Protein AF-A0A1E3HMZ1-F1 (afdb_monomer)

Organism: NCBI:txid1295533

Radius of gyration: 24.74 Å; Cα contacts (8 Å, |Δi|>4): 795; chains: 1; bounding box: 52×59×86 Å

Sequence (480 aa):
MDRLQLVNCVQQALRAEGQTLAELAEAASFATALPVVMSELFNGNAEINGNVNKFEGMNPTVIVYDLCQHMVVNIVKQVTMLLGVSLPPLLMVLPCNAAAAFHMFASGKNNGVWATVIRDTQEEIAKGATPVEAFAKHSYRSTGKTVLLPGLPTKFDYEWWPHLATCPLHPEMTMTILPSYHALQDSATKGVILSSAAELEPVAVEALEAEIGKKVYMAGPQFPGVMWEGHSTIQTHSADDERVVRFLDEMKIKHGSRSVCYLSFGSAFFPLLRPELIRYIVHTLRQANTPFVFAYASGIGPVPEDLLRECEGIENGCLVRFGPQWAVLNHEATSFFITHCGSNSTGEAILAEVPIVSIPFFGDQAQYAALLTEVLHVGIDLKQTKTFQHPDLYNILYDGTVIVGPEAAIKKGDGGCMGKDEGEGRRRDEDTDEEGERDDEPEQRDGTVPFEYEGAGVHLVLHYVDHYDRSILILNNLQS

Secondary structure (DSSP, 8-state):
-TTEEEEE-S-GGG--TT-HHHHHHHHHHHHHHHHHHHHHHHTT-SEETTEE-TTTT---SEEEEEGGGTTHHHHHHHHHHHHT-----EEEEE-S-HHHHHHHHS-GGGT-HHHHHHHHHHHHHHTT--HHHHHHHHTT-----EEPPTTS--EEGGGGSTTGGGS---HHHHHHHTTHHHHHHSTTEEEEEESS-GGG-HHHHHHHHHHHTSEEEE------HHHHTT-------SHHHHHHHHHHHHHHHHH-TT-EEEEE-TTT---TT-THHHHHHHHHHHHTT--EEEE---SSSPPPHHHHHHHTT-TTEEEESS--HHHHHTSTTEEEEEE---HHHHHHHHHTTPPEEE---STTHHHHHHIIIIIS-SEEE-GGG---S-TTT--B-TTS-B---HHHHHHHTS-SSS------------------------------------------------TT--EEEEE-----

Mean predicted aligned error: 10.22 Å

Solvent-accessible surface area (backbone atoms only — not comparable to full-atom values): 27131 Å² total; per-residue (Å²): 118,93,47,60,49,79,48,66,39,54,64,84,89,47,80,52,90,86,42,73,69,41,51,51,52,37,50,55,41,31,69,65,36,40,58,54,44,51,44,31,42,65,70,18,36,60,53,41,88,91,36,81,38,92,51,48,72,42,63,65,57,31,43,38,36,46,44,77,49,31,66,51,61,60,46,50,52,51,46,23,61,75,70,71,48,82,75,47,50,27,32,36,38,43,85,28,41,46,42,28,50,32,42,40,65,24,52,57,90,66,64,5,48,47,46,43,35,54,52,56,26,52,56,37,35,75,74,69,42,51,69,65,60,20,32,58,66,41,58,89,58,66,78,74,46,77,42,70,44,54,80,49,76,68,30,34,50,46,62,49,32,25,27,45,53,17,40,93,75,58,45,62,64,53,64,65,41,52,58,24,58,56,38,62,66,36,85,56,36,54,29,37,35,25,41,32,43,58,87,81,40,55,56,10,45,55,52,32,27,65,68,70,72,34,51,71,43,64,58,29,64,78,71,64,69,59,74,76,69,72,58,85,71,74,75,65,92,47,74,65,30,50,50,52,52,52,49,44,54,50,44,25,72,75,65,32,65,50,40,27,36,39,36,37,40,55,66,44,40,57,44,71,72,41,57,62,59,55,53,53,53,54,50,48,32,57,75,68,70,40,31,31,41,39,29,63,27,40,57,79,49,83,74,61,65,70,62,50,61,69,48,54,88,37,86,61,46,44,75,37,56,81,57,51,57,68,45,51,49,60,32,67,21,41,40,35,34,40,27,24,34,43,58,66,65,42,46,52,29,61,76,43,72,36,40,38,35,33,58,31,36,51,78,39,6,31,49,44,35,45,42,35,32,74,69,67,62,53,32,46,66,40,64,41,70,52,34,44,83,51,51,95,82,51,38,63,47,74,88,65,52,70,53,69,30,50,77,50,42,47,73,70,65,58,54,48,80,73,46,84,81,81,72,85,78,75,76,80,82,75,92,74,91,79,91,80,84,91,82,95,75,86,83,76,91,76,82,81,79,81,87,80,85,88,72,90,85,75,90,74,85,66,88,80,60,62,105,77,60,65,52,40,45,40,43,42,83,84,83,127

Nearest PDB structures (foldseek):
  8wrk-assembly1_A  TM=7.014E-01  e=2.003E-12  Catharanthus roseus
  6o88-assembly1_A  TM=6.693E-01  e=2.653E-12  Stevia rebaudiana
  6inf-assembly1_A  TM=6.322E-01  e=3.932E-12  Stevia rebaudiana
  6ing-assembly1_A  TM=6.485E-01  e=1.144E-11  Stevia rebaudiana
  6kvi-assembly1_A  TM=6.418E-01  e=2.122E-11  Stevia rebaudiana

Structure (mmCIF, N/CA/C/O backbone):
data_AF-A0A1E3HMZ1-F1
#
_entry.id   AF-A0A1E3HMZ1-F1
#
loop_
_atom_site.group_PDB
_atom_site.id
_atom_site.type_symbol
_atom_site.label_atom_id
_atom_site.label_alt_id
_atom_site.label_comp_id
_atom_site.label_asym_id
_atom_site.label_entity_id
_atom_site.label_seq_id
_atom_site.pdbx_PDB_ins_code
_atom_site.Cartn_x
_atom_site.Cartn_y
_atom_site.Cartn_z
_atom_site.occupancy
_atom_site.B_iso_or_equiv
_atom_site.auth_seq_id
_atom_site.auth_comp_id
_atom_site.auth_asym_id
_atom_site.auth_atom_id
_atom_site.pdbx_PDB_model_num
ATOM 1 N N . MET A 1 1 ? -9.423 27.494 4.082 1.00 49.00 1 MET A N 1
ATOM 2 C CA . MET A 1 1 ? -8.468 26.918 5.058 1.00 49.00 1 MET A CA 1
ATOM 3 C C . MET A 1 1 ? -8.689 27.409 6.495 1.00 49.00 1 MET A C 1
ATOM 5 O O . MET A 1 1 ? -8.106 26.832 7.401 1.00 49.00 1 MET A O 1
ATOM 9 N N . ASP A 1 2 ? -9.574 28.381 6.748 1.00 57.25 2 ASP A N 1
ATOM 10 C CA . ASP A 1 2 ? -9.754 28.985 8.089 1.00 57.25 2 ASP A CA 1
ATOM 11 C C . ASP A 1 2 ? -10.467 28.088 9.121 1.00 57.25 2 ASP A C 1
ATOM 13 O O . ASP A 1 2 ? -10.572 28.436 10.290 1.00 57.25 2 ASP A O 1
ATOM 17 N N . ARG A 1 3 ? -10.954 26.919 8.691 1.00 60.44 3 ARG A N 1
ATOM 18 C CA . ARG A 1 3 ? -11.695 25.934 9.503 1.00 60.44 3 ARG A CA 1
ATOM 19 C C . ARG A 1 3 ? -10.868 24.707 9.890 1.00 60.44 3 ARG A C 1
ATOM 21 O O . ARG A 1 3 ? -11.403 23.759 10.463 1.00 60.44 3 ARG A O 1
ATOM 28 N N . LEU A 1 4 ? -9.574 24.722 9.564 1.00 64.62 4 LEU A N 1
ATOM 29 C CA . LEU A 1 4 ? -8.671 23.598 9.763 1.00 64.62 4 LEU A CA 1
ATOM 30 C C . LEU A 1 4 ? -7.434 23.992 10.572 1.00 64.62 4 LEU A C 1
ATOM 32 O O . LEU A 1 4 ? -6.739 24.960 10.247 1.00 64.62 4 LEU A O 1
ATOM 36 N N . GLN A 1 5 ? -7.126 23.185 11.584 1.00 66.81 5 GLN A N 1
ATOM 37 C CA . GLN A 1 5 ? -5.835 23.207 12.255 1.00 66.81 5 GLN A CA 1
ATOM 38 C C . GLN A 1 5 ? -5.289 21.787 12.344 1.00 66.81 5 GLN A C 1
ATOM 40 O O . GLN A 1 5 ? -5.949 20.874 12.839 1.00 66.81 5 GLN A O 1
ATOM 45 N N . LEU A 1 6 ? -4.060 21.628 11.864 1.00 66.06 6 LEU A N 1
ATOM 46 C CA . LEU A 1 6 ? -3.253 20.448 12.112 1.00 66.06 6 LEU A CA 1
ATOM 47 C C . LEU A 1 6 ? -2.514 20.661 13.435 1.00 66.06 6 LEU A C 1
ATOM 49 O O . LEU A 1 6 ? -1.824 21.671 13.598 1.00 66.06 6 LEU A O 1
ATOM 53 N N . VAL A 1 7 ? -2.679 19.735 14.375 1.00 65.12 7 VAL A N 1
ATOM 54 C CA . VAL A 1 7 ? -1.933 19.741 15.636 1.00 65.12 7 VAL A CA 1
ATOM 55 C C . VAL A 1 7 ? -0.995 18.546 15.614 1.00 65.12 7 VAL A C 1
ATOM 57 O O . VAL A 1 7 ? -1.434 17.396 15.617 1.00 65.12 7 VAL A O 1
ATOM 60 N N . ASN A 1 8 ? 0.305 18.829 15.566 1.00 64.62 8 ASN A N 1
ATOM 61 C CA . ASN A 1 8 ? 1.327 17.798 15.641 1.00 64.62 8 ASN A CA 1
ATOM 62 C C . ASN A 1 8 ? 1.572 17.454 17.120 1.00 64.62 8 ASN A C 1
ATOM 64 O O . ASN A 1 8 ? 1.873 18.333 17.934 1.00 64.62 8 ASN A O 1
ATOM 68 N N . CYS A 1 9 ? 1.397 16.183 17.479 1.00 62.78 9 CYS A N 1
ATOM 69 C CA . CYS A 1 9 ? 1.478 15.722 18.866 1.00 62.78 9 CYS A CA 1
ATOM 70 C C . CYS A 1 9 ? 2.853 15.127 19.214 1.00 62.78 9 CYS A C 1
ATOM 72 O O . CYS A 1 9 ? 2.990 14.447 20.229 1.00 62.78 9 CYS A O 1
ATOM 74 N N . VAL A 1 10 ? 3.867 15.356 18.379 1.00 59.69 10 VAL A N 1
ATOM 75 C CA . VAL A 1 10 ? 5.233 14.855 18.566 1.00 59.69 10 VAL A CA 1
ATOM 76 C C . VAL A 1 10 ? 6.165 15.998 18.960 1.00 59.69 10 VAL A C 1
ATOM 78 O O . VAL A 1 10 ? 6.008 17.135 18.513 1.00 59.69 10 VAL A O 1
ATOM 81 N N . GLN A 1 11 ? 7.171 15.712 19.792 1.00 56.06 11 GLN A N 1
ATOM 82 C CA . GLN A 1 11 ? 8.242 16.675 20.052 1.00 56.06 11 GLN A CA 1
ATOM 83 C C . GLN A 1 11 ? 9.025 16.975 18.767 1.00 56.06 11 GLN A C 1
ATOM 85 O O . GLN A 1 11 ? 9.509 16.071 18.092 1.00 56.06 11 GLN A O 1
ATOM 90 N N . GLN A 1 12 ? 9.225 18.261 18.471 1.00 52.41 12 GLN A N 1
ATOM 91 C CA . GLN A 1 12 ? 9.847 18.743 17.230 1.00 52.41 12 GLN A CA 1
ATOM 92 C C . GLN A 1 12 ? 11.248 18.148 16.959 1.00 52.41 12 GLN A C 1
ATOM 94 O O . GLN A 1 12 ? 11.655 18.040 15.807 1.00 52.41 12 GLN A O 1
ATOM 99 N N . ALA A 1 13 ? 11.963 17.728 18.011 1.00 46.12 13 ALA A N 1
ATOM 100 C CA . ALA A 1 13 ? 13.303 17.142 17.947 1.00 46.12 13 ALA A CA 1
ATOM 101 C C . ALA A 1 13 ? 13.345 15.643 17.577 1.00 46.12 13 ALA A C 1
ATOM 103 O O . ALA A 1 13 ? 14.433 15.115 17.364 1.00 46.12 13 ALA A O 1
ATOM 104 N N . LEU A 1 14 ? 12.199 14.952 17.525 1.00 46.56 14 LEU A N 1
ATOM 105 C CA . LEU A 1 14 ? 12.119 13.508 17.254 1.00 46.56 14 LEU A CA 1
ATOM 106 C C . LEU A 1 14 ? 11.760 13.168 15.801 1.00 46.56 14 LEU A C 1
ATOM 108 O O . LEU A 1 14 ? 11.624 11.994 15.480 1.00 46.56 14 LEU A O 1
ATOM 112 N N . ARG A 1 15 ? 11.647 14.169 14.917 1.00 49.31 15 ARG A N 1
ATOM 113 C CA . ARG A 1 15 ? 11.453 13.963 13.474 1.00 49.31 15 ARG A CA 1
ATOM 114 C C . ARG A 1 15 ? 12.711 13.336 12.874 1.00 49.31 15 ARG A C 1
ATOM 116 O O . ARG A 1 15 ? 13.640 14.052 12.505 1.00 49.31 15 ARG A O 1
ATOM 123 N N . ALA A 1 16 ? 12.767 12.014 12.821 1.00 45.81 16 ALA A N 1
ATOM 124 C CA . ALA A 1 16 ? 13.872 11.289 12.218 1.00 45.81 16 ALA A CA 1
ATOM 125 C C . ALA A 1 16 ? 13.329 10.336 11.157 1.00 45.81 16 ALA A C 1
ATOM 127 O O . ALA A 1 16 ? 12.674 9.349 11.472 1.00 45.81 16 ALA A O 1
ATOM 128 N N . GLU A 1 17 ? 13.636 10.623 9.896 1.00 46.06 17 GLU A N 1
ATOM 129 C CA . GLU A 1 17 ? 13.371 9.698 8.801 1.00 46.06 17 GLU A CA 1
ATOM 130 C C . GLU A 1 17 ? 14.351 8.515 8.873 1.00 46.06 17 GLU A C 1
ATOM 132 O O . GLU A 1 17 ? 15.574 8.693 8.867 1.00 46.06 17 GLU A O 1
ATOM 137 N N . GLY A 1 18 ? 13.819 7.291 8.922 1.00 44.75 18 GLY A N 1
ATOM 138 C CA . GLY A 1 18 ? 14.578 6.075 8.622 1.00 44.75 18 GLY A CA 1
ATOM 139 C C . GLY A 1 18 ? 15.489 5.538 9.731 1.00 44.75 18 GLY A C 1
ATOM 140 O O . GLY A 1 18 ? 16.482 4.874 9.422 1.00 44.75 18 GLY A O 1
ATOM 141 N N . GLN A 1 19 ? 15.187 5.794 11.011 1.00 51.66 19 GLN A N 1
ATOM 142 C CA . GLN A 1 19 ? 15.837 5.106 12.137 1.00 51.66 19 GLN A CA 1
ATOM 143 C C . GLN A 1 19 ? 14.807 4.497 13.097 1.00 51.66 19 GLN A C 1
ATOM 145 O O . GLN A 1 19 ? 14.147 5.209 13.848 1.00 51.66 19 GLN A O 1
ATOM 150 N N . THR A 1 20 ? 14.761 3.164 13.173 1.00 54.16 20 THR A N 1
ATOM 151 C CA . THR A 1 20 ? 13.790 2.391 13.975 1.00 54.16 20 THR A CA 1
ATOM 152 C C . THR A 1 20 ? 13.746 2.795 15.456 1.00 54.16 20 THR A C 1
ATOM 154 O O . THR A 1 20 ? 12.685 2.829 16.075 1.00 54.16 20 THR A O 1
ATOM 157 N N . LEU A 1 21 ? 14.897 3.131 16.055 1.00 54.94 21 LEU A N 1
ATOM 158 C CA . LEU A 1 21 ? 14.954 3.603 17.447 1.00 54.94 21 LEU A CA 1
ATOM 159 C C . LEU A 1 21 ? 14.322 4.987 17.621 1.00 54.94 21 LEU A C 1
ATOM 161 O O . LEU A 1 21 ? 13.712 5.251 18.656 1.00 54.94 21 LEU A O 1
ATOM 165 N N . ALA A 1 22 ? 14.465 5.859 16.625 1.00 58.06 22 ALA A N 1
ATOM 166 C CA . ALA A 1 22 ? 13.872 7.184 16.651 1.00 58.06 22 ALA A CA 1
ATOM 167 C C . ALA A 1 22 ? 12.356 7.108 16.432 1.00 58.06 22 ALA A C 1
ATOM 169 O O . ALA A 1 22 ? 11.626 7.738 17.184 1.00 58.06 22 ALA A O 1
ATOM 170 N N . GLU A 1 23 ? 11.876 6.239 15.540 1.00 57.97 23 GLU A N 1
ATOM 171 C CA . GLU A 1 23 ? 10.443 5.962 15.339 1.00 57.97 23 GLU A CA 1
ATOM 172 C C . GLU A 1 23 ? 9.774 5.393 16.610 1.00 57.97 23 GLU A C 1
ATOM 174 O O . GLU A 1 23 ? 8.661 5.782 16.979 1.00 57.97 23 GLU A O 1
ATOM 179 N N . LEU A 1 24 ? 10.460 4.503 17.342 1.00 60.47 24 LEU A N 1
ATOM 180 C CA . LEU A 1 24 ? 9.991 3.985 18.636 1.00 60.47 24 LEU A CA 1
ATOM 181 C C . LEU A 1 24 ? 10.008 5.055 19.742 1.00 60.47 24 LEU A C 1
ATOM 183 O O . LEU A 1 24 ? 9.081 5.126 20.551 1.00 60.47 24 LEU A O 1
ATOM 187 N N . ALA A 1 25 ? 11.034 5.906 19.786 1.00 62.50 25 ALA A N 1
ATOM 188 C CA . ALA A 1 25 ? 11.095 7.029 20.724 1.00 62.50 25 ALA A CA 1
ATOM 189 C C . ALA A 1 25 ? 10.001 8.060 20.428 1.00 62.50 25 ALA A C 1
ATOM 191 O O . ALA A 1 25 ? 9.325 8.548 21.337 1.00 62.50 25 ALA A O 1
ATOM 192 N N . GLU A 1 26 ? 9.764 8.315 19.145 1.00 64.38 26 GLU A N 1
ATOM 193 C CA . GLU A 1 26 ? 8.614 9.052 18.678 1.00 64.38 26 GLU A CA 1
ATOM 194 C C . GLU A 1 26 ? 7.355 8.367 19.215 1.00 64.38 26 GLU A C 1
ATOM 196 O O . GLU A 1 26 ? 6.496 9.051 19.771 1.00 64.38 26 GLU A O 1
ATOM 201 N N . ALA A 1 27 ? 7.197 7.027 19.081 1.00 63.16 27 ALA A N 1
ATOM 202 C CA . ALA A 1 27 ? 6.001 6.215 19.474 1.00 63.16 27 ALA A CA 1
ATOM 203 C C . ALA A 1 27 ? 5.585 6.505 20.904 1.00 63.16 27 ALA A C 1
ATOM 205 O O . ALA A 1 27 ? 4.449 6.903 21.178 1.00 63.16 27 ALA A O 1
ATOM 206 N N . ALA A 1 28 ? 6.570 6.399 21.785 1.00 66.81 28 ALA A N 1
ATOM 207 C CA . ALA A 1 28 ? 6.426 6.718 23.187 1.00 66.81 28 ALA A CA 1
ATOM 208 C C . ALA A 1 28 ? 6.094 8.203 23.421 1.00 66.81 28 ALA A C 1
ATOM 210 O O . ALA A 1 28 ? 5.224 8.510 24.241 1.00 66.81 28 ALA A O 1
ATOM 211 N N . SER A 1 29 ? 6.741 9.123 22.695 1.00 69.06 29 SER A N 1
ATOM 212 C CA . SER A 1 29 ? 6.488 10.565 22.808 1.00 69.06 29 SER A CA 1
ATOM 213 C C . SER A 1 29 ? 5.041 10.919 22.465 1.00 69.06 29 SER A C 1
ATOM 215 O O . SER A 1 29 ? 4.372 11.551 23.280 1.00 69.06 29 SER A O 1
ATOM 217 N N . PHE A 1 30 ? 4.523 10.439 21.332 1.00 72.56 30 PHE A N 1
ATOM 218 C CA . PHE A 1 30 ? 3.142 10.684 20.909 1.00 72.56 30 PHE A CA 1
ATOM 219 C C . PHE A 1 30 ? 2.129 10.161 21.932 1.00 72.56 30 PHE A C 1
ATOM 221 O O . PHE A 1 30 ? 1.251 10.902 22.365 1.00 72.56 30 PHE A O 1
ATOM 228 N N . ALA A 1 31 ? 2.280 8.909 22.380 1.00 71.56 31 ALA A N 1
ATOM 229 C CA . ALA A 1 31 ? 1.375 8.317 23.365 1.00 71.56 31 ALA A CA 1
ATOM 230 C C . ALA A 1 31 ? 1.359 9.091 24.698 1.00 71.56 31 ALA A C 1
ATOM 232 O O . ALA A 1 31 ? 0.327 9.157 25.364 1.00 71.56 31 ALA A O 1
ATOM 233 N N . THR A 1 32 ? 2.489 9.699 25.069 1.00 76.44 32 THR A N 1
ATOM 234 C CA . THR A 1 32 ? 2.625 10.493 26.299 1.00 76.44 32 THR A CA 1
ATOM 235 C C . THR A 1 32 ? 2.084 11.915 26.133 1.00 76.44 32 THR A C 1
ATOM 237 O O . THR A 1 32 ? 1.455 12.444 27.047 1.00 76.44 32 THR A O 1
ATOM 240 N N . ALA A 1 33 ? 2.318 12.544 24.980 1.00 79.44 33 ALA A N 1
ATOM 241 C CA . ALA A 1 33 ? 1.922 13.923 24.709 1.00 79.44 33 ALA A CA 1
ATOM 242 C C . ALA A 1 33 ? 0.430 14.054 24.377 1.00 79.44 33 ALA A C 1
ATOM 244 O O . ALA A 1 33 ? -0.200 15.047 24.739 1.00 79.44 33 ALA A O 1
ATOM 245 N N . LEU A 1 34 ? -0.154 13.047 23.725 1.00 82.94 34 LEU A N 1
ATOM 246 C CA . LEU A 1 34 ? -1.515 13.101 23.202 1.00 82.94 34 LEU A CA 1
ATOM 247 C C . LEU A 1 34 ? -2.592 13.432 24.262 1.00 82.94 34 LEU A C 1
ATOM 249 O O . LEU A 1 34 ? -3.421 14.299 23.984 1.00 82.94 34 LEU A O 1
ATOM 253 N N . PRO A 1 35 ? -2.607 12.846 25.478 1.00 84.94 35 PRO A N 1
ATOM 254 C CA . PRO A 1 35 ? -3.573 13.234 26.510 1.00 84.94 35 PRO A CA 1
ATOM 255 C C . PRO A 1 35 ? -3.461 14.704 26.930 1.00 84.94 35 PRO A C 1
ATOM 257 O O . PRO A 1 35 ? -4.482 15.353 27.155 1.00 84.94 35 PRO A O 1
ATOM 260 N N . VAL A 1 36 ? -2.235 15.234 27.008 1.00 84.31 36 VAL A N 1
ATOM 261 C CA . VAL A 1 36 ? -1.978 16.639 27.361 1.00 84.31 36 VAL A CA 1
ATOM 262 C C . VAL A 1 36 ? -2.476 17.549 26.247 1.00 84.31 36 VAL A C 1
ATOM 264 O O . VAL A 1 36 ? -3.293 18.425 26.509 1.00 84.31 36 VAL A O 1
ATOM 267 N N . VAL A 1 37 ? -2.083 17.267 25.001 1.00 84.06 37 VAL A N 1
ATOM 268 C CA . VAL A 1 37 ? -2.535 17.995 23.805 1.00 84.06 37 VAL A CA 1
ATOM 269 C C . VAL A 1 37 ? -4.061 18.042 23.732 1.00 84.06 37 VAL A C 1
ATOM 271 O O . VAL A 1 37 ? -4.642 19.106 23.533 1.00 84.06 37 VAL A O 1
ATOM 274 N N . MET A 1 38 ? -4.725 16.901 23.934 1.00 85.88 38 MET A N 1
ATOM 275 C CA . MET A 1 38 ? -6.186 16.835 23.931 1.00 85.88 38 MET A CA 1
ATOM 276 C C . MET A 1 38 ? -6.783 17.653 25.076 1.00 85.88 38 MET A C 1
ATOM 278 O O . MET A 1 38 ? -7.739 18.392 24.861 1.00 85.88 38 MET A O 1
ATOM 282 N N . SER A 1 39 ? -6.219 17.577 26.282 1.00 85.69 39 SER A N 1
ATOM 283 C CA . SER A 1 39 ? -6.708 18.376 27.406 1.00 85.69 39 SER A CA 1
ATOM 284 C C . SER A 1 39 ? -6.551 19.880 27.171 1.00 85.69 39 SER A C 1
ATOM 286 O O . SER A 1 39 ? -7.462 20.627 27.510 1.00 85.69 39 SER A O 1
ATOM 288 N N . GLU A 1 40 ? -5.429 20.337 26.613 1.00 85.81 40 GLU A N 1
ATOM 289 C CA . GLU A 1 40 ? -5.199 21.752 26.282 1.00 85.81 40 GLU A CA 1
ATOM 290 C C . GLU A 1 40 ? -6.193 22.242 25.225 1.00 85.81 40 GLU A C 1
ATOM 292 O O . GLU A 1 40 ? -6.785 23.313 25.366 1.00 85.81 40 GLU A O 1
ATOM 297 N N . LEU A 1 41 ? -6.432 21.413 24.208 1.00 84.31 41 LEU A N 1
ATOM 298 C CA . LEU A 1 41 ? -7.378 21.685 23.135 1.00 84.31 41 LEU A CA 1
ATOM 299 C C . LEU A 1 41 ? -8.819 21.822 23.654 1.00 84.31 41 LEU A C 1
ATOM 301 O O . LEU A 1 41 ? -9.490 22.801 23.341 1.00 84.31 41 LEU A O 1
ATOM 305 N N . PHE A 1 42 ? -9.293 20.881 24.476 1.00 86.00 42 PHE A N 1
ATOM 306 C CA . PHE A 1 42 ? -10.648 20.921 25.049 1.00 86.00 42 PHE A CA 1
ATOM 307 C C . PHE A 1 42 ? -10.822 21.950 26.178 1.00 86.00 42 PHE A C 1
ATOM 309 O O . PHE A 1 42 ? -11.953 22.272 26.531 1.00 86.00 42 PHE A O 1
ATOM 316 N N . ASN A 1 43 ? -9.733 22.480 26.739 1.00 85.62 43 ASN A N 1
ATOM 317 C CA . ASN A 1 43 ? -9.779 23.639 27.637 1.00 85.62 43 ASN A CA 1
ATOM 318 C C . ASN A 1 43 ? -9.811 24.975 26.876 1.00 85.62 43 ASN A C 1
ATOM 320 O O . ASN A 1 43 ? -9.975 26.026 27.495 1.00 85.62 43 ASN A O 1
ATOM 324 N N . GLY A 1 44 ? -9.671 24.947 25.545 1.00 81.75 44 GLY A N 1
ATOM 325 C CA . GLY A 1 44 ? -9.680 26.142 24.711 1.00 81.75 44 GLY A CA 1
ATOM 326 C C . GLY A 1 44 ? -8.426 27.001 24.874 1.00 81.75 44 GLY A C 1
ATOM 327 O O . GLY A 1 44 ? -8.509 28.211 24.687 1.00 81.75 44 GLY A O 1
ATOM 328 N N . ASN A 1 45 ? -7.283 26.404 25.226 1.00 83.62 45 ASN A N 1
ATOM 329 C CA . ASN A 1 45 ? -6.036 27.139 25.432 1.00 83.62 45 ASN A CA 1
ATOM 330 C C . ASN A 1 45 ? -5.578 27.856 24.147 1.00 83.62 45 ASN A C 1
ATOM 332 O O . ASN A 1 45 ? -5.700 27.304 23.053 1.00 83.62 45 ASN A O 1
ATOM 336 N N . ALA A 1 46 ? -4.989 29.050 24.284 1.00 82.44 46 ALA A N 1
ATOM 337 C CA . ALA A 1 46 ? -4.389 29.822 23.182 1.00 82.44 46 ALA A CA 1
ATOM 338 C C . ALA A 1 46 ? -3.173 29.131 22.539 1.00 82.44 46 ALA A C 1
ATOM 340 O O . ALA A 1 46 ? -2.828 29.394 21.387 1.00 82.44 46 ALA A O 1
ATOM 341 N N . GLU A 1 47 ? -2.517 28.245 23.285 1.00 82.25 47 GLU A N 1
ATOM 342 C CA . GLU A 1 47 ? -1.335 27.505 22.861 1.00 82.25 47 GLU A CA 1
ATOM 343 C C . GLU A 1 47 ? -1.508 26.026 23.211 1.00 82.25 47 GLU A C 1
ATOM 345 O O . GLU A 1 47 ? -1.987 25.690 24.297 1.00 82.25 47 GLU A O 1
ATOM 350 N N . ILE A 1 48 ? -1.141 25.153 22.273 1.00 78.00 48 ILE A N 1
ATOM 351 C CA . ILE A 1 48 ? -1.207 23.698 22.409 1.00 78.00 48 ILE A CA 1
ATOM 352 C C . ILE A 1 48 ? 0.151 23.133 22.014 1.00 78.00 48 ILE A C 1
ATOM 354 O O . ILE A 1 48 ? 0.563 23.261 20.856 1.00 78.00 48 ILE A O 1
ATOM 358 N N . ASN A 1 49 ? 0.849 22.509 22.965 1.00 75.06 49 ASN A N 1
ATOM 359 C CA . ASN A 1 49 ? 2.168 21.906 22.742 1.00 75.06 49 ASN A CA 1
ATOM 360 C C . ASN A 1 49 ? 3.140 22.817 21.951 1.00 75.06 49 ASN A C 1
ATOM 362 O O . ASN A 1 49 ? 3.737 22.394 20.960 1.00 75.06 49 ASN A O 1
ATOM 366 N N . GLY A 1 50 ? 3.250 24.095 22.330 1.00 72.81 50 GLY A N 1
ATOM 367 C CA . GLY A 1 50 ? 4.154 25.051 21.673 1.00 72.81 50 GLY A CA 1
ATOM 368 C C . GLY A 1 50 ? 3.610 25.723 20.404 1.00 72.81 50 GLY A C 1
ATOM 369 O O . GLY A 1 50 ? 4.320 26.510 19.781 1.00 72.81 50 GLY A O 1
ATOM 370 N N . ASN A 1 51 ? 2.385 25.399 19.974 1.00 71.19 51 ASN A N 1
ATOM 371 C CA . ASN A 1 51 ? 1.787 25.918 18.743 1.00 71.19 51 ASN A CA 1
ATOM 372 C C . ASN A 1 51 ? 0.581 26.809 19.042 1.00 71.19 51 ASN A C 1
ATOM 374 O O . ASN A 1 51 ? -0.245 26.481 19.892 1.00 71.19 51 ASN A O 1
ATOM 378 N N . VAL A 1 52 ? 0.429 27.897 18.282 1.00 80.31 52 VAL A N 1
ATOM 379 C CA . VAL A 1 52 ? -0.743 28.782 18.372 1.00 80.31 52 VAL A CA 1
ATOM 380 C C . VAL A 1 52 ? -2.009 28.005 18.008 1.00 80.31 52 VAL A C 1
ATOM 382 O O . VAL A 1 52 ? -2.115 27.449 16.911 1.00 80.31 52 VAL A O 1
ATOM 385 N N . ASN A 1 53 ? -2.986 27.985 18.911 1.00 81.38 53 ASN A N 1
ATOM 386 C CA . ASN A 1 53 ? -4.308 27.433 18.659 1.00 81.38 53 ASN A CA 1
ATOM 387 C C . ASN A 1 53 ? -5.155 28.455 17.888 1.00 81.38 53 ASN A C 1
ATOM 389 O O . ASN A 1 53 ? -5.524 29.499 18.418 1.00 81.38 53 ASN A O 1
ATOM 393 N N . LYS A 1 54 ? -5.498 28.146 16.634 1.00 78.06 54 LYS A N 1
ATOM 394 C CA . LYS A 1 54 ? -6.388 28.981 15.809 1.00 78.06 54 LYS A CA 1
ATOM 395 C C . LYS A 1 54 ? -7.828 28.973 16.323 1.00 78.06 54 LYS A C 1
ATOM 397 O O . LYS A 1 54 ? -8.618 29.828 15.933 1.00 78.06 54 LYS A O 1
ATOM 402 N N . PHE A 1 55 ? -8.166 28.002 17.166 1.00 75.06 55 PHE A N 1
ATOM 403 C CA . PHE A 1 55 ? -9.492 27.789 17.723 1.00 75.06 55 PHE A CA 1
ATOM 404 C C . PHE A 1 55 ? -9.512 27.982 19.242 1.00 75.06 55 PHE A C 1
ATOM 406 O O . PHE A 1 55 ? -10.183 27.237 19.956 1.00 75.06 55 PHE A O 1
ATOM 413 N N . GLU A 1 56 ? -8.764 28.966 19.744 1.00 81.94 56 GLU A N 1
ATOM 414 C CA . GLU A 1 56 ? -8.817 29.369 21.151 1.00 81.94 56 GLU A CA 1
ATOM 415 C C . GLU A 1 56 ? -10.275 29.540 21.619 1.00 81.94 56 GLU A C 1
ATOM 417 O O . GLU A 1 56 ? -11.116 30.110 20.920 1.00 81.94 56 GLU A O 1
ATOM 422 N N . GLY A 1 57 ? -10.586 28.993 22.796 1.00 81.50 57 GLY A N 1
ATOM 423 C CA . GLY A 1 57 ? -11.930 29.013 23.374 1.00 81.50 57 GLY A CA 1
ATOM 424 C C . GLY A 1 57 ? -12.981 28.142 22.668 1.00 81.50 57 GLY A C 1
ATOM 425 O O . GLY A 1 57 ? -14.135 28.153 23.094 1.00 81.50 57 GLY A O 1
ATOM 426 N N . MET A 1 58 ? -12.629 27.387 21.619 1.00 81.19 58 MET A N 1
ATOM 427 C CA . MET A 1 58 ? -13.562 26.526 20.883 1.00 81.19 58 MET A CA 1
ATOM 428 C C . MET A 1 58 ? -13.201 25.044 20.999 1.00 81.19 58 MET A C 1
ATOM 430 O O . MET A 1 58 ? -12.117 24.611 20.611 1.00 81.19 58 MET A O 1
ATOM 434 N N . ASN A 1 59 ? -14.167 24.242 21.449 1.00 82.06 59 ASN A N 1
ATOM 435 C CA . ASN A 1 59 ? -14.014 22.791 21.496 1.00 82.06 59 ASN A CA 1
ATOM 436 C C . ASN A 1 59 ? -14.037 22.178 20.085 1.00 82.06 59 ASN A C 1
ATOM 438 O O . ASN A 1 59 ? -14.833 22.620 19.251 1.00 82.06 59 ASN A O 1
ATOM 442 N N . PRO A 1 60 ? -13.244 21.118 19.834 1.00 83.94 60 PRO A N 1
ATOM 443 C CA . PRO A 1 60 ? -13.304 20.342 18.601 1.00 83.94 60 PRO A CA 1
ATOM 444 C C . PRO A 1 60 ? -14.719 19.863 18.277 1.00 83.94 60 PRO A C 1
ATOM 446 O O . PRO A 1 60 ? -15.377 19.251 19.120 1.00 83.94 60 PRO A O 1
ATOM 449 N N . THR A 1 61 ? -15.164 20.081 17.038 1.00 86.44 61 THR A N 1
ATOM 450 C CA . THR A 1 61 ? -16.467 19.575 16.563 1.00 86.44 61 THR A CA 1
ATOM 451 C C . THR A 1 61 ? -16.383 18.205 15.891 1.00 86.44 61 THR A C 1
ATOM 453 O O . THR A 1 61 ? -17.360 17.462 15.907 1.00 86.44 61 THR A O 1
ATOM 456 N N . VAL A 1 62 ? -15.223 17.857 15.329 1.00 88.88 62 VAL A N 1
ATOM 457 C CA . VAL A 1 62 ? -14.897 16.544 14.750 1.00 88.88 62 VAL A CA 1
ATOM 458 C C . VAL A 1 62 ? -13.406 16.287 14.969 1.00 88.88 62 VAL A C 1
ATOM 460 O O . VAL A 1 62 ? -12.597 17.208 14.833 1.00 88.88 62 VAL A O 1
ATOM 463 N N . ILE A 1 63 ? -13.038 15.042 15.272 1.00 89.88 63 ILE A N 1
ATOM 464 C CA . ILE A 1 63 ? -11.636 14.609 15.344 1.00 89.88 63 ILE A CA 1
ATOM 465 C C . ILE A 1 63 ? -11.383 13.557 14.267 1.00 89.88 63 ILE A C 1
ATOM 467 O O . ILE A 1 63 ? -12.095 12.557 14.191 1.00 89.88 63 ILE A O 1
ATOM 471 N N . VAL A 1 64 ? -10.360 13.773 13.445 1.00 90.50 64 VAL A N 1
ATOM 472 C CA . VAL A 1 64 ? -9.939 12.834 12.401 1.00 90.50 64 VAL A CA 1
ATOM 473 C C . VAL A 1 64 ? -8.579 12.254 12.779 1.00 90.50 64 VAL A C 1
ATOM 475 O O . VAL A 1 64 ? -7.664 13.009 13.107 1.00 90.50 64 VAL A O 1
ATOM 478 N N . TYR A 1 65 ? -8.447 10.929 12.748 1.00 90.94 65 TYR A N 1
ATOM 479 C CA . TYR A 1 65 ? -7.239 10.222 13.181 1.00 90.94 65 TYR A CA 1
ATOM 480 C C . TYR A 1 65 ? -6.875 9.085 12.225 1.00 90.94 65 TYR A C 1
ATOM 482 O O . TYR A 1 65 ? -7.756 8.462 11.638 1.00 90.94 65 TYR A O 1
ATOM 490 N N . ASP A 1 66 ? -5.584 8.804 12.074 1.00 90.62 66 ASP A N 1
ATOM 491 C CA . ASP A 1 66 ? -5.089 7.688 11.258 1.00 90.62 66 ASP A CA 1
ATOM 492 C C . ASP A 1 66 ? -5.324 6.331 11.952 1.00 90.62 66 ASP A C 1
ATOM 494 O O . ASP A 1 66 ? -5.314 6.259 13.185 1.00 90.62 66 ASP A O 1
ATOM 498 N N . LEU A 1 67 ? -5.510 5.234 11.204 1.00 91.56 67 LEU A N 1
ATOM 499 C CA . LEU A 1 67 ? -5.682 3.901 11.803 1.00 91.56 67 LEU A CA 1
ATOM 500 C C . LEU A 1 67 ? -4.544 3.499 12.753 1.00 91.56 67 LEU A C 1
ATOM 502 O O . LEU A 1 67 ? -4.797 2.858 13.776 1.00 91.56 67 LEU A O 1
ATOM 506 N N . CYS A 1 68 ? -3.305 3.904 12.465 1.00 87.31 68 CYS A N 1
ATOM 507 C CA . CYS A 1 68 ? -2.147 3.624 13.308 1.00 87.31 68 CYS A CA 1
ATOM 508 C C . CYS A 1 68 ? -2.265 4.354 14.656 1.00 87.31 68 CYS A C 1
ATOM 510 O O . CYS A 1 68 ? -1.734 3.897 15.670 1.00 87.31 68 CYS A O 1
ATOM 512 N N . GLN A 1 69 ? -3.057 5.429 14.708 1.00 88.50 69 GLN A N 1
ATOM 513 C CA . GLN A 1 69 ? -3.364 6.224 15.895 1.00 88.50 69 GLN A CA 1
ATOM 514 C C . GLN A 1 69 ? -4.654 5.775 16.608 1.00 88.50 69 GLN A C 1
ATOM 516 O O . GLN A 1 69 ? -5.332 6.558 17.274 1.00 88.50 69 GLN A O 1
ATOM 521 N N . HIS A 1 70 ? -5.007 4.496 16.513 1.00 90.12 70 HIS A N 1
ATOM 522 C CA . HIS A 1 70 ? -6.178 3.885 17.151 1.00 90.12 70 HIS A CA 1
ATOM 523 C C . HIS A 1 70 ? -6.401 4.229 18.645 1.00 90.12 70 HIS A C 1
ATOM 525 O O . HIS A 1 70 ? -7.541 4.214 19.116 1.00 90.12 70 HIS A O 1
ATOM 531 N N . MET A 1 71 ? -5.350 4.567 19.403 1.00 89.06 71 MET A N 1
ATOM 532 C CA . MET A 1 71 ? -5.444 4.991 20.808 1.00 89.06 71 MET A CA 1
ATOM 533 C C . MET A 1 71 ? -6.171 6.333 21.011 1.00 89.06 71 MET A C 1
ATOM 535 O O . MET A 1 71 ? -6.678 6.580 22.110 1.00 89.06 71 MET A O 1
ATOM 539 N N . VAL A 1 72 ? -6.275 7.172 19.969 1.00 91.31 72 VAL A N 1
ATOM 540 C CA . VAL A 1 72 ? -6.981 8.467 19.996 1.00 91.31 72 VAL A CA 1
ATOM 541 C C . VAL A 1 72 ? -8.407 8.312 20.519 1.00 91.31 72 VAL A C 1
ATOM 543 O O . VAL A 1 72 ? -8.838 9.105 21.354 1.00 91.31 72 VAL A O 1
ATOM 546 N N . VAL A 1 73 ? -9.114 7.249 20.122 1.00 94.25 73 VAL A N 1
ATOM 547 C CA . VAL A 1 73 ? -10.498 6.989 20.550 1.00 94.25 73 VAL A CA 1
ATOM 548 C C . VAL A 1 73 ? -10.621 6.952 22.074 1.00 94.25 73 VAL A C 1
ATOM 550 O O . VAL A 1 73 ? -11.466 7.633 22.657 1.00 94.25 73 VAL A O 1
ATOM 553 N N . ASN A 1 74 ? -9.758 6.183 22.741 1.00 94.44 74 ASN A N 1
ATOM 554 C CA . ASN A 1 74 ? -9.813 6.029 24.194 1.00 94.44 74 ASN A CA 1
ATOM 555 C C . ASN A 1 74 ? -9.365 7.298 24.921 1.00 94.44 74 ASN A C 1
ATOM 557 O O . ASN A 1 74 ? -9.977 7.669 25.922 1.00 94.44 74 ASN A O 1
ATOM 561 N N . ILE A 1 75 ? -8.337 7.978 24.409 1.00 92.06 75 ILE A N 1
ATOM 562 C CA . ILE A 1 75 ? -7.812 9.199 25.026 1.00 92.06 75 ILE A CA 1
ATOM 563 C C . ILE A 1 75 ? -8.846 10.324 24.963 1.00 92.06 75 ILE A C 1
ATOM 565 O O . ILE A 1 75 ? -9.139 10.935 25.988 1.00 92.06 75 ILE A O 1
ATOM 569 N N . VAL A 1 76 ? -9.469 10.556 23.804 1.00 92.19 76 VAL A N 1
ATOM 570 C CA . VAL A 1 76 ? -10.501 11.594 23.654 1.00 92.19 76 VAL A CA 1
ATOM 571 C C . VAL A 1 76 ? -11.694 11.305 24.570 1.00 92.19 76 VAL A C 1
ATOM 573 O O . VAL A 1 76 ? -12.173 12.209 25.255 1.00 92.19 76 VAL A O 1
ATOM 576 N N . LYS A 1 77 ? -12.150 10.049 24.661 1.00 95.00 77 LYS A N 1
ATOM 577 C CA . LYS A 1 77 ? -13.230 9.657 25.587 1.00 95.00 77 LYS A CA 1
ATOM 578 C C . LYS A 1 77 ? -12.878 9.956 27.045 1.00 95.00 77 LYS A C 1
ATOM 580 O O . LYS A 1 77 ? -13.713 10.477 27.778 1.00 95.00 77 LYS A O 1
ATOM 585 N N . GLN A 1 78 ? -11.653 9.649 27.468 1.00 93.62 78 GLN A N 1
ATOM 586 C CA . GLN A 1 78 ? -11.203 9.922 28.835 1.00 93.62 78 GLN A CA 1
ATOM 587 C C . GLN A 1 78 ? -11.102 11.424 29.117 1.00 93.62 78 GLN A C 1
ATOM 589 O O . GLN A 1 78 ? -11.621 11.882 30.131 1.00 93.62 78 GLN A O 1
ATOM 594 N N . VAL A 1 79 ? -10.483 12.192 28.217 1.00 91.12 79 VAL A N 1
ATOM 595 C CA . VAL A 1 79 ? -10.314 13.646 28.367 1.00 91.12 79 VAL A CA 1
ATOM 596 C C . VAL A 1 79 ? -11.667 14.353 28.417 1.00 91.12 79 VAL A C 1
ATOM 598 O O . VAL A 1 79 ? -11.920 15.130 29.333 1.00 91.12 79 VAL A O 1
ATOM 601 N N . THR A 1 80 ? -12.571 14.043 27.485 1.00 92.44 80 THR A N 1
ATOM 602 C CA . THR A 1 80 ? -13.902 14.672 27.437 1.00 92.44 80 THR A CA 1
ATOM 603 C C . THR A 1 80 ? -14.736 14.352 28.678 1.00 92.44 80 THR A C 1
ATOM 605 O O . THR A 1 80 ? -15.363 15.248 29.242 1.00 92.44 80 THR A O 1
ATOM 608 N N . MET A 1 81 ? -14.661 13.113 29.177 1.00 94.19 81 MET A N 1
ATOM 609 C CA . MET A 1 81 ? -15.289 12.710 30.437 1.00 94.19 81 MET A CA 1
ATOM 610 C C . MET A 1 81 ? -14.725 13.476 31.644 1.00 94.19 81 MET A C 1
ATOM 612 O O . MET A 1 81 ? -15.501 13.938 32.478 1.00 94.19 81 MET A O 1
ATOM 616 N N . LEU A 1 82 ? -13.398 13.623 31.746 1.00 92.69 82 LEU A N 1
ATOM 617 C CA . LEU A 1 82 ? -12.745 14.329 32.857 1.00 92.69 82 LEU A CA 1
ATOM 618 C C . LEU A 1 82 ? -13.065 15.828 32.872 1.00 92.69 82 LEU A C 1
ATOM 620 O O . LEU A 1 82 ? -13.244 16.402 33.943 1.00 92.69 82 LEU A O 1
ATOM 624 N N . LEU A 1 83 ? -13.153 16.446 31.695 1.00 90.50 83 LEU A N 1
ATOM 625 C CA . LEU A 1 83 ? -13.473 17.867 31.546 1.00 90.50 83 LEU A CA 1
ATOM 626 C C . LEU A 1 83 ? -14.982 18.154 31.583 1.00 90.50 83 LEU A C 1
ATOM 628 O O . LEU A 1 83 ? -15.384 19.314 31.621 1.00 90.50 83 LEU A O 1
ATOM 632 N N . GLY A 1 84 ? -15.832 17.122 31.573 1.00 91.75 84 GLY A N 1
ATOM 633 C CA . GLY A 1 84 ? -17.287 17.283 31.550 1.00 91.75 84 GLY A CA 1
ATOM 634 C C . GLY A 1 84 ? -17.815 17.907 30.253 1.00 91.75 84 GLY A C 1
ATOM 635 O O . GLY A 1 84 ? -18.860 18.558 30.269 1.00 91.75 84 GLY A O 1
ATOM 636 N N . VAL A 1 85 ? -17.102 17.726 29.138 1.00 90.56 85 VAL A N 1
ATOM 637 C CA . VAL A 1 85 ? -17.484 18.239 27.812 1.00 90.56 85 VAL A CA 1
ATOM 638 C C . VAL A 1 85 ? -18.068 17.127 26.937 1.00 90.56 85 VAL A C 1
ATOM 640 O O . VAL A 1 85 ? -17.886 15.938 27.198 1.00 90.56 85 VAL A O 1
ATOM 643 N N . SER A 1 86 ? -18.792 17.507 25.882 1.00 91.69 86 SER A N 1
ATOM 644 C CA . SER A 1 86 ? -19.343 16.536 24.932 1.00 91.69 86 SER A CA 1
ATOM 645 C C . SER A 1 86 ? -18.233 15.860 24.123 1.00 91.69 86 SER A C 1
ATOM 647 O O . SER A 1 86 ? -17.286 16.518 23.693 1.00 91.69 86 SER A O 1
ATOM 649 N N . LEU A 1 87 ? -18.370 14.554 23.895 1.00 94.25 87 LEU A N 1
ATOM 650 C CA . LEU A 1 87 ? -17.495 13.783 23.017 1.00 94.25 87 LEU A CA 1
ATOM 651 C C . LEU A 1 87 ? -17.823 14.106 21.549 1.00 94.25 87 LEU A C 1
ATOM 653 O O . LEU A 1 87 ? -18.918 13.745 21.102 1.00 94.25 87 LEU A O 1
ATOM 657 N N . PRO A 1 88 ? -16.917 14.741 20.781 1.00 93.00 88 PRO A N 1
ATOM 658 C CA . PRO A 1 88 ? -17.152 14.949 19.358 1.00 93.00 88 PRO A CA 1
ATOM 659 C C . PRO A 1 88 ? -17.140 13.614 18.599 1.00 93.00 88 PRO A C 1
ATOM 661 O O . PRO A 1 88 ? -16.506 12.656 19.048 1.00 93.00 88 PRO A O 1
ATOM 664 N N . PRO A 1 89 ? -17.813 13.521 17.439 1.00 95.56 89 PRO A N 1
ATOM 665 C CA . PRO A 1 89 ? -17.664 12.383 16.541 1.00 95.56 89 PRO A CA 1
ATOM 666 C C . PRO A 1 89 ? -16.212 12.239 16.066 1.00 95.56 89 PRO A C 1
ATOM 668 O O . PRO A 1 89 ? -15.537 13.232 15.775 1.00 95.56 89 PRO A O 1
ATOM 671 N N . LEU A 1 90 ? -15.755 10.991 15.946 1.00 96.19 90 LEU A N 1
ATOM 672 C CA . LEU A 1 90 ? -14.440 10.666 15.407 1.00 96.19 90 LEU A CA 1
ATOM 673 C C . LEU A 1 90 ? -14.559 10.048 14.010 1.00 96.19 90 LEU A C 1
ATOM 675 O O . LEU A 1 90 ? -15.481 9.271 13.754 1.00 96.19 90 LEU A O 1
ATOM 679 N N . LEU A 1 91 ? -13.614 10.356 13.124 1.00 96.31 91 LEU A N 1
ATOM 680 C CA . LEU A 1 91 ? -13.472 9.726 11.809 1.00 96.31 91 LEU A CA 1
ATOM 681 C C . LEU A 1 91 ? -12.085 9.094 11.695 1.00 96.31 91 LEU A C 1
ATOM 683 O O . LEU A 1 91 ? -11.086 9.740 12.003 1.00 96.31 91 LEU A O 1
ATOM 687 N N . MET A 1 92 ? -12.030 7.841 11.250 1.00 96.38 92 MET A N 1
ATOM 688 C CA . MET A 1 92 ? -10.765 7.140 11.027 1.00 96.38 92 MET A CA 1
ATOM 689 C C . MET A 1 92 ? -10.326 7.302 9.572 1.00 96.38 92 MET A C 1
ATOM 691 O O . MET A 1 92 ? -11.110 7.045 8.665 1.00 96.38 92 MET A O 1
ATOM 695 N N . VAL A 1 93 ? -9.077 7.679 9.333 1.00 94.25 93 VAL A N 1
ATOM 696 C CA . VAL A 1 93 ? -8.465 7.642 8.003 1.00 94.25 93 VAL A CA 1
ATOM 697 C C . VAL A 1 93 ? -7.914 6.242 7.758 1.00 94.25 93 VAL A C 1
ATOM 699 O O . VAL A 1 93 ? -7.154 5.711 8.568 1.00 94.25 93 VAL A O 1
ATOM 702 N N . LEU A 1 94 ? -8.320 5.653 6.636 1.00 93.31 94 LEU A N 1
ATOM 703 C CA . LEU A 1 94 ? -7.781 4.418 6.086 1.00 93.31 94 LEU A CA 1
ATOM 704 C C . LEU A 1 94 ? -7.064 4.780 4.775 1.00 93.31 94 LEU A C 1
ATOM 706 O O . LEU A 1 94 ? -7.746 5.004 3.774 1.00 93.31 94 LEU A O 1
ATOM 710 N N . PRO A 1 95 ? -5.722 4.855 4.743 1.00 89.69 95 PRO A N 1
ATOM 711 C CA . PRO A 1 95 ? -4.957 5.257 3.566 1.00 89.69 95 PRO A CA 1
ATOM 712 C C . PRO A 1 95 ? -4.838 4.093 2.572 1.00 89.69 95 PRO A C 1
ATOM 714 O O . PRO A 1 95 ? -3.751 3.618 2.257 1.00 89.69 95 PRO A O 1
ATOM 717 N N . CYS A 1 96 ? -5.984 3.572 2.146 1.00 92.44 96 CYS A N 1
ATOM 718 C CA . CYS A 1 96 ? -6.117 2.437 1.249 1.00 92.44 96 CYS A CA 1
ATOM 719 C C . CYS A 1 96 ? -7.415 2.542 0.437 1.00 92.44 96 CYS A C 1
ATOM 721 O O . CYS A 1 96 ? -8.238 3.442 0.634 1.00 92.44 96 CYS A O 1
ATOM 723 N N . ASN A 1 97 ? -7.589 1.595 -0.478 1.00 93.56 97 ASN A N 1
ATOM 724 C CA . ASN A 1 97 ? -8.780 1.455 -1.303 1.00 93.56 97 ASN A CA 1
ATOM 725 C C . ASN A 1 97 ? -9.925 0.749 -0.554 1.00 93.56 97 ASN A C 1
ATOM 727 O O . ASN A 1 97 ? -9.730 0.155 0.514 1.00 93.56 97 ASN A O 1
ATOM 731 N N . ALA A 1 98 ? -11.139 0.808 -1.103 1.00 95.81 98 ALA A N 1
ATOM 732 C CA . ALA A 1 98 ? -12.316 0.259 -0.429 1.00 95.81 98 ALA A CA 1
ATOM 733 C C . ALA A 1 98 ? -12.245 -1.268 -0.293 1.00 95.81 98 ALA A C 1
ATOM 735 O O . ALA A 1 98 ? -12.619 -1.813 0.750 1.00 95.81 98 ALA A O 1
ATOM 736 N N . ALA A 1 99 ? -11.693 -1.961 -1.294 1.00 95.94 99 ALA A N 1
ATOM 737 C CA . ALA A 1 99 ? -11.524 -3.408 -1.232 1.00 95.94 99 ALA A CA 1
ATOM 738 C C . ALA A 1 99 ? -10.514 -3.849 -0.152 1.00 95.94 99 ALA A C 1
ATOM 740 O O . ALA A 1 99 ? -10.768 -4.828 0.557 1.00 95.94 99 ALA A O 1
ATOM 741 N N . ALA A 1 100 ? -9.395 -3.135 0.035 1.00 95.94 100 ALA A N 1
ATOM 742 C CA . ALA A 1 100 ? -8.455 -3.427 1.120 1.00 95.94 100 ALA A CA 1
ATOM 743 C C . ALA A 1 100 ? -9.052 -3.111 2.491 1.00 95.94 100 ALA A C 1
ATOM 745 O O . ALA A 1 100 ? -8.917 -3.923 3.408 1.00 95.94 100 ALA A O 1
ATOM 746 N N . ALA A 1 101 ? -9.754 -1.982 2.631 1.00 96.81 101 ALA A N 1
ATOM 747 C CA . ALA A 1 101 ? -10.464 -1.646 3.860 1.00 96.81 101 ALA A CA 1
ATOM 748 C C . ALA A 1 101 ? -11.484 -2.737 4.231 1.00 96.81 101 ALA A C 1
ATOM 750 O O . ALA A 1 101 ? -11.505 -3.182 5.380 1.00 96.81 101 ALA A O 1
ATOM 751 N N . PHE A 1 102 ? -12.259 -3.238 3.261 1.00 97.62 102 PHE A N 1
ATOM 752 C CA . PHE A 1 102 ? -13.162 -4.371 3.470 1.00 97.62 102 PHE A CA 1
ATOM 753 C C . PHE A 1 102 ? -12.392 -5.616 3.918 1.00 97.62 102 PHE A C 1
ATOM 755 O O . PHE A 1 102 ? -12.708 -6.194 4.954 1.00 97.62 102 PHE A O 1
ATOM 762 N N . HIS A 1 103 ? -11.343 -6.007 3.188 1.00 96.25 103 HIS A N 1
ATOM 763 C CA . HIS A 1 103 ? -10.562 -7.202 3.514 1.00 96.25 103 HIS A CA 1
ATOM 764 C C . HIS A 1 103 ? -9.972 -7.143 4.932 1.00 96.25 103 HIS A C 1
ATOM 766 O O . HIS A 1 103 ? -9.993 -8.131 5.663 1.00 96.25 103 HIS A O 1
ATOM 772 N N . MET A 1 104 ? -9.478 -5.978 5.348 1.00 95.56 104 MET A N 1
ATOM 773 C CA . MET A 1 104 ? -8.898 -5.778 6.673 1.00 95.56 104 MET A CA 1
ATOM 774 C C . MET A 1 104 ? -9.952 -5.778 7.786 1.00 95.56 104 MET A C 1
ATOM 776 O O . MET A 1 104 ? -9.780 -6.470 8.792 1.00 95.56 104 MET A O 1
ATOM 780 N N . PHE A 1 105 ? -11.032 -5.009 7.619 1.00 97.19 105 PHE A N 1
ATOM 781 C CA . PHE A 1 105 ? -11.951 -4.646 8.704 1.00 97.19 105 PHE A CA 1
ATOM 782 C C . PHE A 1 105 ? -13.300 -5.363 8.695 1.00 97.19 105 PHE A C 1
ATOM 784 O O . PHE A 1 105 ? -14.076 -5.182 9.637 1.00 97.19 105 PHE A O 1
ATOM 791 N N . ALA A 1 106 ? -13.589 -6.189 7.689 1.00 97.25 106 ALA A N 1
ATOM 792 C CA . ALA A 1 106 ? -14.780 -7.021 7.710 1.00 97.25 106 ALA A CA 1
ATOM 793 C C . ALA A 1 106 ? -14.796 -7.962 8.926 1.00 97.25 106 ALA A C 1
ATOM 795 O O . ALA A 1 106 ? -13.794 -8.232 9.596 1.00 97.25 106 ALA A O 1
ATOM 796 N N . SER A 1 107 ? -15.969 -8.498 9.224 1.00 96.44 107 SER A N 1
ATOM 797 C CA . SER A 1 107 ? -16.126 -9.555 10.207 1.00 96.44 107 SER A CA 1
ATOM 798 C C . SER A 1 107 ? -15.480 -10.856 9.723 1.00 96.44 107 SER A C 1
ATOM 800 O O . SER A 1 107 ? -15.341 -11.124 8.529 1.00 96.44 107 SER A O 1
ATOM 802 N N . GLY A 1 108 ? -15.164 -11.752 10.662 1.00 92.88 108 GLY A N 1
ATOM 803 C CA . GLY A 1 108 ? -14.634 -13.078 10.323 1.00 92.88 108 GLY A CA 1
ATOM 804 C C . GLY A 1 108 ? -15.600 -13.950 9.504 1.00 92.88 108 GLY A C 1
ATOM 805 O O . GLY A 1 108 ? -15.168 -14.942 8.927 1.00 92.88 108 GLY A O 1
ATOM 806 N N . LYS A 1 109 ? -16.895 -13.599 9.430 1.00 92.88 109 LYS A N 1
ATOM 807 C CA . LYS A 1 109 ? -17.869 -14.267 8.546 1.00 92.88 109 LYS A CA 1
ATOM 808 C C . LYS A 1 109 ? -17.645 -13.915 7.076 1.00 92.88 109 LYS A C 1
ATOM 810 O O . LYS A 1 109 ? -17.876 -14.761 6.221 1.00 92.88 109 LYS A O 1
ATOM 815 N N . ASN A 1 110 ? -17.162 -12.703 6.820 1.00 93.81 110 ASN A N 1
ATOM 816 C CA . ASN A 1 110 ? -16.896 -12.153 5.495 1.00 93.81 110 ASN A CA 1
ATOM 817 C C . ASN A 1 110 ? -15.388 -12.105 5.196 1.00 93.81 110 ASN A C 1
ATOM 819 O O . ASN A 1 110 ? -14.924 -11.264 4.437 1.00 93.81 110 ASN A O 1
ATOM 823 N N . ASN A 1 111 ? -14.625 -13.035 5.786 1.00 89.06 111 ASN A N 1
ATOM 824 C CA . ASN A 1 111 ? -13.179 -13.193 5.597 1.00 89.06 111 ASN A CA 1
ATOM 825 C C . ASN A 1 111 ? -12.326 -11.991 6.035 1.00 89.06 111 ASN A C 1
ATOM 827 O O . ASN A 1 111 ? -11.220 -11.810 5.537 1.00 89.06 111 ASN A O 1
ATOM 831 N N . GLY A 1 112 ? -12.798 -11.195 6.996 1.00 94.62 112 GLY A N 1
ATOM 832 C CA . GLY A 1 112 ? -12.003 -10.107 7.551 1.00 94.62 112 GLY A CA 1
ATOM 833 C C . GLY A 1 112 ? -10.707 -10.586 8.204 1.00 94.62 112 GLY A C 1
ATOM 834 O O . GLY A 1 112 ? -10.728 -11.434 9.112 1.00 94.62 112 GLY A O 1
ATOM 835 N N . VAL A 1 113 ? -9.582 -10.022 7.764 1.00 94.31 113 VAL A N 1
ATOM 836 C CA . VAL A 1 113 ? -8.235 -10.396 8.216 1.00 94.31 113 VAL A CA 1
ATOM 837 C C . VAL A 1 113 ? -8.075 -10.096 9.701 1.00 94.31 113 VAL A C 1
ATOM 839 O O . VAL A 1 113 ? -7.740 -10.996 10.471 1.00 94.31 113 VAL A O 1
ATOM 842 N N . TRP A 1 114 ? -8.381 -8.873 10.145 1.00 95.25 114 TRP A N 1
ATOM 843 C CA . TRP A 1 114 ? -8.180 -8.489 11.544 1.00 95.25 114 TRP A CA 1
ATOM 844 C C . TRP A 1 114 ? -9.082 -9.245 12.504 1.00 95.25 114 TRP A C 1
ATOM 846 O O . TRP A 1 114 ? -8.600 -9.747 13.518 1.00 95.25 114 TRP A O 1
ATOM 856 N N . ALA A 1 115 ? -10.354 -9.430 12.156 1.00 95.94 115 ALA A N 1
ATOM 857 C CA . ALA A 1 115 ? -11.266 -10.245 12.951 1.00 95.94 115 ALA A CA 1
ATOM 858 C C . ALA A 1 115 ? -10.736 -11.679 13.148 1.00 95.94 115 ALA A C 1
ATOM 860 O O . ALA A 1 115 ? -10.827 -12.240 14.243 1.00 95.94 115 ALA A O 1
ATOM 861 N N . THR A 1 116 ? -10.164 -12.260 12.091 1.00 94.56 116 THR A N 1
ATOM 862 C CA . THR A 1 116 ? -9.603 -13.616 12.104 1.00 94.56 116 THR A CA 1
ATOM 863 C C . THR A 1 116 ? -8.330 -13.693 12.940 1.00 94.56 116 THR A C 1
ATOM 865 O O . THR A 1 116 ? -8.228 -14.563 13.804 1.00 94.56 116 THR A O 1
ATOM 868 N N . VAL A 1 117 ? -7.388 -12.766 12.736 1.00 95.19 117 VAL A N 1
ATOM 869 C CA . VAL A 1 117 ? -6.132 -12.710 13.497 1.00 95.19 117 VAL A CA 1
ATOM 870 C C . VAL A 1 117 ? -6.411 -12.494 14.984 1.00 95.19 117 VAL A C 1
ATOM 872 O O . VAL A 1 117 ? -5.841 -13.205 15.807 1.00 95.19 117 VAL A O 1
ATOM 875 N N . ILE A 1 118 ? -7.321 -11.585 15.355 1.00 95.50 118 ILE A N 1
ATOM 876 C CA . ILE A 1 118 ? -7.698 -11.346 16.761 1.00 95.50 118 ILE A CA 1
ATOM 877 C C . ILE A 1 118 ? -8.202 -12.636 17.411 1.00 95.50 118 ILE A C 1
ATOM 879 O O . ILE A 1 118 ? -7.705 -13.021 18.467 1.00 95.50 118 ILE A O 1
ATOM 883 N N . ARG A 1 119 ? -9.162 -13.322 16.778 1.00 95.69 119 ARG A N 1
ATOM 884 C CA . ARG A 1 119 ? -9.713 -14.577 17.306 1.00 95.69 119 ARG A CA 1
ATOM 885 C C . ARG A 1 119 ? -8.620 -15.632 17.475 1.00 95.69 119 ARG A C 1
ATOM 887 O O . ARG A 1 119 ? -8.451 -16.166 18.567 1.00 95.69 119 ARG A O 1
ATOM 894 N N . ASP A 1 120 ? -7.884 -15.921 16.404 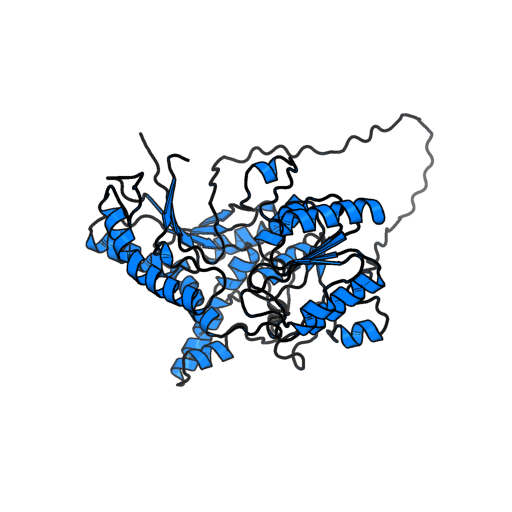1.00 95.06 120 ASP A N 1
ATOM 895 C CA . ASP A 1 120 ? -6.922 -17.025 16.383 1.00 95.06 120 ASP A CA 1
ATOM 896 C C . ASP A 1 120 ? -5.755 -16.767 17.357 1.00 95.06 120 ASP A C 1
ATOM 898 O O . ASP A 1 120 ? -5.318 -17.680 18.058 1.00 95.06 120 ASP A O 1
ATOM 902 N N . THR A 1 121 ? -5.279 -15.519 17.464 1.00 95.44 121 THR A N 1
ATOM 903 C CA . THR A 1 121 ? -4.221 -15.147 18.422 1.00 95.44 121 THR A CA 1
ATOM 904 C C . THR A 1 121 ? -4.694 -15.233 19.870 1.00 95.44 121 THR A C 1
ATOM 906 O O . THR A 1 121 ? -3.968 -15.769 20.704 1.00 95.44 121 THR A O 1
ATOM 909 N N . GLN A 1 122 ? -5.912 -14.779 20.183 1.00 95.31 122 GLN A N 1
ATOM 910 C CA . GLN A 1 122 ? -6.485 -14.902 21.528 1.00 95.31 122 GLN A CA 1
ATOM 911 C C . GLN A 1 122 ? -6.660 -16.364 21.945 1.00 95.31 122 GLN A C 1
ATOM 913 O O . GLN A 1 122 ? -6.338 -16.720 23.080 1.00 95.31 122 GLN A O 1
ATOM 918 N N . GLU A 1 123 ? -7.123 -17.223 21.035 1.00 96.56 123 GLU A N 1
ATOM 919 C CA . GLU A 1 123 ? -7.225 -18.663 21.283 1.00 96.56 123 GLU A CA 1
ATOM 920 C C . GLU A 1 123 ? -5.857 -19.304 21.544 1.00 96.56 123 GLU A C 1
ATOM 922 O O . GLU A 1 123 ? -5.739 -20.177 22.404 1.00 96.56 123 GLU A O 1
ATOM 927 N N . GLU A 1 124 ? -4.819 -18.887 20.819 1.00 96.31 124 GLU A N 1
ATOM 928 C CA . GLU A 1 124 ? -3.463 -19.405 21.003 1.00 96.31 124 GLU A CA 1
ATOM 929 C C . GLU A 1 124 ? -2.848 -18.941 22.331 1.00 96.31 124 GLU A C 1
ATOM 931 O O . GLU A 1 124 ? -2.263 -19.743 23.063 1.00 96.31 124 GLU A O 1
ATOM 936 N N . ILE A 1 125 ? -3.052 -17.671 22.693 1.00 96.50 125 ILE A N 1
ATOM 937 C CA . ILE A 1 125 ? -2.625 -17.107 23.982 1.00 96.50 125 ILE A CA 1
ATOM 938 C C . ILE A 1 125 ? -3.342 -17.814 25.138 1.00 96.50 125 ILE A C 1
ATOM 940 O O . ILE A 1 125 ? -2.713 -18.167 26.135 1.00 96.50 125 ILE A O 1
ATOM 944 N N . ALA A 1 126 ? -4.638 -18.110 24.997 1.00 97.12 126 ALA A N 1
ATOM 945 C CA . ALA A 1 126 ? -5.394 -18.867 25.995 1.00 97.12 126 ALA A CA 1
ATOM 946 C C . ALA A 1 126 ? -4.861 -20.301 26.200 1.00 97.12 126 ALA A C 1
ATOM 948 O O . ALA A 1 126 ? -5.054 -20.880 27.269 1.00 97.12 126 ALA A O 1
ATOM 949 N N . LYS A 1 127 ? -4.159 -20.866 25.206 1.00 97.12 127 LYS A N 1
ATOM 950 C CA . LYS A 1 127 ? -3.466 -22.166 25.292 1.00 97.12 127 LYS A CA 1
ATOM 951 C C . LYS A 1 127 ? -2.041 -22.056 25.856 1.00 97.12 127 LYS A C 1
ATOM 953 O O . LYS A 1 127 ? -1.368 -23.076 25.977 1.00 97.12 127 LYS A O 1
ATOM 958 N N . GLY A 1 128 ? -1.590 -20.853 26.218 1.00 97.06 128 GLY A N 1
ATOM 959 C CA . GLY A 1 128 ? -0.295 -20.600 26.853 1.00 97.06 128 GLY A CA 1
ATOM 960 C C . GLY A 1 128 ? 0.800 -20.070 25.926 1.00 97.06 128 GLY A C 1
ATOM 961 O O . GLY A 1 128 ? 1.934 -19.944 26.384 1.00 97.06 128 GLY A O 1
ATOM 962 N N . ALA A 1 129 ? 0.499 -19.755 24.660 1.00 96.25 129 ALA A N 1
ATOM 963 C CA . ALA A 1 129 ? 1.461 -19.091 23.780 1.00 96.25 129 ALA A CA 1
ATOM 964 C C . ALA A 1 129 ? 1.719 -17.645 24.232 1.00 96.25 129 ALA A C 1
ATOM 966 O O . ALA A 1 129 ? 0.822 -16.960 24.735 1.00 96.25 129 ALA A O 1
ATOM 967 N N . THR A 1 130 ? 2.933 -17.148 24.012 1.00 95.56 130 THR A N 1
ATOM 968 C CA . THR A 1 130 ? 3.201 -15.713 24.152 1.00 95.56 130 THR A CA 1
ATOM 969 C C . THR A 1 130 ? 2.502 -14.928 23.031 1.00 95.56 130 THR A C 1
ATOM 971 O O . THR A 1 130 ? 2.242 -15.482 21.958 1.00 95.56 130 THR A O 1
ATOM 974 N N . PRO A 1 131 ? 2.217 -13.623 23.219 1.00 91.94 131 PRO A N 1
ATOM 975 C CA . PRO A 1 131 ? 1.646 -12.801 22.154 1.00 91.94 131 PRO A CA 1
ATOM 976 C C . PRO A 1 131 ? 2.469 -12.836 20.860 1.00 91.94 131 PRO A C 1
ATOM 978 O O . PRO A 1 131 ? 1.906 -13.031 19.790 1.00 91.94 131 PRO A O 1
ATOM 981 N N . VAL A 1 132 ? 3.797 -12.736 20.946 1.00 92.31 132 VAL A N 1
ATOM 982 C CA . VAL A 1 132 ? 4.668 -12.743 19.760 1.00 92.31 132 VAL A CA 1
ATOM 983 C C . VAL A 1 132 ? 4.555 -14.065 18.995 1.00 92.31 132 VAL A C 1
ATOM 985 O O . VAL A 1 132 ? 4.382 -14.046 17.780 1.00 92.31 132 VAL A O 1
ATOM 988 N N . GLU A 1 133 ? 4.571 -15.212 19.682 1.00 93.38 133 GLU A N 1
ATOM 989 C CA . GLU A 1 133 ? 4.400 -16.529 19.045 1.00 93.38 133 GLU A CA 1
ATOM 990 C C . GLU A 1 133 ? 3.025 -16.677 18.381 1.00 93.38 133 GLU A C 1
ATOM 992 O O . GLU A 1 133 ? 2.922 -17.178 17.260 1.00 93.38 133 GLU A O 1
ATOM 997 N N . ALA A 1 134 ? 1.965 -16.222 19.055 1.00 94.44 134 ALA A N 1
ATOM 998 C CA . ALA A 1 134 ? 0.609 -16.278 18.527 1.00 94.44 134 ALA A CA 1
ATOM 999 C C . ALA A 1 134 ? 0.472 -15.444 17.243 1.00 94.44 134 ALA A C 1
ATOM 1001 O O . ALA A 1 134 ? -0.068 -15.923 16.246 1.00 94.44 134 ALA A O 1
ATOM 1002 N N . PHE A 1 135 ? 0.993 -14.215 17.242 1.00 93.38 135 PHE A N 1
ATOM 1003 C CA . PHE A 1 135 ? 0.965 -13.344 16.067 1.00 93.38 135 PHE A CA 1
ATOM 1004 C C . PHE A 1 135 ? 1.883 -13.852 14.955 1.00 93.38 135 PHE A C 1
ATOM 1006 O O . PHE A 1 135 ? 1.472 -13.855 13.801 1.00 93.38 135 PHE A O 1
ATOM 1013 N N . ALA A 1 136 ? 3.074 -14.366 15.272 1.00 90.75 136 ALA A N 1
ATOM 1014 C CA . ALA A 1 136 ? 3.953 -14.989 14.281 1.00 90.75 136 ALA A CA 1
ATOM 1015 C C . ALA A 1 136 ? 3.270 -16.140 13.533 1.00 90.75 136 ALA A C 1
ATOM 1017 O O . ALA A 1 136 ? 3.519 -16.356 12.350 1.00 90.75 136 ALA A O 1
ATOM 1018 N N . LYS A 1 137 ? 2.392 -16.873 14.224 1.00 91.50 137 LYS A N 1
ATOM 1019 C CA . LYS A 1 137 ? 1.660 -18.007 13.662 1.00 91.50 137 LYS A CA 1
ATOM 1020 C C . LYS A 1 137 ? 0.446 -17.605 12.821 1.00 91.50 137 LYS A C 1
ATOM 1022 O O . LYS A 1 137 ? 0.098 -18.319 11.881 1.00 91.50 137 LYS A O 1
ATOM 1027 N N . HIS A 1 138 ? -0.242 -16.529 13.198 1.00 92.25 138 HIS A N 1
ATOM 1028 C CA . HIS A 1 138 ? -1.577 -16.224 12.672 1.00 92.25 138 HIS A CA 1
ATOM 1029 C C . HIS A 1 138 ? -1.643 -14.964 11.806 1.00 92.25 138 HIS A C 1
ATOM 1031 O O . HIS A 1 138 ? -2.546 -14.868 10.975 1.00 92.25 138 HIS A O 1
ATOM 1037 N N . SER A 1 139 ? -0.697 -14.032 11.934 1.00 89.12 139 SER A N 1
ATOM 1038 C CA . SER A 1 139 ? -0.612 -12.856 11.062 1.00 89.12 139 SER A CA 1
ATOM 1039 C C . SER A 1 139 ? -0.326 -13.280 9.623 1.00 89.12 139 SER A C 1
ATOM 1041 O O . SER A 1 139 ? 0.672 -13.947 9.360 1.00 89.12 139 SER A O 1
ATOM 1043 N N . TYR A 1 140 ? -1.208 -12.890 8.695 1.00 85.19 140 TYR A N 1
ATOM 1044 C CA . TYR A 1 140 ? -1.107 -13.206 7.261 1.00 85.19 140 TYR A CA 1
ATOM 1045 C C . TYR A 1 140 ? -0.921 -14.707 6.962 1.00 85.19 140 TYR A C 1
ATOM 1047 O O . TYR A 1 140 ? -0.269 -15.098 5.993 1.00 85.19 140 TYR A O 1
ATOM 1055 N N . ARG A 1 141 ? -1.490 -15.577 7.809 1.00 88.12 141 ARG A N 1
ATOM 1056 C CA . ARG A 1 141 ? -1.413 -17.028 7.623 1.00 88.12 141 ARG A CA 1
ATOM 1057 C C . ARG A 1 141 ? -2.150 -17.440 6.352 1.00 88.12 141 ARG A C 1
ATOM 1059 O O . ARG A 1 141 ? -3.340 -17.183 6.199 1.00 88.12 141 ARG A O 1
ATOM 1066 N N . SER A 1 142 ? -1.458 -18.197 5.514 1.00 91.56 142 SER A N 1
ATOM 1067 C CA . SER A 1 142 ? -2.016 -18.795 4.301 1.00 91.56 142 SER A CA 1
ATOM 1068 C C . SER A 1 142 ? -2.668 -20.148 4.604 1.00 91.56 142 SER A C 1
ATOM 1070 O O . SER A 1 142 ? -2.054 -21.003 5.250 1.00 91.56 142 SER A O 1
ATOM 1072 N N . THR A 1 143 ? -3.905 -20.352 4.150 1.00 92.25 143 THR A N 1
ATOM 1073 C CA . THR A 1 143 ? -4.696 -21.581 4.356 1.00 92.25 143 THR A CA 1
ATOM 1074 C C . THR A 1 143 ? -5.133 -22.252 3.054 1.00 92.25 143 THR A C 1
ATOM 1076 O O . THR A 1 143 ? -5.656 -23.365 3.098 1.00 92.25 143 THR A O 1
ATOM 1079 N N . GLY A 1 144 ? -4.940 -21.594 1.907 1.00 93.69 144 GLY A N 1
ATOM 1080 C CA . GLY A 1 144 ? -5.359 -22.092 0.597 1.00 93.69 144 GLY A CA 1
ATOM 1081 C C . GLY A 1 144 ? -6.864 -21.981 0.353 1.00 93.69 144 GLY A C 1
ATOM 1082 O O . GLY A 1 144 ? -7.385 -22.575 -0.588 1.00 93.69 144 GLY A O 1
ATOM 1083 N N . LYS A 1 145 ? -7.587 -21.243 1.201 1.00 94.25 145 LYS A N 1
ATOM 1084 C CA . LYS A 1 145 ? -9.016 -20.978 1.011 1.00 94.25 145 LYS A CA 1
ATOM 1085 C C . LYS A 1 145 ? -9.215 -19.840 0.029 1.00 94.25 145 LYS A C 1
ATOM 1087 O O . LYS A 1 145 ? -8.448 -18.885 0.015 1.00 94.25 145 LYS A O 1
ATOM 1092 N N . THR A 1 146 ? -10.287 -19.919 -0.745 1.00 94.75 146 THR A N 1
ATOM 1093 C CA . THR A 1 146 ? -10.715 -18.825 -1.612 1.00 94.75 146 THR A CA 1
ATOM 1094 C C . THR A 1 146 ? -11.366 -17.708 -0.802 1.00 94.75 146 THR A C 1
ATOM 1096 O O . THR A 1 146 ? -12.250 -17.966 0.018 1.00 94.75 146 THR A O 1
ATOM 1099 N N . VAL A 1 147 ? -10.970 -16.473 -1.079 1.00 94.88 147 VAL A N 1
ATOM 1100 C CA . VAL A 1 147 ? -11.495 -15.235 -0.516 1.00 94.88 147 VAL A CA 1
ATOM 1101 C C . VAL A 1 147 ? -12.120 -14.431 -1.650 1.00 94.88 147 VAL A C 1
ATOM 1103 O O . VAL A 1 147 ? -11.473 -14.139 -2.657 1.00 94.88 147 VAL A O 1
ATOM 1106 N N . LEU A 1 148 ? -13.392 -14.084 -1.475 1.00 94.25 148 LEU A N 1
ATOM 1107 C CA . LEU A 1 148 ? -14.111 -13.149 -2.330 1.00 94.25 148 LEU A CA 1
ATOM 1108 C C . LEU A 1 148 ? -14.071 -11.773 -1.669 1.00 94.25 148 LEU A C 1
ATOM 1110 O O . LEU A 1 148 ? -14.605 -11.611 -0.571 1.00 94.25 148 LEU A O 1
ATOM 1114 N N . LEU A 1 149 ? -13.458 -10.806 -2.347 1.00 96.06 149 LEU A N 1
ATOM 1115 C CA . LEU A 1 149 ? -13.522 -9.401 -1.966 1.00 96.06 149 LEU A CA 1
ATOM 1116 C C . LEU A 1 149 ? -14.497 -8.673 -2.898 1.00 96.06 149 LEU A C 1
ATOM 1118 O O . LEU A 1 149 ? -14.463 -8.915 -4.106 1.00 96.06 149 LEU A O 1
ATOM 1122 N N . PRO A 1 150 ? -15.374 -7.800 -2.373 1.00 95.94 150 PRO A N 1
ATOM 1123 C CA . PRO A 1 150 ? -16.301 -7.037 -3.199 1.00 95.94 150 PRO A CA 1
ATOM 1124 C C . PRO A 1 150 ? -15.577 -6.285 -4.322 1.00 95.94 150 PRO A C 1
ATOM 1126 O O . PRO A 1 150 ? -14.600 -5.585 -4.076 1.00 95.94 150 PRO A O 1
ATOM 1129 N N . GLY A 1 151 ? -16.057 -6.442 -5.556 1.00 95.06 151 GLY A N 1
ATOM 1130 C CA . GLY A 1 151 ? -15.488 -5.776 -6.730 1.00 95.06 151 GLY A CA 1
ATOM 1131 C C . GLY A 1 151 ? -14.182 -6.371 -7.270 1.00 95.06 151 GLY A C 1
ATOM 1132 O O . GLY A 1 151 ? -13.703 -5.877 -8.283 1.00 95.06 151 GLY A O 1
ATOM 1133 N N . LEU A 1 152 ? -13.623 -7.425 -6.661 1.00 96.56 152 LEU A N 1
ATOM 1134 C CA . LEU A 1 152 ? -12.385 -8.071 -7.114 1.00 96.56 152 LEU A CA 1
ATOM 1135 C C . LEU A 1 152 ? -12.594 -9.559 -7.459 1.00 96.56 152 LEU A C 1
ATOM 1137 O O . LEU A 1 152 ? -13.554 -10.178 -6.987 1.00 96.56 152 LEU A O 1
ATOM 1141 N N . PRO A 1 153 ? -11.687 -10.172 -8.247 1.00 95.06 153 PRO A N 1
ATOM 1142 C CA . PRO A 1 153 ? -11.706 -11.609 -8.498 1.00 95.06 153 PRO A CA 1
ATOM 1143 C C . PRO A 1 153 ? -11.636 -12.436 -7.208 1.00 95.06 153 PRO A C 1
ATOM 1145 O O . PRO A 1 153 ? -10.982 -12.062 -6.233 1.00 95.06 153 PRO A O 1
ATOM 1148 N N . THR A 1 154 ? -12.276 -13.609 -7.221 1.00 95.44 154 THR A N 1
ATOM 1149 C CA . THR A 1 154 ? -12.112 -14.592 -6.140 1.00 95.44 154 THR A CA 1
ATOM 1150 C C . THR A 1 154 ? -10.723 -15.208 -6.239 1.00 95.44 154 THR A C 1
ATOM 1152 O O . THR A 1 154 ? -10.412 -15.842 -7.243 1.00 95.44 154 THR A O 1
ATOM 1155 N N . LYS A 1 155 ? -9.911 -15.058 -5.192 1.00 96.25 155 LYS A N 1
ATOM 1156 C CA . LYS A 1 155 ? -8.521 -15.537 -5.153 1.00 96.25 155 LYS A CA 1
ATOM 1157 C C . LYS A 1 155 ? -8.267 -16.433 -3.961 1.00 96.25 155 LYS A C 1
ATOM 1159 O O . LYS A 1 155 ? -9.032 -16.389 -3.002 1.00 96.25 155 LYS A O 1
ATOM 1164 N N . PHE A 1 156 ? -7.194 -17.215 -3.971 1.00 96.75 156 PHE A N 1
ATOM 1165 C CA . PHE A 1 156 ? -6.744 -17.845 -2.731 1.00 96.75 156 PHE A CA 1
ATOM 1166 C C . PHE A 1 156 ? -6.208 -16.798 -1.747 1.00 96.75 156 PHE A C 1
ATOM 1168 O O . PHE A 1 156 ? -5.667 -15.772 -2.149 1.00 96.75 156 PHE A O 1
ATOM 1175 N N . ASP A 1 157 ? -6.344 -17.059 -0.448 1.00 94.56 157 ASP A N 1
ATOM 1176 C CA . ASP A 1 157 ? -5.924 -16.141 0.615 1.00 94.56 157 ASP A CA 1
ATOM 1177 C C . ASP A 1 157 ? -4.462 -15.684 0.487 1.00 94.56 157 ASP A C 1
ATOM 1179 O O . ASP A 1 157 ? -4.173 -14.496 0.598 1.00 94.56 157 ASP A O 1
ATOM 1183 N N . TYR A 1 158 ? -3.554 -16.599 0.155 1.00 94.06 158 TYR A N 1
ATOM 1184 C CA . TYR A 1 158 ? -2.132 -16.302 -0.024 1.00 94.06 158 TYR A CA 1
ATOM 1185 C C . TYR A 1 158 ? -1.802 -15.377 -1.202 1.00 94.06 158 TYR A C 1
ATOM 1187 O O . TYR A 1 158 ? -0.704 -14.821 -1.254 1.00 94.06 158 TYR A O 1
ATOM 1195 N N . GLU A 1 159 ? -2.727 -15.179 -2.143 1.00 95.69 159 GLU A N 1
ATOM 1196 C CA . GLU A 1 159 ? -2.531 -14.248 -3.256 1.00 95.69 159 GLU A CA 1
ATOM 1197 C C . GLU A 1 159 ? -2.651 -12.780 -2.828 1.00 95.69 159 GLU A C 1
ATOM 1199 O O . GLU A 1 159 ? -2.191 -11.905 -3.558 1.00 95.69 159 GLU A O 1
ATOM 1204 N N . TRP A 1 160 ? -3.205 -12.503 -1.641 1.00 95.00 160 TRP A N 1
ATOM 1205 C CA . TRP A 1 160 ? -3.351 -11.145 -1.103 1.00 95.00 160 TRP A CA 1
ATOM 1206 C C . TRP A 1 160 ? -2.112 -10.629 -0.353 1.00 95.00 160 TRP A C 1
ATOM 1208 O O . TRP A 1 160 ? -2.095 -9.489 0.109 1.00 95.00 160 TRP A O 1
ATOM 1218 N N . TRP A 1 161 ? -1.057 -11.438 -0.245 1.00 92.44 161 TRP A N 1
ATOM 1219 C CA . TRP A 1 161 ? 0.256 -11.034 0.279 1.00 92.44 161 TRP A CA 1
ATOM 1220 C C . TRP A 1 161 ? 1.387 -11.777 -0.460 1.00 92.44 161 TRP A C 1
ATOM 1222 O O . TRP A 1 161 ? 2.180 -12.517 0.136 1.00 92.44 161 TRP A O 1
ATOM 1232 N N . PRO A 1 162 ? 1.466 -11.625 -1.797 1.00 92.62 162 PRO A N 1
ATOM 1233 C CA . PRO A 1 162 ? 2.153 -12.581 -2.656 1.00 92.62 162 PRO A CA 1
ATOM 1234 C C . PRO A 1 162 ? 3.683 -12.467 -2.645 1.00 92.62 162 PRO A C 1
ATOM 1236 O O . PRO A 1 162 ? 4.353 -13.349 -3.178 1.00 92.62 162 PRO A O 1
ATOM 1239 N N . HIS A 1 163 ? 4.252 -11.426 -2.028 1.00 93.94 163 HIS A N 1
ATOM 1240 C CA . HIS A 1 163 ? 5.700 -11.295 -1.807 1.00 93.94 163 HIS A CA 1
ATOM 1241 C C . HIS A 1 163 ? 6.060 -11.119 -0.326 1.00 93.94 163 HIS A C 1
ATOM 1243 O O . HIS A 1 163 ? 7.168 -10.682 -0.009 1.00 93.94 163 HIS A O 1
ATOM 1249 N N . LEU A 1 164 ? 5.162 -11.486 0.596 1.00 90.44 164 LEU A N 1
ATOM 1250 C CA . LEU A 1 164 ? 5.384 -11.342 2.038 1.00 90.44 164 LEU A CA 1
ATOM 1251 C C . LEU A 1 164 ? 6.683 -12.010 2.510 1.00 90.44 164 LEU A C 1
ATOM 1253 O O . LEU A 1 164 ? 7.379 -11.467 3.361 1.00 90.44 164 LEU A O 1
ATOM 1257 N N . ALA A 1 165 ? 7.049 -13.151 1.917 1.00 91.62 165 ALA A N 1
ATOM 1258 C CA . ALA A 1 165 ? 8.266 -13.888 2.265 1.00 91.62 165 ALA A CA 1
ATOM 1259 C C . ALA A 1 165 ? 9.568 -13.197 1.820 1.00 91.62 165 ALA A C 1
ATOM 1261 O O . ALA A 1 165 ? 10.653 -13.627 2.202 1.00 91.62 165 ALA A O 1
ATOM 1262 N N . THR A 1 166 ? 9.480 -12.136 1.013 1.00 93.75 166 THR A N 1
ATOM 1263 C CA . THR A 1 166 ? 10.645 -11.353 0.575 1.00 93.75 166 THR A CA 1
ATOM 1264 C C . THR A 1 166 ? 10.980 -10.206 1.529 1.00 93.75 166 THR A C 1
ATOM 1266 O O . THR A 1 166 ? 12.069 -9.641 1.437 1.00 93.75 166 THR A O 1
ATOM 1269 N N . CYS A 1 167 ? 10.082 -9.871 2.461 1.00 90.88 167 CYS A N 1
ATOM 1270 C CA . CYS A 1 167 ? 10.267 -8.783 3.415 1.00 90.88 167 CYS A CA 1
ATOM 1271 C C . CYS A 1 167 ? 10.435 -9.335 4.841 1.00 90.88 167 CYS A C 1
ATOM 1273 O O . CYS A 1 167 ? 9.626 -10.155 5.274 1.00 90.88 167 CYS A O 1
ATOM 1275 N N . PRO A 1 168 ? 11.432 -8.870 5.615 1.00 88.88 168 PRO A N 1
ATOM 1276 C CA . PRO A 1 168 ? 11.657 -9.311 6.990 1.00 88.88 168 PRO A CA 1
ATOM 1277 C C . PRO A 1 168 ? 10.694 -8.607 7.963 1.00 88.88 168 PRO A C 1
ATOM 1279 O O . PRO A 1 168 ? 11.114 -7.877 8.858 1.00 88.88 168 PRO A O 1
ATOM 1282 N N . LEU A 1 169 ? 9.386 -8.785 7.770 1.00 84.69 169 LEU A N 1
ATOM 1283 C CA . LEU A 1 169 ? 8.375 -8.159 8.621 1.00 84.69 169 LEU A CA 1
ATOM 1284 C C . LEU A 1 169 ? 8.277 -8.879 9.963 1.00 84.69 169 LEU A C 1
ATOM 1286 O O . LEU A 1 169 ? 8.105 -10.097 10.018 1.00 84.69 169 LEU A O 1
ATOM 1290 N N . HIS A 1 170 ? 8.321 -8.110 11.046 1.00 84.50 170 HIS A N 1
ATOM 1291 C CA . HIS A 1 170 ? 8.180 -8.656 12.387 1.00 84.50 170 HIS A CA 1
ATOM 1292 C C . HIS A 1 170 ? 6.700 -8.714 12.819 1.00 84.50 170 HIS A C 1
ATOM 1294 O O . HIS A 1 170 ? 5.962 -7.753 12.572 1.00 84.50 170 HIS A O 1
ATOM 1300 N N . PRO A 1 171 ? 6.252 -9.786 13.505 1.00 84.25 171 PRO A N 1
ATOM 1301 C CA . PRO A 1 171 ? 4.887 -9.919 14.026 1.00 84.25 171 PRO A CA 1
ATOM 1302 C C . PRO A 1 171 ? 4.359 -8.709 14.811 1.00 84.25 171 PRO A C 1
ATOM 1304 O O . PRO A 1 171 ? 3.187 -8.355 14.655 1.00 84.25 171 PRO A O 1
ATOM 1307 N N . GLU A 1 172 ? 5.203 -8.021 15.590 1.00 85.00 172 GLU A N 1
ATOM 1308 C CA . GLU A 1 172 ? 4.779 -6.812 16.311 1.00 85.00 172 GLU A CA 1
ATOM 1309 C C . GLU A 1 172 ? 4.269 -5.679 15.417 1.00 85.00 172 GLU A C 1
ATOM 1311 O O . GLU A 1 172 ? 3.437 -4.914 15.890 1.00 85.00 172 GLU A O 1
ATOM 1316 N N . MET A 1 173 ? 4.643 -5.597 14.134 1.00 83.69 173 MET A N 1
ATOM 1317 C CA . MET A 1 173 ? 4.015 -4.618 13.234 1.00 83.69 173 MET A CA 1
ATOM 1318 C C . MET A 1 173 ? 2.513 -4.866 13.076 1.00 83.69 173 MET A C 1
ATOM 1320 O O . MET A 1 173 ? 1.722 -3.936 12.969 1.00 83.69 173 MET A O 1
ATOM 1324 N N . THR A 1 174 ? 2.093 -6.133 13.091 1.00 87.50 174 THR A N 1
ATOM 1325 C CA . THR A 1 174 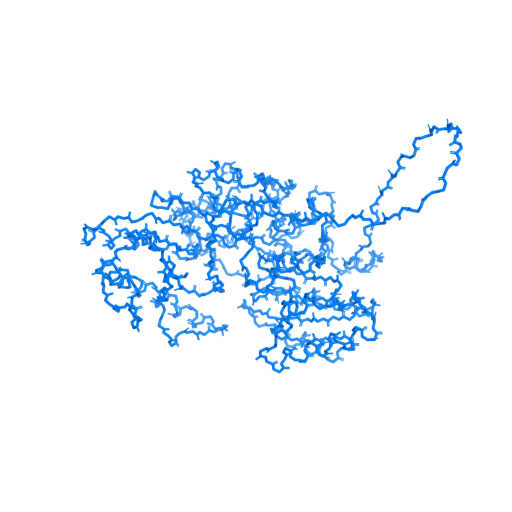? 0.663 -6.455 13.111 1.00 87.50 174 THR A CA 1
ATOM 1326 C C . THR A 1 174 ? 0.072 -6.155 14.485 1.00 87.50 174 THR A C 1
ATOM 1328 O O . THR A 1 174 ? -1.018 -5.599 14.568 1.00 87.50 174 THR A O 1
ATOM 1331 N N . MET A 1 175 ? 0.793 -6.457 15.572 1.00 88.56 175 MET A N 1
ATOM 1332 C CA . MET A 1 175 ? 0.328 -6.186 16.941 1.00 88.56 175 MET A CA 1
ATOM 1333 C C . MET A 1 175 ? 0.047 -4.700 17.200 1.00 88.56 175 MET A C 1
ATOM 1335 O O . MET A 1 175 ? -0.875 -4.393 17.953 1.00 88.56 175 MET A O 1
ATOM 1339 N N . THR A 1 176 ? 0.809 -3.785 16.595 1.00 85.44 176 THR A N 1
ATOM 1340 C CA . THR A 1 176 ? 0.630 -2.335 16.779 1.00 85.44 176 THR A CA 1
ATOM 1341 C C . THR A 1 176 ? -0.581 -1.778 16.033 1.00 85.44 176 THR A C 1
ATOM 1343 O O . THR A 1 176 ? -1.204 -0.835 16.518 1.00 85.44 176 THR A O 1
ATOM 1346 N N . ILE A 1 177 ? -0.940 -2.358 14.885 1.00 88.69 177 ILE A N 1
ATOM 1347 C CA . ILE A 1 177 ? -2.034 -1.867 14.033 1.00 88.69 177 ILE A CA 1
ATOM 1348 C C . ILE A 1 177 ? -3.352 -2.584 14.338 1.00 88.69 177 ILE A C 1
ATOM 1350 O O . ILE A 1 177 ? -4.416 -1.977 14.229 1.00 88.69 177 ILE A O 1
ATOM 1354 N N . LEU A 1 178 ? -3.319 -3.849 14.771 1.00 92.44 178 LEU A N 1
ATOM 1355 C CA . LEU A 1 178 ? -4.515 -4.671 14.990 1.00 92.44 178 LEU A CA 1
ATOM 1356 C C . LEU A 1 178 ? -5.592 -4.038 15.896 1.00 92.44 178 LEU A C 1
ATOM 1358 O O . LEU A 1 178 ? -6.777 -4.201 15.591 1.00 92.44 178 LEU A O 1
ATOM 1362 N N . PRO A 1 179 ? -5.266 -3.281 16.967 1.00 94.31 179 PRO A N 1
ATOM 1363 C CA . PRO A 1 179 ? -6.307 -2.686 17.798 1.00 94.31 179 PRO A CA 1
ATOM 1364 C C . PRO A 1 179 ? -7.088 -1.559 17.090 1.00 94.31 179 PRO A C 1
ATOM 1366 O O . PRO A 1 179 ? -8.147 -1.157 17.581 1.00 94.31 179 PRO A O 1
ATOM 1369 N N . SER A 1 180 ? -6.653 -1.111 15.902 1.00 95.94 180 SER A N 1
ATOM 1370 C CA . SER A 1 180 ? -7.465 -0.274 15.005 1.00 95.94 180 SER A CA 1
ATOM 1371 C C . SER A 1 180 ? -8.805 -0.921 14.651 1.00 95.94 180 SER A C 1
ATOM 1373 O O . SER A 1 180 ? -9.796 -0.209 14.526 1.00 95.94 180 SER A O 1
ATOM 1375 N N . TYR A 1 181 ? -8.895 -2.256 14.593 1.00 97.00 181 TYR A N 1
ATOM 1376 C CA . TYR A 1 181 ? -10.160 -2.962 14.369 1.00 97.00 181 TYR A CA 1
ATOM 1377 C C . TYR A 1 181 ? -11.202 -2.615 15.442 1.00 97.00 181 TYR A C 1
ATOM 1379 O O . TYR A 1 181 ? -12.348 -2.289 15.134 1.00 97.00 181 TYR A O 1
ATOM 1387 N N . HIS A 1 182 ? -10.795 -2.588 16.713 1.00 96.69 182 HIS A N 1
ATOM 1388 C CA . HIS A 1 182 ? -11.678 -2.193 17.810 1.00 96.69 182 HIS A CA 1
ATOM 1389 C C . HIS A 1 182 ? -11.952 -0.688 17.829 1.00 96.69 182 HIS A C 1
ATOM 1391 O O . HIS A 1 182 ? -13.079 -0.279 18.108 1.00 96.69 182 HIS A O 1
ATOM 1397 N N . ALA A 1 183 ? -10.961 0.140 17.487 1.00 97.25 183 ALA A N 1
ATOM 1398 C CA . ALA A 1 183 ? -11.162 1.581 17.345 1.00 97.25 183 ALA A CA 1
ATOM 1399 C C . ALA A 1 183 ? -12.180 1.908 16.240 1.00 97.25 183 ALA A C 1
ATOM 1401 O O . ALA A 1 183 ? -12.995 2.815 16.405 1.00 97.25 183 ALA A O 1
ATOM 1402 N N . LEU A 1 184 ? -12.181 1.144 15.142 1.00 97.56 184 LEU A N 1
ATOM 1403 C CA . LEU A 1 184 ? -13.187 1.264 14.097 1.00 97.56 184 LEU A CA 1
ATOM 1404 C C . LEU A 1 184 ? -14.558 0.816 14.591 1.00 97.56 184 LEU A C 1
ATOM 1406 O O . LEU A 1 184 ? -15.542 1.420 14.197 1.00 97.56 184 LEU A O 1
ATOM 1410 N N . GLN A 1 185 ? -14.658 -0.197 15.451 1.00 96.56 185 GLN A N 1
ATOM 1411 C CA . GLN A 1 185 ? -15.940 -0.660 15.995 1.00 96.56 185 GLN A CA 1
ATOM 1412 C C . GLN A 1 185 ? -16.527 0.270 17.067 1.00 96.56 185 GLN A C 1
ATOM 1414 O O . GLN A 1 185 ? -17.749 0.315 17.216 1.00 96.56 185 GLN A O 1
ATOM 1419 N N . ASP A 1 186 ? -15.704 1.047 17.779 1.00 97.88 186 ASP A N 1
ATOM 1420 C CA . ASP A 1 186 ? -16.171 1.928 18.856 1.00 97.88 186 ASP A CA 1
ATOM 1421 C C . ASP A 1 186 ? -17.270 2.888 18.372 1.00 97.88 186 ASP A C 1
ATOM 1423 O O . ASP A 1 186 ? -17.186 3.495 17.304 1.00 97.88 186 ASP A O 1
ATOM 1427 N N . SER A 1 187 ? -18.323 3.037 19.176 1.00 96.88 187 SER A N 1
ATOM 1428 C CA . SER A 1 187 ? -19.466 3.905 18.878 1.00 96.88 187 SER A CA 1
ATOM 1429 C C . SER A 1 187 ? -19.110 5.385 18.681 1.00 96.88 187 SER A C 1
ATOM 1431 O O . SER A 1 187 ? -19.901 6.113 18.079 1.00 96.88 187 SER A O 1
ATOM 1433 N N . ALA A 1 188 ? -17.964 5.845 19.192 1.00 97.25 188 ALA A N 1
ATOM 1434 C CA . ALA A 1 188 ? -17.477 7.210 19.023 1.00 97.25 188 ALA A CA 1
ATOM 1435 C C . ALA A 1 188 ? -16.957 7.467 17.598 1.00 97.25 188 ALA A C 1
ATOM 1437 O O . ALA A 1 188 ? -17.123 8.569 17.073 1.00 97.25 188 ALA A O 1
ATOM 1438 N N . THR A 1 189 ? -16.416 6.437 16.947 1.00 97.81 189 THR A N 1
ATOM 1439 C CA . THR A 1 189 ? -16.008 6.471 15.540 1.00 97.81 189 THR A CA 1
ATOM 1440 C C . THR A 1 189 ? -17.254 6.387 14.664 1.00 97.81 189 THR A C 1
ATOM 1442 O O . THR A 1 189 ? -17.978 5.393 14.704 1.00 97.81 189 THR A O 1
ATOM 1445 N N . LYS A 1 190 ? -17.559 7.435 13.899 1.00 97.31 190 LYS A N 1
ATOM 1446 C CA . LYS A 1 190 ? -18.805 7.555 13.120 1.00 97.31 190 LYS A CA 1
ATOM 1447 C C . LYS A 1 190 ? -18.660 7.194 11.645 1.00 97.31 190 LYS A C 1
ATOM 1449 O O . LYS A 1 190 ? -19.669 6.956 10.987 1.00 97.31 190 LYS A O 1
ATOM 1454 N N . GLY A 1 191 ? -17.434 7.120 11.145 1.00 97.25 191 GLY A N 1
ATOM 1455 C CA . GLY A 1 191 ? -17.156 6.821 9.749 1.00 97.25 191 GLY A CA 1
ATOM 1456 C C . GLY A 1 191 ? -15.670 6.671 9.476 1.00 97.25 191 GLY A C 1
ATOM 1457 O O . GLY A 1 191 ? -14.839 6.882 10.365 1.00 97.25 191 GLY A O 1
ATOM 1458 N N . VAL A 1 192 ? -15.369 6.309 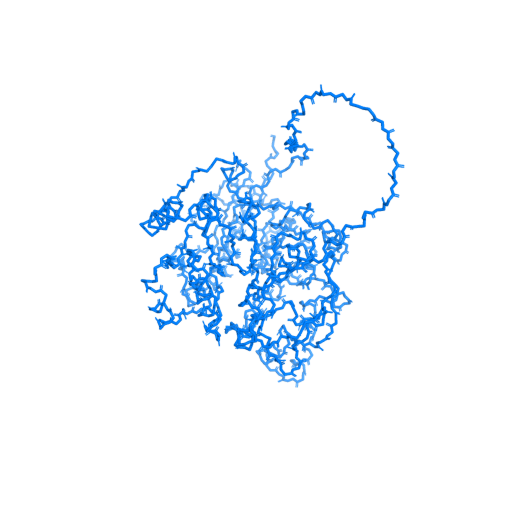8.236 1.00 97.06 192 VAL A N 1
ATOM 1459 C CA . VAL A 1 192 ? -14.007 6.169 7.721 1.00 97.06 192 VAL A CA 1
ATOM 1460 C C . VAL A 1 192 ? -13.800 7.073 6.520 1.00 97.06 192 VAL A C 1
ATOM 1462 O O . VAL A 1 192 ? -14.737 7.310 5.761 1.00 97.06 192 VAL A O 1
ATOM 1465 N N . ILE A 1 193 ? -12.584 7.572 6.349 1.00 96.00 193 ILE A N 1
ATOM 1466 C CA . ILE A 1 193 ? -12.165 8.340 5.182 1.00 96.00 193 ILE A CA 1
ATOM 1467 C C . ILE A 1 193 ? -11.148 7.506 4.413 1.00 96.00 193 ILE A C 1
ATOM 1469 O O . ILE A 1 193 ? -10.165 7.063 5.004 1.00 96.00 193 ILE A O 1
ATOM 1473 N N . LEU A 1 194 ? -11.387 7.290 3.122 1.00 93.38 194 LEU A N 1
ATOM 1474 C CA . LEU A 1 194 ? -10.506 6.520 2.245 1.00 93.38 194 LEU A CA 1
ATOM 1475 C C . LEU A 1 194 ? -9.834 7.437 1.224 1.00 93.38 194 LEU A C 1
ATOM 1477 O O . LEU A 1 194 ? -10.433 8.407 0.757 1.00 93.38 194 LEU A O 1
ATOM 1481 N N . SER A 1 195 ? -8.600 7.095 0.858 1.00 87.31 195 SER A N 1
ATOM 1482 C CA . SER A 1 195 ? -7.756 7.838 -0.089 1.00 87.31 195 SER A CA 1
ATOM 1483 C C . SER A 1 195 ? -7.943 7.427 -1.556 1.00 87.31 195 SER A C 1
ATOM 1485 O O . SER A 1 195 ? -7.200 7.898 -2.413 1.00 87.31 195 SER A O 1
ATOM 1487 N N . SER A 1 196 ? -8.930 6.579 -1.859 1.00 86.94 196 SER A N 1
ATOM 1488 C CA . SER A 1 196 ? -9.311 6.172 -3.222 1.00 86.94 196 SER A CA 1
ATOM 1489 C C . SER A 1 196 ? -10.486 7.010 -3.757 1.00 86.94 196 SER A C 1
ATOM 1491 O O . SER A 1 196 ? -11.185 7.682 -2.990 1.00 86.94 196 SER A O 1
ATOM 1493 N N . ALA A 1 197 ? -10.705 6.967 -5.072 1.00 86.12 197 ALA A N 1
ATOM 1494 C CA . ALA A 1 197 ? -11.847 7.589 -5.742 1.00 86.12 197 ALA A CA 1
ATOM 1495 C C . ALA A 1 197 ? -13.063 6.645 -5.727 1.00 86.12 197 ALA A C 1
ATOM 1497 O O . ALA A 1 197 ? -12.922 5.432 -5.893 1.00 86.12 197 ALA A O 1
ATOM 1498 N N . ALA A 1 198 ? -14.268 7.187 -5.527 1.00 83.56 198 ALA A N 1
ATOM 1499 C CA . ALA A 1 198 ? -15.492 6.385 -5.415 1.00 83.56 198 ALA A CA 1
ATOM 1500 C C . ALA A 1 198 ? -15.802 5.610 -6.707 1.00 83.56 198 ALA A C 1
ATOM 1502 O O . ALA A 1 198 ? -16.318 4.495 -6.668 1.00 83.56 198 ALA A O 1
ATOM 1503 N N . GLU A 1 199 ? -15.453 6.206 -7.841 1.00 85.94 199 GLU A N 1
ATOM 1504 C CA . GLU A 1 199 ? -15.682 5.720 -9.196 1.00 85.94 199 GLU A CA 1
ATOM 1505 C C . GLU A 1 199 ? -14.847 4.478 -9.522 1.00 85.94 199 GLU A C 1
ATOM 1507 O O . GLU A 1 199 ? -15.255 3.674 -10.357 1.00 85.94 199 GLU A O 1
ATOM 1512 N N . LEU A 1 200 ? -13.703 4.295 -8.853 1.00 86.81 200 LEU A N 1
ATOM 1513 C CA . LEU A 1 200 ? -12.832 3.142 -9.080 1.00 86.81 200 LEU A CA 1
ATOM 1514 C C . LEU A 1 200 ? -13.400 1.856 -8.470 1.00 86.81 200 LEU A C 1
ATOM 1516 O O . LEU A 1 200 ? -13.116 0.769 -8.963 1.00 86.81 200 LEU A O 1
ATOM 1520 N N . GLU A 1 201 ? -14.179 1.956 -7.388 1.00 90.38 201 GLU A N 1
ATOM 1521 C CA . GLU A 1 201 ? -14.558 0.793 -6.575 1.00 90.38 201 GLU A CA 1
ATOM 1522 C C . GLU A 1 201 ? -15.988 0.851 -6.000 1.00 90.38 201 GLU A C 1
ATOM 1524 O O . GLU A 1 201 ? -16.188 0.528 -4.822 1.00 90.38 201 GLU A O 1
ATOM 1529 N N . PRO A 1 202 ? -17.023 1.210 -6.785 1.00 91.38 202 PRO A N 1
ATOM 1530 C CA . PRO A 1 202 ? -18.364 1.457 -6.248 1.00 91.38 202 PRO A CA 1
ATOM 1531 C C . PRO A 1 202 ? -18.940 0.252 -5.484 1.00 91.38 202 PRO A C 1
ATOM 1533 O O . PRO A 1 202 ? -19.541 0.413 -4.423 1.00 91.38 202 PRO A O 1
ATOM 1536 N N . VAL A 1 203 ? -18.679 -0.969 -5.970 1.00 95.50 203 VAL A N 1
ATOM 1537 C CA . VAL A 1 203 ? -19.116 -2.224 -5.329 1.00 95.50 203 VAL A CA 1
ATOM 1538 C C . VAL A 1 203 ? -18.457 -2.424 -3.961 1.00 95.50 203 VAL A C 1
ATOM 1540 O O . VAL A 1 203 ? -19.109 -2.870 -3.016 1.00 95.50 203 VAL A O 1
ATOM 1543 N N . ALA A 1 204 ? -17.168 -2.104 -3.835 1.00 95.94 204 ALA A N 1
ATOM 1544 C CA . ALA A 1 204 ? -16.449 -2.266 -2.577 1.00 95.94 204 ALA A CA 1
ATOM 1545 C C . ALA A 1 204 ? -16.826 -1.193 -1.556 1.00 95.94 204 ALA A C 1
ATOM 1547 O O . ALA A 1 204 ? -16.923 -1.503 -0.371 1.00 95.94 204 ALA A O 1
ATOM 1548 N N . VAL A 1 205 ? -17.097 0.034 -2.008 1.00 95.81 205 VAL A N 1
ATOM 1549 C CA . VAL A 1 205 ? -17.583 1.120 -1.148 1.00 95.81 205 VAL A CA 1
ATOM 1550 C C . VAL A 1 205 ? -18.923 0.750 -0.515 1.00 95.81 205 VAL A C 1
ATOM 1552 O O . VAL A 1 205 ? -19.050 0.802 0.708 1.00 95.81 205 VAL A O 1
ATOM 1555 N N . GLU A 1 206 ? -19.899 0.321 -1.321 1.00 96.31 206 GLU A N 1
ATOM 1556 C CA . GLU A 1 206 ? -21.223 -0.073 -0.823 1.00 96.31 206 GLU A CA 1
ATOM 1557 C C . GLU A 1 206 ? -21.129 -1.251 0.157 1.00 96.31 206 GLU A C 1
ATOM 1559 O O . GLU A 1 206 ? -21.704 -1.216 1.250 1.00 96.31 206 GLU A O 1
ATOM 1564 N N . ALA A 1 207 ? -20.352 -2.280 -0.197 1.00 97.38 207 ALA A N 1
ATOM 1565 C CA . ALA A 1 207 ? -20.158 -3.442 0.660 1.00 97.38 207 ALA A CA 1
ATOM 1566 C C . ALA A 1 207 ? -19.457 -3.087 1.981 1.00 97.38 207 ALA A C 1
ATOM 1568 O O . ALA A 1 207 ? -19.822 -3.621 3.029 1.00 97.38 207 ALA A O 1
ATOM 1569 N N . LEU A 1 208 ? -18.476 -2.179 1.952 1.00 97.56 208 LEU A N 1
ATOM 1570 C CA . LEU A 1 208 ? -17.785 -1.709 3.149 1.00 97.56 208 LEU A CA 1
ATOM 1571 C C . LEU A 1 208 ? -18.732 -0.945 4.074 1.00 97.56 208 LEU A C 1
ATOM 1573 O O . LEU A 1 208 ? -18.772 -1.271 5.259 1.00 97.56 208 LEU A O 1
ATOM 1577 N N . GLU A 1 209 ? -19.515 0.012 3.557 1.00 97.12 209 GLU A N 1
ATOM 1578 C CA . GLU A 1 209 ? -20.511 0.751 4.356 1.00 97.12 209 GLU A CA 1
ATOM 1579 C C . GLU A 1 209 ? -21.501 -0.199 5.039 1.00 97.12 209 GLU A C 1
ATOM 1581 O O . GLU A 1 209 ? -21.789 -0.045 6.231 1.00 97.12 209 GLU A O 1
ATOM 1586 N N . ALA A 1 210 ? -21.984 -1.206 4.304 1.00 97.75 210 ALA A N 1
ATOM 1587 C CA . ALA A 1 210 ? -22.900 -2.215 4.823 1.00 97.75 210 ALA A CA 1
ATOM 1588 C C . ALA A 1 210 ? -22.258 -3.097 5.908 1.00 97.75 210 ALA A C 1
ATOM 1590 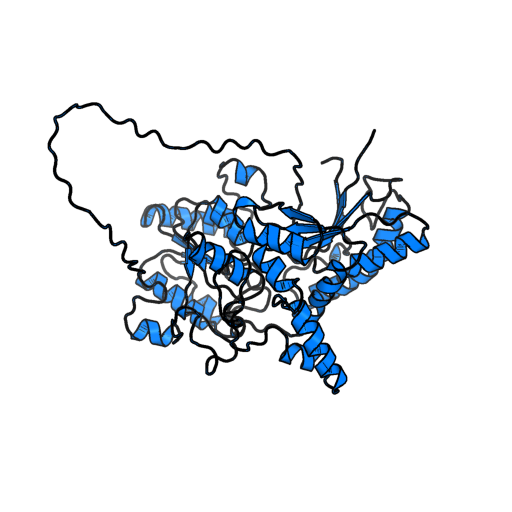O O . ALA A 1 210 ? -22.894 -3.368 6.927 1.00 97.75 210 ALA A O 1
ATOM 1591 N N . GLU A 1 211 ? -21.006 -3.521 5.716 1.00 97.75 211 GLU A N 1
ATOM 1592 C CA . GLU A 1 211 ? -20.297 -4.403 6.648 1.00 97.75 211 GLU A CA 1
ATOM 1593 C C . GLU A 1 211 ? -19.966 -3.709 7.971 1.00 97.75 211 GLU A C 1
ATOM 1595 O O . GLU A 1 211 ? -20.169 -4.278 9.045 1.00 97.75 211 GLU A O 1
ATOM 1600 N N . ILE A 1 212 ? -19.459 -2.474 7.911 1.00 97.00 212 ILE A N 1
ATOM 1601 C CA . ILE A 1 212 ? -19.027 -1.752 9.116 1.00 97.00 212 ILE A CA 1
ATOM 1602 C C . ILE A 1 212 ? -20.175 -0.981 9.779 1.00 97.00 212 ILE A C 1
ATOM 1604 O O . ILE A 1 212 ? -20.044 -0.568 10.932 1.00 97.00 212 ILE A O 1
ATOM 1608 N N . GLY A 1 213 ? -21.290 -0.766 9.069 1.00 97.62 213 GLY A N 1
ATOM 1609 C CA . GLY A 1 213 ? -22.450 -0.015 9.557 1.00 97.62 213 GLY A CA 1
ATOM 1610 C C . GLY A 1 213 ? -22.154 1.465 9.825 1.00 97.62 213 GLY A C 1
ATOM 1611 O O . GLY A 1 213 ? -22.766 2.073 10.706 1.00 97.62 213 GLY A O 1
ATOM 1612 N N . LYS A 1 214 ? -21.174 2.038 9.118 1.00 97.38 214 LYS A N 1
ATOM 1613 C CA . LYS A 1 214 ? -20.691 3.419 9.279 1.00 97.38 214 LYS A CA 1
ATOM 1614 C C . LYS A 1 214 ? -20.473 4.051 7.915 1.00 97.38 214 LYS A C 1
ATOM 1616 O O . LYS A 1 214 ? -20.256 3.351 6.932 1.00 97.38 214 LYS A O 1
ATOM 1621 N N . LYS A 1 215 ? -20.511 5.384 7.873 1.00 96.06 215 LYS A N 1
ATOM 1622 C CA . LYS A 1 215 ? -20.320 6.127 6.627 1.00 96.06 215 LYS A CA 1
ATOM 1623 C C . LYS A 1 215 ? -18.885 5.962 6.121 1.00 96.06 215 LYS A C 1
ATOM 1625 O O . LYS A 1 215 ? -17.940 6.108 6.898 1.00 96.06 215 LYS A O 1
ATOM 1630 N N . VAL A 1 216 ? -18.743 5.711 4.827 1.00 96.56 216 VAL A N 1
ATOM 1631 C CA . VAL A 1 216 ? -17.477 5.740 4.096 1.00 96.56 216 VAL A CA 1
ATOM 1632 C C . VAL A 1 216 ? -17.430 7.046 3.308 1.00 96.56 216 VAL A C 1
ATOM 1634 O O . VAL A 1 216 ? -18.297 7.333 2.482 1.00 96.56 216 VAL A O 1
ATOM 1637 N N . TYR A 1 217 ? -16.429 7.866 3.602 1.00 95.00 217 TYR A N 1
ATOM 1638 C CA . TYR A 1 217 ? -16.135 9.100 2.890 1.00 95.00 217 TYR A CA 1
ATOM 1639 C C . TYR A 1 217 ? -14.991 8.828 1.918 1.00 95.00 217 TYR A C 1
ATOM 1641 O O . TYR A 1 217 ? -13.841 8.675 2.327 1.00 95.00 217 TYR A O 1
ATOM 1649 N N . MET A 1 218 ? -15.310 8.761 0.630 1.00 91.88 218 MET A N 1
ATOM 1650 C CA . MET A 1 218 ? -14.300 8.679 -0.422 1.00 91.88 218 MET A CA 1
ATOM 1651 C C . MET A 1 218 ? -13.727 10.078 -0.627 1.00 91.88 218 MET A C 1
ATOM 1653 O O . MET A 1 218 ? -14.443 10.991 -1.035 1.00 91.88 218 MET A O 1
ATOM 1657 N N . ALA A 1 219 ? -12.463 10.262 -0.267 1.00 88.69 219 ALA A N 1
ATOM 1658 C CA . ALA A 1 219 ? -11.782 11.546 -0.313 1.00 88.69 219 ALA A CA 1
ATOM 1659 C C . ALA A 1 219 ? -10.459 11.381 -1.052 1.00 88.69 219 ALA A C 1
ATOM 1661 O O . ALA A 1 219 ? -9.417 11.761 -0.533 1.00 88.69 219 ALA A O 1
ATOM 1662 N N . GLY A 1 220 ? -10.469 10.770 -2.233 1.00 77.31 220 GLY A N 1
ATOM 1663 C CA . GLY A 1 220 ? -9.241 10.380 -2.904 1.00 77.31 220 GLY A CA 1
ATOM 1664 C C . GLY A 1 220 ? -9.251 10.516 -4.422 1.00 77.31 220 GLY A C 1
ATOM 1665 O O . GLY A 1 220 ? -10.326 10.590 -5.018 1.00 77.31 220 GLY A O 1
ATOM 1666 N N . PRO A 1 221 ? -8.057 10.481 -5.040 1.00 81.44 221 PRO A N 1
ATOM 1667 C CA . PRO A 1 221 ? -6.746 10.633 -4.394 1.00 81.44 221 PRO A CA 1
ATOM 1668 C C . PRO A 1 221 ? -6.487 12.069 -3.875 1.00 81.44 221 PRO A C 1
ATOM 1670 O O . PRO A 1 221 ? -7.155 13.014 -4.283 1.00 81.44 221 PRO A O 1
ATOM 1673 N N . GLN A 1 222 ? -5.561 12.250 -2.923 1.00 82.12 222 GLN A N 1
ATOM 1674 C CA . GLN A 1 222 ? -5.265 13.555 -2.297 1.00 82.12 222 GLN A CA 1
ATOM 1675 C C . GLN A 1 222 ? -3.917 14.092 -2.776 1.00 82.12 222 GLN A C 1
ATOM 1677 O O . GLN A 1 222 ? -2.875 13.785 -2.202 1.00 82.12 222 GLN A O 1
ATOM 1682 N N . PHE A 1 223 ? -3.948 14.928 -3.810 1.00 83.44 223 PHE A N 1
ATOM 1683 C CA . PHE A 1 223 ? -2.754 15.551 -4.380 1.00 83.44 223 PHE A CA 1
ATOM 1684 C C . PHE A 1 223 ? -2.860 17.080 -4.415 1.00 83.44 223 PHE A C 1
ATOM 1686 O O . PHE A 1 223 ? -3.978 17.608 -4.441 1.00 83.44 223 PHE A O 1
ATOM 1693 N N . PRO A 1 224 ? -1.726 17.812 -4.429 1.00 81.94 224 PRO A N 1
ATOM 1694 C CA . PRO A 1 224 ? -1.723 19.260 -4.622 1.00 81.94 224 PRO A CA 1
ATOM 1695 C C . PRO A 1 224 ? -2.504 19.673 -5.876 1.00 81.94 224 PRO A C 1
ATOM 1697 O O . PRO A 1 224 ? -2.414 19.002 -6.900 1.00 81.94 224 PRO A O 1
ATOM 1700 N N . GLY A 1 225 ? -3.212 20.809 -5.820 1.00 80.25 225 GLY A N 1
ATOM 1701 C CA . GLY A 1 225 ? -4.049 21.309 -6.927 1.00 80.25 225 GLY A CA 1
ATOM 1702 C C . GLY A 1 225 ? -3.337 21.337 -8.284 1.00 80.25 225 GLY A C 1
ATOM 1703 O O . GLY A 1 225 ? -3.907 20.927 -9.286 1.00 80.25 225 GLY A O 1
ATOM 1704 N N . VAL A 1 226 ? -2.047 21.686 -8.291 1.00 79.00 226 VAL A N 1
ATOM 1705 C CA . VAL A 1 226 ? -1.205 21.716 -9.499 1.00 79.00 226 VAL A CA 1
ATOM 1706 C C . VAL A 1 226 ? -1.101 20.372 -10.231 1.00 79.00 226 VAL A C 1
ATOM 1708 O O . VAL A 1 226 ? -0.886 20.368 -11.438 1.00 79.00 226 VAL A O 1
ATOM 1711 N N . MET A 1 227 ? -1.267 19.235 -9.541 1.00 83.69 227 MET A N 1
ATOM 1712 C CA . MET A 1 227 ? -1.284 17.913 -10.185 1.00 83.69 227 MET A CA 1
ATOM 1713 C C . MET A 1 227 ? -2.589 17.664 -10.954 1.00 83.69 227 MET A C 1
ATOM 1715 O O . MET A 1 227 ? -2.585 16.942 -11.943 1.00 83.69 227 MET A O 1
ATOM 1719 N N . TRP A 1 228 ? -3.690 18.293 -10.536 1.00 81.81 228 TRP A N 1
ATOM 1720 C CA . TRP A 1 228 ? -5.006 18.178 -11.173 1.00 81.81 228 TRP A CA 1
ATOM 1721 C C . TRP A 1 228 ? -5.184 19.122 -12.359 1.00 81.81 228 TRP A C 1
ATOM 1723 O O . TRP A 1 228 ? -5.976 18.853 -13.255 1.00 81.81 228 TRP A O 1
ATOM 1733 N N . GLU A 1 229 ? -4.444 20.228 -12.379 1.00 76.06 229 GLU A N 1
ATOM 1734 C CA . GLU A 1 229 ? -4.508 21.235 -13.443 1.00 76.06 229 GLU A CA 1
ATOM 1735 C C . GLU A 1 229 ? -3.813 20.782 -14.743 1.00 76.06 229 GLU A C 1
ATOM 1737 O O . GLU A 1 229 ? -3.774 21.533 -15.715 1.00 76.06 229 GLU A O 1
ATOM 1742 N N . GLY A 1 230 ? -3.210 19.585 -14.772 1.00 61.09 230 GLY A N 1
ATOM 1743 C CA . GLY A 1 230 ? -2.439 19.082 -15.918 1.00 61.09 230 GLY A CA 1
ATOM 1744 C C . GLY A 1 230 ? -1.174 19.900 -16.224 1.00 61.09 230 GLY A C 1
ATOM 1745 O O . GLY A 1 230 ? -0.452 19.624 -17.184 1.00 61.09 230 GLY A O 1
ATOM 1746 N N . HIS A 1 231 ? -0.871 20.920 -15.415 1.00 54.62 231 HIS A N 1
ATOM 1747 C CA . HIS A 1 231 ? 0.286 21.785 -15.583 1.00 54.62 231 HIS A CA 1
ATOM 1748 C C . HIS A 1 231 ? 1.538 21.134 -14.985 1.00 54.62 231 HIS A C 1
ATOM 1750 O O . HIS A 1 231 ? 1.889 21.292 -13.817 1.00 54.62 231 HIS A O 1
ATOM 1756 N N . SER A 1 232 ? 2.245 20.419 -15.860 1.00 57.78 232 SER A N 1
ATOM 1757 C CA . SER A 1 232 ? 3.573 19.843 -15.656 1.00 57.78 232 SER A CA 1
ATOM 1758 C C . SER A 1 232 ? 4.634 20.917 -15.373 1.00 57.78 232 SER A C 1
ATOM 1760 O O . SER A 1 232 ? 5.394 21.314 -16.259 1.00 57.78 232 SER A O 1
ATOM 1762 N N . THR A 1 233 ? 4.750 21.367 -14.125 1.00 60.47 233 THR A N 1
ATOM 1763 C CA . THR A 1 233 ? 6.043 21.876 -13.650 1.00 60.47 233 THR A CA 1
ATOM 1764 C C . THR A 1 233 ? 6.751 20.746 -12.931 1.00 60.47 233 THR A C 1
ATOM 1766 O O . THR A 1 233 ? 6.367 20.344 -11.836 1.00 60.47 233 THR A O 1
ATOM 1769 N N . ILE A 1 234 ? 7.779 20.203 -13.583 1.00 69.31 234 ILE A N 1
ATOM 1770 C CA . ILE A 1 234 ? 8.735 19.320 -12.927 1.00 69.31 234 ILE A CA 1
ATOM 1771 C C . ILE A 1 234 ? 9.407 20.150 -11.834 1.00 69.31 234 ILE A C 1
ATOM 1773 O O . ILE A 1 234 ? 10.151 21.088 -12.123 1.00 69.31 234 ILE A O 1
ATOM 1777 N N . GLN A 1 235 ? 9.084 19.845 -10.582 1.00 70.88 235 GLN A N 1
ATOM 1778 C CA . GLN A 1 235 ? 9.726 20.458 -9.430 1.00 70.88 235 GLN A CA 1
ATOM 1779 C C . GLN A 1 235 ? 10.842 19.535 -8.958 1.00 70.88 235 GLN A C 1
ATOM 1781 O O . GLN A 1 235 ? 10.626 18.348 -8.719 1.00 70.88 235 GLN A O 1
ATOM 1786 N N . THR A 1 236 ? 12.043 20.091 -8.855 1.00 79.62 236 THR A N 1
ATOM 1787 C CA . THR A 1 236 ? 13.211 19.426 -8.285 1.00 79.62 236 THR A CA 1
ATOM 1788 C C . THR A 1 236 ? 13.545 20.104 -6.965 1.00 79.62 236 THR A C 1
ATOM 1790 O O . THR A 1 236 ? 13.594 21.334 -6.886 1.00 79.62 236 THR A O 1
ATOM 1793 N N . HIS A 1 237 ? 13.781 19.317 -5.923 1.00 86.12 237 HIS A N 1
ATOM 1794 C CA . HIS A 1 237 ? 14.108 19.812 -4.587 1.00 86.12 237 HIS A CA 1
ATOM 1795 C C . HIS A 1 237 ? 15.544 19.462 -4.176 1.00 86.12 237 HIS A C 1
ATOM 1797 O O . HIS A 1 237 ? 16.033 19.951 -3.156 1.00 86.12 237 HIS A O 1
ATOM 1803 N N . SER A 1 238 ? 16.237 18.648 -4.976 1.00 91.12 238 SER A N 1
ATOM 1804 C CA . SER A 1 238 ? 17.608 18.211 -4.731 1.00 91.12 238 SER A CA 1
ATOM 1805 C C . SER A 1 238 ? 18.433 18.077 -6.018 1.00 91.12 238 SER A C 1
ATOM 1807 O O . SER A 1 238 ? 17.902 17.994 -7.125 1.00 91.12 238 SER A O 1
ATOM 1809 N N . ALA A 1 239 ? 19.758 17.991 -5.863 1.00 91.94 239 ALA A N 1
ATOM 1810 C CA . ALA A 1 239 ? 20.666 17.690 -6.972 1.00 91.94 239 ALA A CA 1
ATOM 1811 C C . ALA A 1 239 ? 20.426 16.289 -7.572 1.00 91.94 239 ALA A C 1
ATOM 1813 O O . ALA A 1 239 ? 20.690 16.075 -8.755 1.00 91.94 239 ALA A O 1
ATOM 1814 N N . ASP A 1 240 ? 19.920 15.341 -6.775 1.00 92.62 240 ASP A N 1
ATOM 1815 C CA . ASP A 1 240 ? 19.529 14.023 -7.275 1.00 92.62 240 ASP A CA 1
ATOM 1816 C C . ASP A 1 240 ? 18.271 14.111 -8.145 1.00 92.62 240 ASP A C 1
ATOM 1818 O O . ASP A 1 240 ? 18.230 13.484 -9.202 1.00 92.62 240 ASP A O 1
ATOM 1822 N N . ASP A 1 241 ? 17.299 14.950 -7.777 1.00 94.12 241 ASP A N 1
ATOM 1823 C CA . ASP A 1 241 ? 16.108 15.179 -8.603 1.00 94.12 241 ASP A CA 1
ATOM 1824 C C . ASP A 1 241 ? 16.498 15.779 -9.958 1.00 94.12 241 ASP A C 1
ATOM 1826 O O . ASP A 1 241 ? 16.078 15.288 -11.005 1.00 94.12 241 ASP A O 1
ATOM 1830 N N . GLU A 1 242 ? 17.368 16.794 -9.956 1.00 94.94 242 GLU A N 1
ATOM 1831 C CA . GLU A 1 242 ? 17.893 17.403 -11.184 1.00 94.94 242 GLU A CA 1
ATOM 1832 C C . GLU A 1 242 ? 18.651 16.393 -12.057 1.00 94.94 242 GLU A C 1
ATOM 1834 O O . GLU A 1 242 ? 18.569 16.436 -13.287 1.00 94.94 242 GLU A O 1
ATOM 1839 N N . ARG A 1 243 ? 19.397 15.470 -11.438 1.00 96.31 243 ARG A N 1
ATOM 1840 C CA . ARG A 1 243 ? 20.105 14.392 -12.139 1.00 96.31 243 ARG A CA 1
ATOM 1841 C C . ARG A 1 243 ? 19.132 13.404 -12.779 1.00 96.31 243 ARG A C 1
ATOM 1843 O O . ARG A 1 243 ? 19.351 13.020 -13.926 1.00 96.31 243 ARG A O 1
ATOM 1850 N N . VAL A 1 244 ? 18.072 13.012 -12.070 1.00 97.75 244 VAL A N 1
ATOM 1851 C CA . VAL A 1 244 ? 17.034 12.108 -12.589 1.00 97.75 244 VAL A CA 1
ATOM 1852 C C . VAL A 1 244 ? 16.293 12.749 -13.763 1.00 97.75 244 VAL A C 1
ATOM 1854 O O . VAL A 1 244 ? 16.130 12.109 -14.797 1.00 97.75 244 VAL A O 1
ATOM 1857 N N . VAL A 1 245 ? 15.897 14.018 -13.647 1.00 96.88 245 VAL A N 1
ATOM 1858 C CA . VAL A 1 245 ? 15.200 14.739 -14.726 1.00 96.88 245 VAL A CA 1
ATOM 1859 C C . VAL A 1 245 ? 16.090 14.873 -15.962 1.00 96.88 245 VAL A C 1
ATOM 1861 O O . VAL A 1 245 ? 15.662 14.537 -17.061 1.00 96.88 245 VAL A O 1
ATOM 1864 N N . ARG A 1 246 ? 17.364 15.245 -15.788 1.00 97.38 246 ARG A N 1
ATOM 1865 C CA . ARG A 1 246 ? 18.327 15.310 -16.899 1.00 97.38 246 ARG A CA 1
ATOM 1866 C C . ARG A 1 246 ? 18.505 13.959 -17.592 1.00 97.38 246 ARG A C 1
ATOM 1868 O O . ARG A 1 246 ? 18.560 13.899 -18.815 1.00 97.38 246 ARG A O 1
ATOM 1875 N N . PHE A 1 247 ? 18.572 12.874 -16.821 1.00 98.25 247 PHE A N 1
ATOM 1876 C CA . PHE A 1 247 ? 18.617 11.526 -17.380 1.00 98.25 247 PHE A CA 1
ATOM 1877 C C . PHE A 1 247 ? 17.367 11.222 -18.220 1.00 98.25 247 PHE A C 1
ATOM 1879 O O . PHE A 1 247 ? 17.483 10.665 -19.309 1.00 98.25 247 PHE A O 1
ATOM 1886 N N . LEU A 1 248 ? 16.175 11.609 -17.756 1.00 98.38 248 LEU A N 1
ATOM 1887 C CA . LEU A 1 248 ? 14.932 11.423 -18.508 1.00 98.38 248 LEU A CA 1
ATOM 1888 C C . LEU A 1 248 ? 14.917 12.227 -19.817 1.00 98.38 248 LEU A C 1
ATOM 1890 O O . LEU A 1 248 ? 14.510 11.682 -20.846 1.00 98.38 248 LEU A O 1
ATOM 1894 N N . ASP A 1 249 ? 15.401 13.472 -19.806 1.00 98.06 249 ASP A N 1
ATOM 1895 C CA . ASP A 1 249 ? 15.580 14.290 -21.014 1.00 98.06 249 ASP A CA 1
ATOM 1896 C C . ASP A 1 249 ? 16.527 13.607 -22.016 1.00 98.06 249 ASP A C 1
ATOM 1898 O O . ASP A 1 249 ? 16.219 13.480 -23.205 1.00 98.06 249 ASP A O 1
ATOM 1902 N N . GLU A 1 250 ? 17.669 13.107 -21.537 1.00 98.38 250 GLU A N 1
ATOM 1903 C CA . GLU A 1 250 ? 18.651 12.388 -22.353 1.00 98.38 250 GLU A CA 1
ATOM 1904 C C . GLU A 1 250 ? 18.067 11.100 -22.949 1.00 98.38 250 GLU A C 1
ATOM 1906 O O . GLU A 1 250 ? 18.260 10.821 -24.137 1.00 98.38 250 GLU A O 1
ATOM 1911 N N . MET A 1 251 ? 17.316 10.324 -22.160 1.00 98.50 251 MET A N 1
ATOM 1912 C CA . MET A 1 251 ? 16.669 9.100 -22.638 1.00 98.50 251 MET A CA 1
ATOM 1913 C C . MET A 1 251 ? 15.546 9.397 -23.626 1.00 98.50 251 MET A C 1
ATOM 1915 O O . MET A 1 251 ? 15.429 8.684 -24.619 1.00 98.50 251 MET A O 1
ATOM 1919 N N . LYS A 1 252 ? 14.786 10.483 -23.443 1.00 98.00 252 LYS A N 1
ATOM 1920 C CA . LYS A 1 252 ? 13.812 10.947 -24.441 1.00 98.00 252 LYS A CA 1
ATOM 1921 C C . LYS A 1 252 ? 14.485 11.255 -25.776 1.00 98.00 252 LYS A C 1
ATOM 1923 O O . LYS A 1 252 ? 13.976 10.861 -26.821 1.00 98.00 252 LYS A O 1
ATOM 1928 N N . ILE A 1 253 ? 15.635 11.930 -25.759 1.00 98.38 253 ILE A N 1
ATOM 1929 C CA . ILE A 1 253 ? 16.390 12.250 -26.980 1.00 98.38 253 ILE A CA 1
ATOM 1930 C C . ILE A 1 253 ? 16.948 10.976 -27.632 1.00 98.38 253 ILE A C 1
ATOM 1932 O O . ILE A 1 253 ? 16.863 10.822 -28.850 1.00 98.38 253 ILE A O 1
ATOM 1936 N N . LYS A 1 254 ? 17.522 10.062 -26.840 1.00 98.00 254 LYS A N 1
ATOM 1937 C CA . LYS A 1 254 ? 18.211 8.859 -27.339 1.00 98.00 254 LYS A CA 1
ATOM 1938 C C . LYS A 1 254 ? 17.250 7.738 -27.761 1.00 98.00 254 LYS A C 1
ATOM 1940 O O . LYS A 1 254 ? 17.530 7.046 -28.736 1.00 98.00 254 LYS A O 1
ATOM 1945 N N . HIS A 1 255 ? 16.145 7.550 -27.040 1.00 97.06 255 HIS A N 1
ATOM 1946 C CA . HIS A 1 255 ? 15.220 6.418 -27.190 1.00 97.06 255 HIS A CA 1
ATOM 1947 C C . HIS A 1 255 ? 13.784 6.825 -27.570 1.00 97.06 255 HIS A C 1
ATOM 1949 O O . HIS A 1 255 ? 12.974 5.950 -27.868 1.00 97.06 255 HIS A O 1
ATOM 1955 N N . GLY A 1 256 ? 13.466 8.123 -27.611 1.00 97.38 256 GLY A N 1
ATOM 1956 C CA . GLY A 1 256 ? 12.126 8.637 -27.904 1.00 97.38 256 GLY A CA 1
ATOM 1957 C C . GLY A 1 256 ? 11.231 8.759 -26.666 1.00 97.38 256 GLY A C 1
ATOM 1958 O O . GLY A 1 256 ? 11.600 8.369 -25.556 1.00 97.38 256 GLY A O 1
ATOM 1959 N N . SER A 1 257 ? 10.033 9.316 -26.857 1.00 95.94 257 SER A N 1
ATOM 1960 C CA . SER A 1 257 ? 8.989 9.357 -25.824 1.00 95.94 257 SER A CA 1
ATOM 1961 C C . SER A 1 257 ? 8.486 7.950 -25.481 1.00 95.94 257 SER A C 1
ATOM 1963 O O . SER A 1 257 ? 8.564 7.044 -26.309 1.00 95.94 257 SER A O 1
ATOM 1965 N N . ARG A 1 258 ? 7.941 7.776 -24.270 1.00 94.44 258 ARG A N 1
ATOM 1966 C CA . ARG A 1 258 ? 7.413 6.498 -23.759 1.00 94.44 258 ARG A CA 1
ATOM 1967 C C . ARG A 1 258 ? 8.410 5.334 -23.900 1.00 94.44 258 ARG A C 1
ATOM 1969 O O . ARG A 1 258 ? 8.038 4.229 -24.291 1.00 94.44 258 ARG A O 1
ATOM 1976 N N . SER A 1 259 ? 9.672 5.571 -23.544 1.00 96.44 259 SER A N 1
ATOM 1977 C CA . SER A 1 259 ? 10.775 4.603 -23.632 1.00 96.44 259 SER A CA 1
ATOM 1978 C C . SER A 1 259 ? 11.352 4.165 -22.278 1.00 96.44 259 SER A C 1
ATOM 1980 O O . SER A 1 259 ? 11.945 3.093 -22.195 1.00 96.44 259 SER A O 1
ATOM 1982 N N . VAL A 1 260 ? 11.1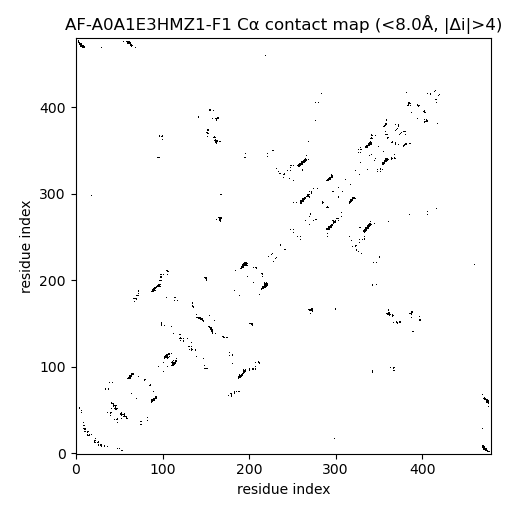76 4.955 -21.216 1.00 98.44 260 VAL A N 1
ATOM 1983 C CA . VAL A 1 260 ? 11.793 4.743 -19.899 1.00 98.44 260 VAL A CA 1
ATOM 1984 C C . VAL A 1 260 ? 10.860 3.968 -18.967 1.00 98.44 260 VAL A C 1
ATOM 1986 O O . VAL A 1 260 ? 9.699 4.330 -18.794 1.00 98.44 260 VAL A O 1
ATOM 1989 N N . CYS A 1 261 ? 11.382 2.938 -18.309 1.00 98.38 261 CYS A N 1
ATOM 1990 C CA . CYS A 1 261 ? 10.744 2.268 -17.180 1.00 98.38 261 CYS A CA 1
ATOM 1991 C C . CYS A 1 261 ? 11.034 3.026 -15.879 1.00 98.38 261 CYS A C 1
ATOM 1993 O O . CYS A 1 261 ? 12.196 3.267 -15.544 1.00 98.38 261 CYS A O 1
ATOM 1995 N N . TYR A 1 262 ? 10.010 3.326 -15.086 1.00 98.69 262 TYR A N 1
ATOM 1996 C CA . TYR A 1 262 ? 10.217 3.696 -13.688 1.00 98.69 262 TYR A CA 1
ATOM 1997 C C . TYR A 1 262 ? 10.079 2.457 -12.800 1.00 98.69 262 TYR A C 1
ATOM 1999 O O . TYR A 1 262 ? 9.134 1.692 -12.956 1.00 98.69 262 TYR A O 1
ATOM 2007 N N . LEU A 1 263 ? 11.033 2.223 -11.901 1.00 98.44 263 LEU A N 1
ATOM 2008 C CA . LEU A 1 263 ? 11.047 1.103 -10.960 1.00 98.44 263 LEU A CA 1
ATOM 2009 C C . LEU A 1 263 ? 11.129 1.660 -9.536 1.00 98.44 263 LEU A C 1
ATOM 2011 O O . LEU A 1 263 ? 12.134 2.275 -9.176 1.00 98.44 263 LEU A O 1
ATOM 2015 N N . SER A 1 264 ? 10.083 1.450 -8.736 1.00 97.81 264 SER A N 1
ATOM 2016 C CA . SER A 1 264 ? 10.014 1.900 -7.339 1.00 97.81 264 SER A CA 1
ATOM 2017 C C . SER A 1 264 ? 9.054 1.036 -6.532 1.00 97.81 264 SER A C 1
ATOM 2019 O O . SER A 1 264 ? 7.926 0.788 -6.951 1.00 97.81 264 SER A O 1
ATOM 2021 N N . PHE A 1 265 ? 9.469 0.624 -5.337 1.00 96.50 265 PHE A N 1
ATOM 2022 C CA . PHE A 1 265 ? 8.617 -0.109 -4.394 1.00 96.50 265 PHE A CA 1
ATOM 2023 C C . PHE A 1 265 ? 8.165 0.775 -3.221 1.00 96.50 265 PHE A C 1
ATOM 2025 O O . PHE A 1 265 ? 7.819 0.283 -2.155 1.00 96.50 265 PHE A O 1
ATOM 2032 N N . GLY A 1 266 ? 8.132 2.094 -3.424 1.00 92.81 266 GLY A N 1
ATOM 2033 C CA . GLY A 1 266 ? 7.724 3.048 -2.395 1.00 92.81 266 GLY A CA 1
ATOM 2034 C C . GLY A 1 266 ? 8.816 3.308 -1.357 1.00 92.81 266 GLY A C 1
ATOM 2035 O O . GLY A 1 266 ? 9.982 2.978 -1.550 1.00 92.81 266 GLY A O 1
ATOM 2036 N N . SER A 1 267 ? 8.440 3.949 -0.251 1.00 88.81 267 SER A N 1
ATOM 2037 C CA . SER A 1 267 ? 9.383 4.382 0.789 1.00 88.81 267 SER A CA 1
ATOM 2038 C C . SER A 1 267 ? 9.828 3.246 1.715 1.00 88.81 267 SER A C 1
ATOM 2040 O O . SER A 1 267 ? 10.953 3.262 2.214 1.00 88.81 267 SER A O 1
ATOM 2042 N N . ALA A 1 268 ? 8.959 2.258 1.948 1.00 87.56 268 ALA A N 1
ATOM 2043 C CA . ALA A 1 268 ? 9.170 1.212 2.946 1.00 87.56 268 ALA A CA 1
ATOM 2044 C C . ALA A 1 268 ? 9.662 -0.121 2.361 1.00 87.56 268 ALA A C 1
ATOM 2046 O O . ALA A 1 268 ? 10.476 -0.796 2.997 1.00 87.56 268 ALA A O 1
ATOM 2047 N N . PHE A 1 269 ? 9.163 -0.511 1.187 1.00 90.88 269 PHE A N 1
ATOM 2048 C CA . PHE A 1 269 ? 9.250 -1.884 0.702 1.00 90.88 269 PHE A CA 1
ATOM 2049 C C . PHE A 1 269 ? 10.450 -2.151 -0.187 1.00 90.88 269 PHE A C 1
ATOM 2051 O O . PHE A 1 269 ? 10.780 -1.386 -1.082 1.00 90.88 269 PHE A O 1
ATOM 2058 N N . PHE A 1 270 ? 11.053 -3.316 0.027 1.00 94.50 270 PHE A N 1
ATOM 2059 C CA . PHE A 1 270 ? 12.077 -3.882 -0.835 1.00 94.50 270 PHE A CA 1
ATOM 2060 C C . PHE A 1 270 ? 12.129 -5.401 -0.602 1.00 94.50 270 PHE A C 1
ATOM 2062 O O . PHE A 1 270 ? 11.944 -5.833 0.545 1.00 94.50 270 PHE A O 1
ATOM 2069 N N . PRO A 1 271 ? 12.399 -6.240 -1.623 1.00 95.44 271 PRO A N 1
ATOM 2070 C CA . PRO A 1 271 ? 12.514 -7.689 -1.449 1.00 95.44 271 PRO A CA 1
ATOM 2071 C C . PRO A 1 271 ? 13.858 -8.064 -0.796 1.00 95.44 271 PRO A C 1
ATOM 2073 O O . PRO A 1 271 ? 14.703 -8.713 -1.403 1.00 95.44 271 PRO A O 1
ATOM 2076 N N . LEU A 1 272 ? 14.096 -7.630 0.445 1.00 95.25 272 LEU A N 1
ATOM 2077 C CA . LEU A 1 272 ? 15.380 -7.763 1.152 1.00 95.25 272 LEU A CA 1
ATOM 2078 C C . LEU A 1 272 ? 15.822 -9.217 1.371 1.00 95.25 272 LEU A C 1
ATOM 2080 O O . LEU A 1 272 ? 17.017 -9.496 1.384 1.00 95.25 272 LEU A O 1
ATOM 2084 N N . LEU A 1 273 ? 14.873 -10.142 1.535 1.00 95.44 273 LEU A N 1
ATOM 2085 C CA . LEU A 1 273 ? 15.139 -11.580 1.661 1.00 95.44 273 LEU A CA 1
ATOM 2086 C C . LEU A 1 273 ? 15.236 -12.283 0.301 1.00 95.44 273 LEU A C 1
ATOM 2088 O O . LEU A 1 273 ? 15.594 -13.457 0.249 1.00 95.44 273 LEU A O 1
ATOM 2092 N N . ARG A 1 274 ? 14.912 -11.573 -0.787 1.00 94.62 274 ARG A N 1
ATOM 2093 C CA . ARG A 1 274 ? 14.965 -12.071 -2.163 1.00 94.62 274 ARG A CA 1
ATOM 2094 C C . ARG A 1 274 ? 15.505 -11.017 -3.155 1.00 94.62 274 ARG A C 1
ATOM 2096 O O . ARG A 1 274 ? 14.840 -10.704 -4.150 1.00 94.62 274 ARG A O 1
ATOM 2103 N N . PRO A 1 275 ? 16.687 -10.415 -2.901 1.00 95.06 275 PRO A N 1
ATOM 2104 C CA . PRO A 1 275 ? 17.197 -9.289 -3.689 1.00 95.06 275 PRO A CA 1
ATOM 2105 C C . PRO A 1 275 ? 17.518 -9.662 -5.144 1.00 95.06 275 PRO A C 1
ATOM 2107 O O . PRO A 1 275 ? 17.599 -8.792 -6.011 1.00 95.06 275 PRO A O 1
ATOM 2110 N N . GLU A 1 276 ? 17.669 -10.950 -5.455 1.00 93.50 276 GLU A N 1
ATOM 2111 C CA . GLU A 1 276 ? 17.812 -11.447 -6.820 1.00 93.50 276 GLU A CA 1
ATOM 2112 C C . GLU A 1 276 ? 16.603 -11.144 -7.715 1.00 93.50 276 GLU A C 1
ATOM 2114 O O . GLU A 1 276 ? 16.788 -11.026 -8.924 1.00 93.50 276 GLU A O 1
ATOM 2119 N N . LEU A 1 277 ? 15.400 -10.922 -7.160 1.00 93.50 277 LEU A N 1
ATOM 2120 C CA . LEU A 1 277 ? 14.247 -10.459 -7.947 1.00 93.50 277 LEU A CA 1
ATOM 2121 C C . LEU A 1 277 ? 14.571 -9.164 -8.699 1.00 93.50 277 LEU A C 1
ATOM 2123 O O . LEU A 1 277 ? 14.268 -9.040 -9.885 1.00 93.50 277 LEU A O 1
ATOM 2127 N N . ILE A 1 278 ? 15.262 -8.235 -8.035 1.00 95.88 278 ILE A N 1
ATOM 2128 C CA . ILE A 1 278 ? 15.700 -6.976 -8.645 1.00 95.88 278 ILE A CA 1
ATOM 2129 C C . ILE A 1 278 ? 16.724 -7.238 -9.740 1.00 95.88 278 ILE A C 1
ATOM 2131 O O . ILE A 1 278 ? 16.632 -6.649 -10.814 1.00 95.88 278 ILE A O 1
ATOM 2135 N N . ARG A 1 279 ? 17.658 -8.170 -9.512 1.00 94.31 279 ARG A N 1
ATOM 2136 C CA . ARG A 1 279 ? 18.644 -8.561 -10.529 1.00 94.31 279 ARG A CA 1
ATOM 2137 C C . ARG A 1 279 ? 17.961 -9.084 -11.786 1.00 94.31 279 ARG A C 1
ATOM 2139 O O . ARG A 1 279 ? 18.356 -8.689 -12.877 1.00 94.31 279 ARG A O 1
ATOM 2146 N N . TYR A 1 280 ? 16.923 -9.913 -11.660 1.00 92.25 280 TYR A N 1
ATOM 2147 C CA . TYR A 1 280 ? 16.175 -10.407 -12.820 1.00 92.25 280 TYR A CA 1
ATOM 2148 C C . TYR A 1 280 ? 15.436 -9.290 -13.556 1.00 92.25 280 TYR A C 1
ATOM 2150 O O . TYR A 1 280 ? 15.478 -9.254 -14.786 1.00 92.25 280 TYR A O 1
ATOM 2158 N N . ILE A 1 281 ? 14.809 -8.360 -12.831 1.00 91.94 281 ILE A N 1
ATOM 2159 C CA . ILE A 1 281 ? 14.112 -7.211 -13.427 1.00 91.94 281 ILE A CA 1
ATOM 2160 C C . ILE A 1 281 ? 15.104 -6.323 -14.184 1.00 91.94 281 ILE A C 1
ATOM 2162 O O . ILE A 1 281 ? 14.936 -6.093 -15.380 1.00 91.94 281 ILE A O 1
ATOM 2166 N N . VAL A 1 282 ? 16.180 -5.889 -13.523 1.00 93.62 282 VAL A N 1
ATOM 2167 C CA . VAL A 1 282 ? 17.222 -5.041 -14.120 1.00 93.62 282 VAL A CA 1
ATOM 2168 C C . VAL A 1 282 ? 17.885 -5.744 -15.304 1.00 93.62 282 VAL A C 1
ATOM 2170 O O . VAL A 1 282 ? 18.096 -5.136 -16.351 1.00 93.62 282 VAL A O 1
ATOM 2173 N N . HIS A 1 283 ? 18.178 -7.039 -15.187 1.00 90.69 283 HIS A N 1
ATOM 2174 C CA . HIS A 1 283 ? 18.725 -7.818 -16.292 1.00 90.69 283 HIS A CA 1
ATOM 2175 C C . HIS A 1 283 ? 17.768 -7.876 -17.489 1.00 90.69 283 HIS A C 1
ATOM 2177 O O . HIS A 1 283 ? 18.210 -7.684 -18.620 1.00 90.69 283 HIS A O 1
ATOM 2183 N N . THR A 1 284 ? 16.471 -8.081 -17.244 1.00 87.62 284 THR A N 1
ATOM 2184 C CA . THR A 1 284 ? 15.437 -8.111 -18.290 1.00 87.62 284 THR A CA 1
ATOM 2185 C C . THR A 1 284 ? 15.344 -6.761 -19.005 1.00 87.62 284 THR A C 1
ATOM 2187 O O . THR A 1 284 ? 15.385 -6.721 -20.232 1.00 87.62 284 THR A O 1
ATOM 2190 N N . LEU A 1 285 ? 15.322 -5.650 -18.257 1.00 89.44 285 LEU A N 1
ATOM 2191 C CA . LEU A 1 285 ? 15.316 -4.293 -18.820 1.00 89.44 285 LEU A CA 1
ATOM 2192 C C . LEU A 1 285 ? 16.555 -4.031 -19.689 1.00 89.44 285 LEU A C 1
ATOM 2194 O O . LEU A 1 285 ? 16.444 -3.513 -20.799 1.00 89.44 285 LEU A O 1
ATOM 2198 N N . ARG A 1 286 ? 17.737 -4.463 -19.232 1.00 92.75 286 ARG A N 1
ATOM 2199 C CA . ARG A 1 286 ? 18.985 -4.343 -20.002 1.00 92.75 286 ARG A CA 1
ATOM 2200 C C . ARG A 1 286 ? 18.967 -5.166 -21.284 1.00 92.75 286 ARG A C 1
ATOM 2202 O O . ARG A 1 286 ? 19.397 -4.671 -22.320 1.00 92.75 286 ARG A O 1
ATOM 2209 N N . GLN A 1 287 ? 18.487 -6.408 -21.228 1.00 88.31 287 GLN A N 1
ATOM 2210 C CA . GLN A 1 287 ? 18.363 -7.259 -22.416 1.00 88.31 287 GLN A CA 1
ATOM 2211 C C . GLN A 1 287 ? 17.384 -6.674 -23.438 1.00 88.31 287 GLN A C 1
ATOM 2213 O O . GLN A 1 287 ? 17.635 -6.759 -24.637 1.00 88.31 287 GLN A O 1
ATOM 2218 N N . ALA A 1 288 ? 16.309 -6.044 -22.964 1.00 86.12 288 ALA A N 1
ATOM 2219 C CA . ALA A 1 288 ? 15.342 -5.338 -23.797 1.00 86.12 288 ALA A CA 1
ATOM 2220 C C . ALA A 1 288 ? 15.833 -3.956 -24.279 1.00 86.12 288 ALA A C 1
ATOM 2222 O O . ALA A 1 288 ? 15.143 -3.309 -25.064 1.00 86.12 288 ALA A O 1
ATOM 2223 N N . ASN A 1 289 ? 17.013 -3.499 -23.835 1.00 93.06 289 ASN A N 1
ATOM 2224 C CA . ASN A 1 289 ? 17.524 -2.142 -24.053 1.00 93.06 289 ASN A CA 1
ATOM 2225 C C . ASN A 1 289 ? 16.511 -1.052 -23.646 1.00 93.06 289 ASN A C 1
ATOM 2227 O O . ASN A 1 289 ? 16.416 -0.006 -24.289 1.00 93.06 289 ASN A O 1
ATOM 2231 N N . THR A 1 290 ? 15.739 -1.316 -22.590 1.00 93.62 290 THR A N 1
ATOM 2232 C CA . THR A 1 290 ? 14.772 -0.385 -22.007 1.00 93.62 290 THR A CA 1
ATOM 2233 C C . THR A 1 290 ? 15.490 0.479 -20.974 1.00 93.62 290 THR A C 1
ATOM 2235 O O . THR A 1 290 ? 15.943 -0.062 -19.960 1.00 93.62 290 THR A O 1
ATOM 2238 N N . PRO A 1 291 ? 15.617 1.802 -21.191 1.00 98.44 291 PRO A N 1
ATOM 2239 C CA . PRO A 1 291 ? 16.135 2.699 -20.171 1.00 98.44 291 PRO A CA 1
ATOM 2240 C C . PRO A 1 291 ? 15.298 2.654 -18.899 1.00 98.44 291 PRO A C 1
ATOM 2242 O O . PRO A 1 291 ? 14.084 2.460 -18.968 1.00 98.44 291 PRO A O 1
ATOM 2245 N N . PHE A 1 292 ? 15.907 2.878 -17.739 1.00 98.50 292 PHE A N 1
ATOM 2246 C CA . PHE A 1 292 ? 15.159 2.856 -16.487 1.00 98.50 292 PHE A CA 1
ATOM 2247 C C . PHE A 1 292 ? 15.686 3.815 -15.423 1.00 98.50 292 PHE A C 1
ATOM 2249 O O . PHE A 1 292 ? 16.889 4.032 -15.288 1.00 98.50 292 PHE A O 1
ATOM 2256 N N . VAL A 1 293 ? 14.762 4.343 -14.621 1.00 98.69 293 VAL A N 1
ATOM 2257 C CA . VAL A 1 293 ? 15.052 4.988 -13.335 1.00 98.69 293 VAL A CA 1
ATOM 2258 C C . VAL A 1 293 ? 14.685 4.000 -12.233 1.00 98.69 293 VAL A C 1
ATOM 2260 O O . VAL A 1 293 ? 13.541 3.556 -12.166 1.00 98.69 293 VAL A O 1
ATOM 2263 N N . PHE A 1 294 ? 15.637 3.663 -11.365 1.00 98.38 294 PHE A N 1
ATOM 2264 C CA . PHE A 1 294 ? 15.427 2.776 -10.224 1.00 98.38 294 PHE A CA 1
ATOM 2265 C C . PHE A 1 294 ? 15.537 3.561 -8.913 1.00 98.38 294 PHE A C 1
ATOM 2267 O O . PHE A 1 294 ? 16.638 3.907 -8.477 1.00 98.38 294 PHE A O 1
ATOM 2274 N N . ALA A 1 295 ? 14.382 3.823 -8.294 1.00 97.81 295 ALA A N 1
ATOM 2275 C CA . ALA A 1 295 ? 14.281 4.349 -6.941 1.00 97.81 295 ALA A CA 1
ATOM 2276 C C . ALA A 1 295 ? 14.293 3.190 -5.929 1.00 97.81 295 ALA A C 1
ATOM 2278 O O . ALA A 1 295 ? 13.360 2.389 -5.891 1.00 97.81 295 ALA A O 1
ATOM 2279 N N . TYR A 1 296 ? 15.359 3.080 -5.131 1.00 95.75 296 TYR A N 1
ATOM 2280 C CA . TYR A 1 296 ? 15.615 1.909 -4.275 1.00 95.75 296 TYR A CA 1
ATOM 2281 C C . TYR A 1 296 ? 15.349 2.144 -2.778 1.00 95.75 296 TYR A C 1
ATOM 2283 O O . TYR A 1 296 ? 15.902 1.435 -1.937 1.00 95.75 296 TYR A O 1
ATOM 2291 N N . ALA A 1 297 ? 14.544 3.146 -2.416 1.00 92.94 297 ALA A N 1
ATOM 2292 C CA . ALA A 1 297 ? 14.185 3.410 -1.023 1.00 92.94 297 ALA A CA 1
ATOM 2293 C C . ALA A 1 297 ? 13.670 2.144 -0.311 1.00 92.94 297 ALA A C 1
ATOM 2295 O O . ALA A 1 297 ? 13.003 1.298 -0.899 1.00 92.94 297 ALA A O 1
ATOM 2296 N N . SER A 1 298 ? 14.025 2.013 0.968 1.00 92.19 298 SER A N 1
ATOM 2297 C CA . SER A 1 298 ? 13.612 0.899 1.818 1.00 92.19 298 SER A CA 1
ATOM 2298 C C . SER A 1 298 ? 13.649 1.334 3.280 1.00 92.19 298 SER A C 1
ATOM 2300 O O . SER A 1 298 ? 14.716 1.626 3.826 1.00 92.19 298 SER A O 1
ATOM 2302 N N . GLY A 1 299 ? 12.474 1.391 3.899 1.00 86.19 299 GLY A N 1
ATOM 2303 C CA . GLY A 1 299 ? 12.280 1.719 5.313 1.00 86.19 299 GLY A CA 1
ATOM 2304 C C . GLY A 1 299 ? 12.340 0.495 6.227 1.00 86.19 299 GLY A C 1
ATOM 2305 O O . GLY A 1 299 ? 12.690 0.619 7.395 1.00 86.19 299 GLY A O 1
ATOM 2306 N N . ILE A 1 300 ? 12.065 -0.705 5.701 1.00 85.62 300 ILE A N 1
ATOM 2307 C CA . ILE A 1 300 ? 12.097 -1.953 6.485 1.00 85.62 300 ILE A CA 1
ATOM 2308 C C . ILE A 1 300 ? 13.536 -2.385 6.808 1.00 85.62 300 ILE A C 1
ATOM 2310 O O . ILE A 1 300 ? 13.793 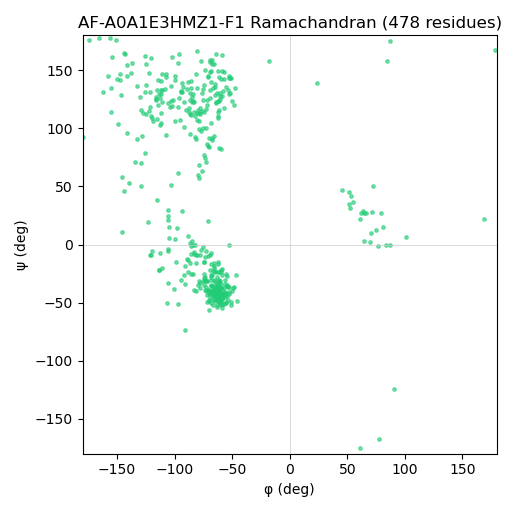-3.015 7.833 1.00 85.62 300 ILE A O 1
ATOM 2314 N N . GLY A 1 301 ? 14.493 -2.062 5.940 1.00 88.25 301 GLY A N 1
ATOM 2315 C CA . GLY A 1 301 ? 15.890 -2.425 6.146 1.00 88.25 301 GLY A CA 1
ATOM 2316 C C . GLY A 1 301 ? 16.804 -1.981 5.006 1.00 88.25 301 GLY A C 1
ATOM 2317 O O . GLY A 1 301 ? 16.323 -1.579 3.946 1.00 88.25 301 GLY A O 1
ATOM 2318 N N . PRO A 1 302 ? 18.130 -2.039 5.203 1.00 91.19 302 PRO A N 1
ATOM 2319 C CA . PRO A 1 302 ? 19.089 -1.568 4.213 1.00 91.19 302 PRO A CA 1
ATOM 2320 C C . PRO A 1 302 ? 19.107 -2.471 2.976 1.00 91.19 302 PRO A C 1
ATOM 2322 O O . PRO A 1 302 ? 19.211 -3.692 3.091 1.00 91.19 302 PRO A O 1
ATOM 2325 N N . VAL A 1 303 ? 19.061 -1.859 1.791 1.00 94.44 303 VAL A N 1
ATOM 2326 C CA . VAL A 1 303 ? 19.246 -2.569 0.518 1.00 94.44 303 VAL A CA 1
ATOM 2327 C C . VAL A 1 303 ? 20.680 -3.121 0.436 1.00 94.44 303 VAL A C 1
ATOM 2329 O O . VAL A 1 303 ? 21.611 -2.407 0.814 1.00 94.44 303 VAL A O 1
ATOM 2332 N N . PRO A 1 304 ? 20.893 -4.365 -0.043 1.00 95.19 304 PRO A N 1
ATOM 2333 C CA . PRO A 1 304 ? 22.232 -4.943 -0.150 1.00 95.19 304 PRO A CA 1
ATOM 2334 C C . PRO A 1 304 ? 23.185 -4.118 -1.032 1.00 95.19 304 PRO A C 1
ATOM 2336 O O . PRO A 1 304 ? 22.885 -3.810 -2.184 1.00 95.19 304 PRO A O 1
ATOM 2339 N N . GLU A 1 305 ? 24.363 -3.792 -0.500 1.00 95.75 305 GLU A N 1
ATOM 2340 C CA . GLU A 1 305 ? 25.361 -2.936 -1.162 1.00 95.75 305 GLU A CA 1
ATOM 2341 C C . GLU A 1 305 ? 25.947 -3.560 -2.441 1.00 95.75 305 GLU A C 1
ATOM 2343 O O . GLU A 1 305 ? 26.334 -2.873 -3.382 1.00 95.75 305 GLU A O 1
ATOM 2348 N N . ASP A 1 306 ? 26.038 -4.888 -2.503 1.00 96.50 306 ASP A N 1
ATOM 2349 C CA . ASP A 1 306 ? 26.424 -5.611 -3.715 1.00 96.50 306 ASP A CA 1
ATOM 2350 C C . ASP A 1 306 ? 25.411 -5.407 -4.848 1.00 96.50 306 ASP A C 1
ATOM 2352 O O . ASP A 1 306 ? 25.822 -5.125 -5.971 1.00 96.50 306 ASP A O 1
ATOM 2356 N N . LEU A 1 307 ? 24.110 -5.447 -4.546 1.00 96.12 307 LEU A N 1
ATOM 2357 C CA . LEU A 1 307 ? 23.061 -5.165 -5.525 1.00 96.12 307 LEU A CA 1
ATOM 2358 C C . LEU A 1 307 ? 23.134 -3.719 -6.035 1.00 96.12 307 LEU A C 1
ATOM 2360 O O . LEU A 1 307 ? 22.987 -3.490 -7.235 1.00 96.12 307 LEU A O 1
ATOM 2364 N N . LEU A 1 308 ? 23.378 -2.749 -5.147 1.00 96.06 308 LEU A N 1
ATOM 2365 C CA . LEU A 1 308 ? 23.514 -1.343 -5.541 1.00 96.06 308 LEU A CA 1
ATOM 2366 C C . LEU A 1 308 ? 24.710 -1.146 -6.474 1.00 96.06 308 LEU A C 1
ATOM 2368 O O . LEU A 1 308 ? 24.539 -0.600 -7.560 1.00 96.06 308 LEU A O 1
ATOM 2372 N N . ARG A 1 309 ? 25.881 -1.696 -6.129 1.00 95.44 309 ARG A N 1
ATOM 2373 C CA . ARG A 1 309 ? 27.079 -1.643 -6.986 1.00 95.44 309 ARG A CA 1
ATOM 2374 C C . ARG A 1 309 ? 26.892 -2.326 -8.341 1.00 95.44 309 ARG A C 1
ATOM 2376 O O . ARG A 1 309 ? 27.488 -1.894 -9.320 1.00 95.44 309 ARG A O 1
ATOM 2383 N N . GLU A 1 310 ? 26.089 -3.388 -8.418 1.00 93.88 310 GLU A N 1
ATOM 2384 C CA . GLU A 1 310 ? 25.719 -4.017 -9.697 1.00 93.88 310 GLU A CA 1
ATOM 2385 C C . GLU A 1 310 ? 24.817 -3.115 -10.555 1.00 93.88 310 GLU A C 1
ATOM 2387 O O . GLU A 1 310 ? 24.853 -3.202 -11.785 1.00 93.88 310 GLU A O 1
ATOM 2392 N N . CYS A 1 311 ? 24.000 -2.275 -9.911 1.00 93.75 311 CYS A N 1
ATOM 2393 C CA . CYS A 1 311 ? 23.087 -1.348 -10.574 1.00 93.75 311 CYS A CA 1
ATOM 2394 C C . CYS A 1 311 ? 23.749 -0.013 -10.955 1.00 93.75 311 CYS A C 1
ATOM 2396 O O . CYS A 1 311 ? 23.306 0.655 -11.892 1.00 93.75 311 CYS A O 1
ATOM 2398 N N . GLU A 1 312 ? 24.806 0.379 -10.248 1.00 93.38 312 GLU A N 1
ATOM 2399 C CA . GLU A 1 312 ? 25.590 1.575 -10.538 1.00 93.38 312 GLU A CA 1
ATOM 2400 C C . GLU A 1 312 ? 26.304 1.481 -11.894 1.00 93.38 312 GLU A C 1
ATOM 2402 O O . GLU A 1 312 ? 26.906 0.470 -12.254 1.00 93.38 312 GLU A O 1
ATOM 2407 N N . GLY A 1 313 ? 26.255 2.570 -12.665 1.00 90.50 313 GLY A N 1
ATOM 2408 C CA . GLY A 1 313 ? 26.965 2.669 -13.944 1.00 90.50 313 GLY A CA 1
ATOM 2409 C C . GLY A 1 313 ? 26.394 1.808 -15.077 1.00 90.50 313 GLY A C 1
ATOM 2410 O O . GLY A 1 313 ? 27.031 1.704 -16.126 1.00 90.50 313 GLY A O 1
ATOM 2411 N N . ILE A 1 314 ? 25.210 1.205 -14.906 1.00 94.94 314 ILE A N 1
ATOM 2412 C CA . ILE A 1 314 ? 24.492 0.558 -16.009 1.00 94.94 314 ILE A CA 1
ATOM 2413 C C . ILE A 1 314 ? 24.182 1.602 -17.090 1.00 94.94 314 ILE A C 1
ATOM 2415 O O . ILE A 1 314 ? 23.584 2.641 -16.815 1.00 94.94 314 ILE A O 1
ATOM 2419 N N . GLU A 1 315 ? 24.554 1.310 -18.339 1.00 94.44 315 GLU A N 1
ATOM 2420 C CA . GLU A 1 315 ? 24.149 2.141 -19.476 1.00 94.44 315 GLU A CA 1
ATOM 2421 C C . GLU A 1 315 ? 22.617 2.213 -19.556 1.00 94.44 315 GLU A C 1
ATOM 2423 O O . GLU A 1 315 ? 21.941 1.187 -19.490 1.00 94.44 315 GLU A O 1
ATOM 2428 N N . ASN A 1 316 ? 22.080 3.426 -19.718 1.00 96.25 316 ASN A N 1
ATOM 2429 C CA . ASN A 1 316 ? 20.641 3.710 -19.709 1.00 96.25 316 ASN A CA 1
ATOM 2430 C C . ASN A 1 316 ? 19.947 3.343 -18.378 1.00 96.25 316 ASN A C 1
ATOM 2432 O O . ASN A 1 316 ? 18.734 3.155 -18.352 1.00 96.25 316 ASN A O 1
ATOM 2436 N N . GLY A 1 317 ? 20.692 3.249 -17.272 1.00 97.69 317 GLY A N 1
ATOM 2437 C CA . GLY A 1 317 ? 20.155 3.074 -15.925 1.00 97.69 317 GLY A CA 1
ATOM 2438 C C . GLY A 1 317 ? 20.462 4.280 -15.036 1.00 97.69 317 GLY A C 1
ATOM 2439 O O . GLY A 1 317 ? 21.603 4.733 -14.965 1.00 97.69 317 GLY A O 1
ATOM 2440 N N . CYS A 1 318 ? 19.457 4.780 -14.320 1.00 98.19 318 CYS A N 1
ATOM 2441 C CA . CYS A 1 318 ? 19.614 5.831 -13.320 1.00 98.19 318 CYS A CA 1
ATOM 2442 C C . CYS A 1 318 ? 19.197 5.322 -11.939 1.00 98.19 318 CYS A C 1
ATOM 2444 O O . CYS A 1 318 ? 18.010 5.180 -11.650 1.00 98.19 318 CYS A O 1
ATOM 2446 N N . LEU A 1 319 ? 20.181 5.073 -11.075 1.00 97.81 319 LEU A N 1
ATOM 2447 C CA . LEU A 1 319 ? 19.961 4.675 -9.686 1.00 97.81 319 LEU A CA 1
ATOM 2448 C C . LEU A 1 319 ? 19.784 5.916 -8.795 1.00 97.81 319 LEU A C 1
ATOM 2450 O O . LEU A 1 319 ? 20.542 6.887 -8.910 1.00 97.81 319 LEU A O 1
ATOM 2454 N N . VAL A 1 320 ? 18.784 5.904 -7.913 1.00 96.50 320 VAL A N 1
ATOM 2455 C CA . VAL A 1 320 ? 18.521 6.978 -6.943 1.00 96.50 320 VAL A CA 1
ATOM 2456 C C . VA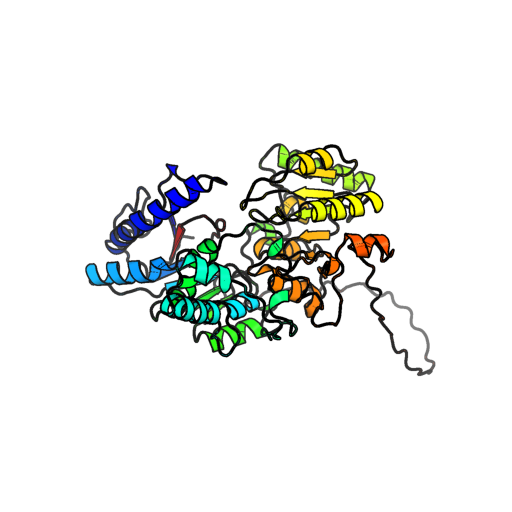L A 1 320 ? 17.877 6.403 -5.682 1.00 96.50 320 VAL A C 1
ATOM 2458 O O . VAL A 1 320 ? 17.068 5.487 -5.771 1.00 96.50 320 VAL A O 1
ATOM 2461 N N . ARG A 1 321 ? 18.221 6.901 -4.489 1.00 93.88 321 ARG A N 1
ATOM 2462 C CA . ARG A 1 321 ? 17.614 6.381 -3.251 1.00 93.88 321 ARG A CA 1
ATOM 2463 C C . ARG A 1 321 ? 16.142 6.780 -3.154 1.00 93.88 321 ARG A C 1
ATOM 2465 O O . ARG A 1 321 ? 15.284 5.913 -3.072 1.00 93.88 321 ARG A O 1
ATOM 2472 N N . PHE A 1 322 ? 15.864 8.079 -3.218 1.00 91.94 322 PHE A N 1
ATOM 2473 C CA . PHE A 1 322 ? 14.520 8.648 -3.317 1.00 91.94 322 PHE A CA 1
ATOM 2474 C C . PHE A 1 322 ? 14.455 9.473 -4.599 1.00 91.94 322 PHE A C 1
ATOM 2476 O O . PHE A 1 322 ? 15.249 10.392 -4.766 1.00 91.94 322 PHE A O 1
ATOM 2483 N N . GLY A 1 323 ? 13.571 9.101 -5.525 1.00 87.12 323 GLY A N 1
ATOM 2484 C CA . GLY A 1 323 ? 13.403 9.820 -6.789 1.00 87.12 323 GLY A CA 1
ATOM 2485 C C . GLY A 1 323 ? 12.238 10.812 -6.733 1.00 87.12 323 GLY A C 1
ATOM 2486 O O . GLY A 1 323 ? 11.300 10.584 -5.964 1.00 87.12 323 GLY A O 1
ATOM 2487 N N . PRO A 1 324 ? 12.233 11.857 -7.581 1.00 93.25 324 PRO A N 1
ATOM 2488 C CA . PRO A 1 324 ? 11.109 12.781 -7.702 1.00 93.25 324 PRO A CA 1
ATOM 2489 C C . PRO A 1 324 ? 9.953 12.094 -8.453 1.00 93.25 324 PRO A C 1
ATOM 2491 O O . PRO A 1 324 ? 9.741 12.339 -9.637 1.00 93.25 324 PRO A O 1
ATOM 2494 N N . GLN A 1 325 ? 9.240 11.174 -7.789 1.00 94.81 325 GLN A N 1
ATOM 2495 C CA . GLN A 1 325 ? 8.315 10.212 -8.412 1.00 94.81 325 GLN A CA 1
ATOM 2496 C C . GLN A 1 325 ? 7.298 10.868 -9.352 1.00 94.81 325 GLN A C 1
ATOM 2498 O O . GLN A 1 325 ? 7.202 10.457 -10.507 1.00 94.81 325 GLN A O 1
ATOM 2503 N N . TRP A 1 326 ? 6.620 11.930 -8.908 1.00 92.44 326 TRP A N 1
ATOM 2504 C CA . TRP A 1 326 ? 5.694 12.681 -9.758 1.00 92.44 326 TRP A CA 1
ATOM 2505 C C . TRP A 1 326 ? 6.371 13.242 -11.015 1.00 92.44 326 TRP A C 1
ATOM 2507 O O . TRP A 1 326 ? 5.837 13.110 -12.112 1.00 92.44 326 TRP A O 1
ATOM 2517 N N . ALA A 1 327 ? 7.576 13.809 -10.891 1.00 92.75 327 ALA A N 1
ATOM 2518 C CA . ALA A 1 327 ? 8.321 14.306 -12.046 1.00 92.75 327 ALA A CA 1
ATOM 2519 C C . ALA A 1 327 ? 8.714 13.180 -13.007 1.00 92.75 327 ALA A C 1
ATOM 2521 O O . ALA A 1 327 ? 8.673 13.389 -14.214 1.00 92.75 327 ALA A O 1
ATOM 2522 N N . VAL A 1 328 ? 9.075 11.998 -12.494 1.00 96.25 328 VAL A N 1
ATOM 2523 C CA . VAL A 1 328 ? 9.383 10.834 -13.334 1.00 96.25 328 VAL A CA 1
ATOM 2524 C C . VAL A 1 328 ? 8.130 10.357 -14.061 1.00 96.25 328 VAL A C 1
ATOM 2526 O O . VAL A 1 328 ? 8.157 10.227 -15.280 1.00 96.25 328 VAL A O 1
ATOM 2529 N N . LEU A 1 329 ? 7.029 10.120 -13.345 1.00 94.44 329 LEU A N 1
ATOM 2530 C CA . LEU A 1 329 ? 5.784 9.613 -13.926 1.00 94.44 329 LEU A CA 1
ATOM 2531 C C . LEU A 1 329 ? 5.200 10.578 -14.962 1.00 94.44 329 LEU A C 1
ATOM 2533 O O . LEU A 1 329 ? 4.785 10.145 -16.032 1.00 94.44 329 LEU A O 1
ATOM 2537 N N . ASN A 1 330 ? 5.253 11.879 -14.686 1.00 92.44 330 ASN A N 1
ATOM 2538 C CA . ASN A 1 330 ? 4.724 12.914 -15.567 1.00 92.44 330 ASN A CA 1
ATOM 2539 C C . ASN A 1 330 ? 5.683 13.312 -16.711 1.00 92.44 330 ASN A C 1
ATOM 2541 O O . ASN A 1 330 ? 5.363 14.180 -17.522 1.00 92.44 330 ASN A O 1
ATOM 2545 N N . HIS A 1 331 ? 6.878 12.716 -16.795 1.00 95.00 331 HIS A N 1
ATOM 2546 C CA . HIS A 1 331 ? 7.820 12.990 -17.878 1.00 95.00 331 HIS A CA 1
ATOM 2547 C C . HIS A 1 331 ? 7.454 12.204 -19.145 1.00 95.00 331 HIS A C 1
ATOM 2549 O O . HIS A 1 331 ? 7.260 10.992 -19.102 1.00 95.00 331 HIS A O 1
ATOM 2555 N N . GLU A 1 332 ? 7.481 12.848 -20.316 1.00 94.62 332 GLU A N 1
ATOM 2556 C CA . GLU A 1 332 ? 7.111 12.215 -21.598 1.00 94.62 332 GLU A CA 1
ATOM 2557 C C . GLU A 1 332 ? 7.963 10.990 -21.982 1.00 94.62 332 GLU A C 1
ATOM 2559 O O . GLU A 1 332 ? 7.551 10.166 -22.800 1.00 94.62 332 GLU A O 1
ATOM 2564 N N . ALA A 1 333 ? 9.170 10.869 -21.427 1.00 97.44 333 ALA A N 1
ATOM 2565 C CA . ALA A 1 333 ? 10.011 9.686 -21.615 1.00 97.44 333 ALA A CA 1
ATOM 2566 C C . ALA A 1 333 ? 9.421 8.439 -20.946 1.00 97.44 333 ALA A C 1
ATOM 2568 O O . ALA A 1 333 ? 9.716 7.336 -21.392 1.00 97.44 333 ALA A O 1
ATOM 2569 N N . THR A 1 334 ? 8.612 8.584 -19.897 1.00 97.31 334 THR A N 1
ATOM 2570 C CA . THR A 1 334 ? 8.157 7.465 -19.069 1.00 97.31 334 THR A CA 1
ATOM 2571 C C . THR A 1 334 ? 7.088 6.648 -19.777 1.00 97.31 334 THR A C 1
ATOM 2573 O O . THR A 1 334 ? 6.065 7.165 -20.224 1.00 97.31 334 THR A O 1
ATOM 2576 N N . SER A 1 335 ? 7.363 5.354 -19.904 1.00 94.56 335 SER A N 1
ATOM 2577 C CA . SER A 1 335 ? 6.561 4.370 -20.625 1.00 94.56 335 SER A CA 1
ATOM 2578 C C . SER A 1 335 ? 5.634 3.597 -19.695 1.00 94.56 335 SER A C 1
ATOM 2580 O O . SER A 1 335 ? 4.438 3.518 -19.945 1.00 94.56 335 SER A O 1
ATOM 2582 N N . PHE A 1 336 ? 6.186 3.039 -18.617 1.00 95.56 336 PHE A N 1
ATOM 2583 C CA . PHE A 1 336 ? 5.463 2.213 -17.654 1.00 95.56 336 PHE A CA 1
ATOM 2584 C C . PHE A 1 336 ? 6.146 2.254 -16.284 1.00 95.56 336 PHE A C 1
ATOM 2586 O O . PHE A 1 336 ? 7.325 2.612 -16.165 1.00 95.56 336 PHE A O 1
ATOM 2593 N N . PHE A 1 337 ? 5.398 1.865 -15.255 1.00 98.12 337 PHE A N 1
ATOM 2594 C CA . PHE A 1 337 ? 5.826 1.897 -13.864 1.00 98.12 337 PHE A CA 1
ATOM 2595 C C . PHE A 1 337 ? 5.791 0.499 -13.237 1.00 98.12 337 PHE A C 1
ATOM 2597 O O . PHE A 1 337 ? 4.720 -0.045 -12.979 1.00 98.12 337 PHE A O 1
ATOM 2604 N N . ILE A 1 338 ? 6.961 -0.071 -12.939 1.00 98.12 338 ILE A N 1
ATOM 2605 C CA . ILE A 1 338 ? 7.073 -1.255 -12.083 1.00 98.12 338 ILE A CA 1
ATOM 2606 C C . ILE A 1 338 ? 6.948 -0.816 -10.626 1.00 98.12 338 ILE A C 1
ATOM 2608 O O . ILE A 1 338 ? 7.826 -0.121 -10.105 1.00 98.12 338 ILE A O 1
ATOM 2612 N N . THR A 1 339 ? 5.867 -1.237 -9.972 1.00 97.56 339 THR A N 1
ATOM 2613 C CA . THR A 1 339 ? 5.511 -0.763 -8.634 1.00 97.56 339 THR A CA 1
ATOM 2614 C C . THR A 1 339 ? 4.952 -1.844 -7.730 1.00 97.56 339 THR A C 1
ATOM 2616 O O . THR A 1 339 ? 4.346 -2.819 -8.166 1.00 97.56 339 THR A O 1
ATOM 2619 N N . HIS A 1 340 ? 5.113 -1.622 -6.432 1.00 96.25 340 HIS A N 1
ATOM 2620 C CA . HIS A 1 340 ? 4.408 -2.345 -5.380 1.00 96.25 340 HIS A CA 1
ATOM 2621 C C . HIS A 1 340 ? 2.898 -2.053 -5.297 1.00 96.25 340 HIS A C 1
ATOM 2623 O O . HIS A 1 340 ? 2.220 -2.711 -4.522 1.00 96.25 340 HIS A O 1
ATOM 2629 N N . CYS A 1 341 ? 2.362 -1.090 -6.057 1.00 96.00 341 CYS A N 1
ATOM 2630 C CA . CYS A 1 341 ? 0.938 -0.712 -6.047 1.00 96.00 341 CYS A CA 1
ATOM 2631 C C . CYS A 1 341 ? 0.411 -0.137 -4.717 1.00 96.00 341 CYS A C 1
ATOM 2633 O O . CYS A 1 341 ? -0.775 -0.272 -4.423 1.00 96.00 341 CYS A O 1
ATOM 2635 N N . GLY A 1 342 ? 1.250 0.524 -3.912 1.00 93.31 342 GLY A N 1
ATOM 2636 C CA . GLY A 1 342 ? 0.764 1.287 -2.753 1.00 93.31 342 GLY A CA 1
ATOM 2637 C C . GLY A 1 342 ? -0.162 2.444 -3.161 1.00 93.31 342 GLY A C 1
ATOM 2638 O O . GLY A 1 342 ? 0.020 3.027 -4.234 1.00 93.31 342 GLY A O 1
ATOM 2639 N N . SER A 1 343 ? -1.129 2.800 -2.302 1.00 91.19 343 SER A N 1
ATOM 2640 C CA . SER A 1 343 ? -2.206 3.763 -2.610 1.00 91.19 343 SER A CA 1
ATOM 2641 C C . SER A 1 343 ? -1.753 5.055 -3.302 1.00 91.19 343 SER A C 1
ATOM 2643 O O . SER A 1 343 ? -2.344 5.441 -4.309 1.00 91.19 343 SER A O 1
ATOM 2645 N N . ASN A 1 344 ? -0.715 5.728 -2.794 1.00 90.94 344 ASN A N 1
ATOM 2646 C CA . ASN A 1 344 ? -0.267 7.010 -3.354 1.00 90.94 344 ASN A CA 1
ATOM 2647 C C . ASN A 1 344 ? 0.388 6.837 -4.730 1.00 90.94 344 ASN A C 1
ATOM 2649 O O . ASN A 1 344 ? 0.007 7.516 -5.677 1.00 90.94 344 ASN A O 1
ATOM 2653 N N . SER A 1 345 ? 1.312 5.880 -4.865 1.00 92.81 345 SER A N 1
ATOM 2654 C CA . SER A 1 345 ? 1.959 5.559 -6.145 1.00 92.81 345 SER A CA 1
ATOM 2655 C C . SER A 1 345 ? 0.953 5.155 -7.221 1.00 92.81 345 SER A C 1
ATOM 2657 O O . SER A 1 345 ? 1.123 5.516 -8.382 1.00 92.81 345 SER A O 1
ATOM 2659 N N . THR A 1 346 ? -0.098 4.425 -6.843 1.00 92.56 346 THR A N 1
ATOM 2660 C CA . THR A 1 346 ? -1.201 4.088 -7.747 1.00 92.56 346 THR A CA 1
ATOM 2661 C C . THR A 1 346 ? -1.945 5.344 -8.203 1.00 92.56 346 THR A C 1
ATOM 2663 O O . THR A 1 346 ? -2.162 5.515 -9.400 1.00 92.56 346 THR A O 1
ATOM 2666 N N . GLY A 1 347 ? -2.288 6.249 -7.280 1.00 90.88 347 GLY A N 1
ATOM 2667 C CA . GLY A 1 347 ? -2.935 7.518 -7.620 1.00 90.88 347 GLY A CA 1
ATOM 2668 C C . GLY A 1 347 ? -2.096 8.388 -8.562 1.00 90.88 347 GLY A C 1
ATOM 2669 O O . GLY A 1 347 ? -2.627 8.911 -9.538 1.00 90.88 347 GLY A O 1
ATOM 2670 N N . GLU A 1 348 ? -0.787 8.498 -8.320 1.00 92.12 348 GLU A N 1
ATOM 2671 C CA . GLU A 1 348 ? 0.121 9.266 -9.185 1.00 92.12 348 GLU A CA 1
ATOM 2672 C C . GLU A 1 348 ? 0.232 8.654 -10.586 1.00 92.12 348 GLU A C 1
ATOM 2674 O O . GLU A 1 348 ? 0.228 9.382 -11.575 1.00 92.12 348 GLU A O 1
ATOM 2679 N N . ALA A 1 349 ? 0.290 7.324 -10.693 1.00 91.81 349 ALA A N 1
ATOM 2680 C CA . ALA A 1 349 ? 0.346 6.636 -11.981 1.00 91.81 349 ALA A CA 1
ATOM 2681 C C . ALA A 1 349 ? -0.941 6.816 -12.797 1.00 91.81 349 ALA A C 1
ATOM 2683 O O . ALA A 1 349 ? -0.867 7.030 -14.005 1.00 91.81 349 ALA A O 1
ATOM 2684 N N . ILE A 1 350 ? -2.104 6.766 -12.133 1.00 88.81 350 ILE A N 1
ATOM 2685 C CA . ILE A 1 350 ? -3.404 7.031 -12.762 1.00 88.81 350 ILE A CA 1
ATOM 2686 C C . ILE A 1 350 ? -3.443 8.467 -13.291 1.00 88.81 350 ILE A C 1
ATOM 2688 O O . ILE A 1 350 ? -3.783 8.667 -14.453 1.00 88.81 350 ILE A O 1
ATOM 2692 N N . LEU A 1 351 ? -3.051 9.455 -12.477 1.00 88.38 351 LEU A N 1
ATOM 2693 C CA . LEU A 1 351 ? -3.040 10.862 -12.896 1.00 88.38 351 LEU A CA 1
ATOM 2694 C C . LEU A 1 351 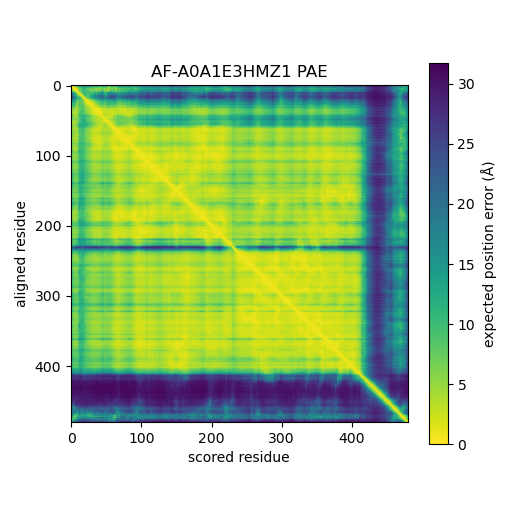? -2.043 11.158 -14.020 1.00 88.38 351 LEU A C 1
ATOM 2696 O O . LEU A 1 351 ? -2.318 12.003 -14.865 1.00 88.38 351 LEU A O 1
ATOM 2700 N N . ALA A 1 352 ? -0.897 10.478 -14.036 1.00 89.88 352 ALA A N 1
ATOM 2701 C CA . ALA A 1 352 ? 0.112 10.624 -15.085 1.00 89.88 352 ALA A CA 1
ATOM 2702 C C . ALA A 1 352 ? -0.168 9.762 -16.334 1.00 89.88 352 ALA A C 1
ATOM 2704 O O . ALA A 1 352 ? 0.626 9.772 -17.279 1.00 89.88 352 ALA A O 1
ATOM 2705 N N . GLU A 1 353 ? -1.260 8.987 -16.334 1.00 90.31 353 GLU A N 1
ATOM 2706 C CA . GLU A 1 353 ? -1.630 8.050 -17.402 1.00 90.31 353 GLU A CA 1
ATOM 2707 C C . GLU A 1 353 ? -0.496 7.062 -17.748 1.00 90.31 353 GLU A C 1
ATOM 2709 O O . GLU A 1 353 ? -0.206 6.782 -18.915 1.00 90.31 353 GLU A O 1
ATOM 2714 N N . VAL A 1 354 ? 0.190 6.547 -16.722 1.00 91.00 354 VAL A N 1
ATOM 2715 C CA . VAL A 1 354 ? 1.303 5.599 -16.874 1.00 91.00 354 VAL A CA 1
ATOM 2716 C C . VAL A 1 354 ? 0.836 4.182 -16.519 1.00 91.00 354 VAL A C 1
ATOM 2718 O O . VAL A 1 354 ? 0.480 3.935 -15.364 1.00 91.00 354 VAL A O 1
ATOM 2721 N N . PRO A 1 355 ? 0.885 3.221 -17.463 1.00 89.81 355 PRO A N 1
ATOM 2722 C CA . PRO A 1 355 ? 0.567 1.821 -17.194 1.00 89.81 355 PRO A CA 1
ATOM 2723 C C . PRO A 1 355 ? 1.422 1.218 -16.077 1.00 89.81 355 PRO A C 1
ATOM 2725 O O . PRO A 1 355 ? 2.628 1.473 -15.978 1.00 89.81 355 PRO A O 1
ATOM 2728 N N . ILE A 1 356 ? 0.801 0.361 -15.267 1.00 92.88 356 ILE A N 1
ATOM 2729 C CA . ILE A 1 356 ? 1.443 -0.281 -14.116 1.00 92.88 356 ILE A CA 1
ATOM 2730 C C . ILE A 1 356 ? 1.883 -1.709 -14.442 1.00 92.88 356 ILE A C 1
ATOM 2732 O O . ILE A 1 356 ? 1.170 -2.483 -15.074 1.00 92.88 356 ILE A O 1
ATOM 2736 N N . VAL A 1 357 ? 3.047 -2.081 -13.924 1.00 95.94 357 VAL A N 1
ATOM 2737 C CA . VAL A 1 357 ? 3.529 -3.456 -13.822 1.00 95.94 357 VAL A CA 1
ATOM 2738 C C . VAL A 1 357 ? 3.638 -3.794 -12.332 1.00 95.94 357 VAL A C 1
ATOM 2740 O O . VAL A 1 357 ? 4.489 -3.251 -11.626 1.00 95.94 357 VAL A O 1
ATOM 2743 N N . SER A 1 358 ? 2.744 -4.638 -11.818 1.00 95.94 358 SER A N 1
ATOM 2744 C CA . SER A 1 358 ? 2.563 -4.827 -10.377 1.00 95.94 358 SER A CA 1
ATOM 2745 C C . SER A 1 358 ? 3.459 -5.915 -9.786 1.00 95.94 358 SER A C 1
ATOM 2747 O O . SER A 1 358 ? 3.519 -7.036 -10.293 1.00 95.94 358 SER A O 1
ATOM 2749 N N . ILE A 1 359 ? 4.086 -5.598 -8.651 1.00 96.75 359 ILE A N 1
ATOM 2750 C CA . ILE A 1 359 ? 4.795 -6.526 -7.755 1.00 96.75 359 ILE A CA 1
ATOM 2751 C C . ILE A 1 359 ? 4.375 -6.220 -6.301 1.00 96.75 359 ILE A C 1
ATOM 2753 O O . ILE A 1 359 ? 5.151 -5.645 -5.535 1.00 96.75 359 ILE A O 1
ATOM 2757 N N . PRO A 1 360 ? 3.131 -6.542 -5.900 1.00 96.12 360 PRO A N 1
ATOM 2758 C CA . PRO A 1 360 ? 2.611 -6.170 -4.583 1.00 96.12 360 PRO A CA 1
ATOM 2759 C C . PRO A 1 360 ? 3.212 -7.026 -3.459 1.00 96.12 360 PRO A C 1
ATOM 2761 O O . PRO A 1 360 ? 3.299 -8.247 -3.582 1.00 96.12 360 PRO A O 1
ATOM 2764 N N . PHE A 1 361 ? 3.578 -6.417 -2.332 1.00 92.38 361 PHE A N 1
ATOM 2765 C CA . PHE A 1 361 ? 4.121 -7.108 -1.158 1.00 92.38 361 PHE A CA 1
ATOM 2766 C C . PHE A 1 361 ? 3.033 -7.521 -0.166 1.00 92.38 361 PHE A C 1
ATOM 2768 O O . PHE A 1 361 ? 2.726 -8.712 -0.065 1.00 92.38 361 PHE A O 1
ATOM 2775 N N . PHE A 1 362 ? 2.466 -6.560 0.571 1.00 85.81 362 PHE A N 1
ATOM 2776 C CA . PHE A 1 362 ? 1.369 -6.771 1.525 1.00 85.81 362 PHE A CA 1
ATOM 2777 C C . PHE A 1 362 ? 0.577 -5.474 1.761 1.00 85.81 362 PHE A C 1
ATOM 2779 O O . PHE A 1 362 ? 0.920 -4.422 1.228 1.00 85.81 362 PHE A O 1
ATOM 2786 N N . GLY A 1 363 ? -0.472 -5.551 2.582 1.00 87.88 363 GLY A N 1
ATOM 2787 C CA . GLY A 1 363 ? -1.301 -4.407 2.956 1.00 87.88 363 GLY A CA 1
ATOM 2788 C C . GLY A 1 363 ? -2.461 -4.249 1.983 1.00 87.88 363 GLY A C 1
ATOM 2789 O O . GLY A 1 363 ? -3.231 -5.187 1.791 1.00 87.88 363 GLY A O 1
ATOM 2790 N N . ASP A 1 364 ? -2.572 -3.070 1.381 1.00 92.06 364 ASP A N 1
ATOM 2791 C CA . ASP A 1 364 ? -3.546 -2.706 0.343 1.00 92.06 364 ASP A CA 1
ATOM 2792 C C . ASP A 1 364 ? -3.068 -3.010 -1.088 1.00 92.06 364 ASP A C 1
ATOM 2794 O O . ASP A 1 364 ? -3.846 -3.012 -2.043 1.00 92.06 364 ASP A O 1
ATOM 2798 N N . GLN A 1 365 ? -1.776 -3.291 -1.232 1.00 96.12 365 GLN A N 1
ATOM 2799 C CA . GLN A 1 365 ? -1.069 -3.402 -2.505 1.00 96.12 365 GLN A CA 1
ATOM 2800 C C . GLN A 1 365 ? -1.653 -4.456 -3.452 1.00 96.12 365 GLN A C 1
ATOM 2802 O O . GLN A 1 365 ? -1.789 -4.212 -4.649 1.00 96.12 365 GLN A O 1
ATOM 2807 N N . ALA A 1 366 ? -2.012 -5.635 -2.936 1.00 96.62 366 ALA A N 1
ATOM 2808 C CA . ALA A 1 366 ? -2.534 -6.723 -3.764 1.00 96.62 366 ALA A CA 1
ATOM 2809 C C . ALA A 1 366 ? -3.962 -6.440 -4.261 1.00 96.62 366 ALA A C 1
ATOM 2811 O O . ALA A 1 366 ? -4.330 -6.853 -5.358 1.00 96.62 366 ALA A O 1
ATOM 2812 N N . GLN A 1 367 ? -4.758 -5.708 -3.482 1.00 96.25 367 GLN A N 1
ATOM 2813 C CA . GLN A 1 367 ? -6.108 -5.285 -3.838 1.00 96.25 367 GLN A CA 1
ATOM 2814 C C . GLN A 1 367 ? -6.063 -4.210 -4.921 1.00 96.25 367 GLN A C 1
ATOM 2816 O O . GLN A 1 367 ? -6.804 -4.319 -5.895 1.00 96.25 367 GLN A O 1
ATOM 2821 N N . TYR A 1 368 ? -5.156 -3.233 -4.807 1.00 94.75 368 TYR A N 1
ATOM 2822 C CA . TYR A 1 368 ? -4.895 -2.285 -5.892 1.00 94.75 368 TYR A CA 1
ATOM 2823 C C . TYR A 1 368 ? -4.374 -2.984 -7.149 1.00 94.75 368 TYR A C 1
ATOM 2825 O O . TYR A 1 368 ? -4.864 -2.708 -8.240 1.00 94.75 368 TYR A O 1
ATOM 2833 N N . ALA A 1 369 ? -3.425 -3.914 -7.018 1.00 96.25 369 ALA A N 1
ATOM 2834 C CA . ALA A 1 369 ? -2.915 -4.671 -8.158 1.00 96.25 369 ALA A CA 1
ATOM 2835 C C . ALA A 1 369 ? -4.037 -5.447 -8.870 1.00 96.25 369 ALA A C 1
ATOM 2837 O O . ALA A 1 369 ? -4.170 -5.340 -10.087 1.00 96.25 369 ALA A O 1
ATOM 2838 N N . ALA A 1 370 ? -4.893 -6.160 -8.132 1.00 96.56 370 ALA A N 1
ATOM 2839 C CA . ALA A 1 370 ? -6.031 -6.877 -8.709 1.00 96.56 370 ALA A CA 1
ATOM 2840 C C . ALA A 1 370 ? -7.034 -5.923 -9.381 1.00 96.56 370 ALA A C 1
ATOM 2842 O O . ALA A 1 370 ? -7.485 -6.187 -10.494 1.00 96.56 370 ALA A O 1
ATOM 2843 N N . LEU A 1 371 ? -7.342 -4.785 -8.749 1.00 94.19 371 LEU A N 1
ATOM 2844 C CA . LEU A 1 371 ? -8.207 -3.759 -9.333 1.00 94.19 371 LEU A CA 1
ATOM 2845 C C . LEU A 1 371 ? -7.647 -3.260 -10.674 1.00 94.19 371 LEU A C 1
ATOM 2847 O O . LEU A 1 371 ? -8.343 -3.264 -11.685 1.00 94.19 371 LEU A O 1
ATOM 2851 N N . LEU A 1 372 ? -6.376 -2.867 -10.706 1.00 91.12 372 LEU A N 1
ATOM 2852 C CA . LEU A 1 372 ? -5.754 -2.273 -11.890 1.00 91.12 372 LEU A CA 1
ATOM 2853 C C . LEU A 1 372 ? -5.545 -3.277 -13.025 1.00 91.12 372 LEU A C 1
ATOM 2855 O O . LEU A 1 372 ? -5.759 -2.942 -14.186 1.00 91.12 372 LEU A O 1
ATOM 2859 N N . THR A 1 373 ? -5.105 -4.493 -12.706 1.00 90.88 373 THR A N 1
ATOM 2860 C CA . THR A 1 373 ? -4.666 -5.472 -13.714 1.00 90.88 373 THR A CA 1
ATOM 2861 C C . THR A 1 373 ? -5.803 -6.385 -14.181 1.00 90.88 373 THR A C 1
ATOM 2863 O O . THR A 1 373 ? -5.880 -6.730 -15.360 1.00 90.88 373 THR A O 1
ATOM 2866 N N . GLU A 1 374 ? -6.737 -6.731 -13.292 1.00 93.56 374 GLU A N 1
ATOM 2867 C CA . GLU A 1 374 ? -7.754 -7.757 -13.560 1.00 93.56 374 GLU A CA 1
ATOM 2868 C C . GLU A 1 374 ? -9.170 -7.200 -13.702 1.00 93.56 374 GLU A C 1
ATOM 2870 O O . GLU A 1 374 ? -10.014 -7.876 -14.283 1.00 93.56 374 GLU A O 1
ATOM 2875 N N . VAL A 1 375 ? -9.442 -5.998 -13.185 1.00 92.81 375 VAL A N 1
ATOM 2876 C CA . VAL A 1 375 ? -10.766 -5.359 -13.292 1.00 92.81 375 VAL A CA 1
ATOM 2877 C C . VAL A 1 375 ? -10.741 -4.209 -14.295 1.00 92.81 375 VAL A C 1
ATOM 2879 O O . VAL A 1 375 ? -11.586 -4.147 -15.182 1.00 92.81 375 VAL A O 1
ATOM 2882 N N . LEU A 1 376 ? -9.769 -3.303 -14.167 1.00 88.50 376 LEU A N 1
ATOM 2883 C CA . LEU A 1 376 ? -9.644 -2.122 -15.027 1.00 88.50 376 LEU A CA 1
ATOM 2884 C C . LEU A 1 376 ? -8.764 -2.362 -16.260 1.00 88.50 376 LEU A C 1
ATOM 2886 O O . LEU A 1 376 ? -8.848 -1.601 -17.218 1.00 88.50 376 LEU A O 1
ATOM 2890 N N . HIS A 1 377 ? -7.934 -3.410 -16.248 1.00 87.25 377 HIS A N 1
ATOM 2891 C CA . HIS A 1 377 ? -7.027 -3.779 -17.342 1.00 87.25 377 HIS A CA 1
ATOM 2892 C C . HIS A 1 377 ? -6.073 -2.651 -17.787 1.00 87.25 377 HIS A C 1
ATOM 2894 O O . HIS A 1 377 ? -5.746 -2.520 -18.965 1.00 87.25 377 HIS A O 1
ATOM 2900 N N . VAL A 1 378 ? -5.597 -1.851 -16.829 1.00 83.88 378 VAL A N 1
ATOM 2901 C CA . VAL A 1 378 ? -4.638 -0.744 -17.031 1.00 83.88 378 VAL A CA 1
ATOM 2902 C C . VAL A 1 378 ? -3.220 -1.090 -16.552 1.00 83.88 378 VAL A C 1
ATOM 2904 O O . VAL A 1 378 ? -2.365 -0.220 -16.378 1.00 83.88 378 VAL A O 1
ATOM 2907 N N . GLY A 1 379 ? -2.952 -2.376 -16.325 1.00 89.44 379 GLY A N 1
ATOM 2908 C CA . GLY A 1 379 ? -1.642 -2.863 -15.919 1.00 89.44 379 GLY A CA 1
ATOM 2909 C C . GLY A 1 379 ? -1.488 -4.373 -16.053 1.00 89.44 379 GLY A C 1
ATOM 2910 O O . GLY A 1 379 ? -2.431 -5.079 -16.405 1.00 89.44 379 GLY A O 1
ATOM 2911 N N . ILE A 1 380 ? -0.292 -4.863 -15.732 1.00 90.31 380 ILE A N 1
ATOM 2912 C CA . ILE A 1 380 ? 0.088 -6.279 -15.802 1.00 90.31 380 ILE A CA 1
ATOM 2913 C C . ILE A 1 380 ? 0.611 -6.743 -14.441 1.00 90.31 380 ILE A C 1
ATOM 2915 O O . ILE A 1 380 ? 1.413 -6.050 -13.821 1.00 90.31 380 ILE A O 1
ATOM 2919 N N . ASP A 1 381 ? 0.209 -7.938 -14.003 1.00 90.31 381 ASP A N 1
ATOM 2920 C CA . ASP A 1 381 ? 0.745 -8.592 -12.804 1.00 90.31 381 ASP A CA 1
ATOM 2921 C C . ASP A 1 381 ? 1.923 -9.510 -13.147 1.00 90.31 381 ASP A C 1
ATOM 2923 O O . ASP A 1 381 ? 1.778 -10.460 -13.921 1.00 90.31 381 ASP A O 1
ATOM 2927 N N . LEU A 1 382 ? 3.095 -9.273 -12.543 1.00 90.31 382 LEU A N 1
ATOM 2928 C CA . LEU A 1 382 ? 4.274 -10.125 -12.733 1.00 90.31 382 LEU A CA 1
ATOM 2929 C C . LEU A 1 382 ? 4.165 -11.401 -11.892 1.00 90.31 382 LEU A C 1
ATOM 2931 O O . LEU A 1 382 ? 4.924 -11.646 -10.958 1.00 90.31 382 LEU A O 1
ATOM 2935 N N . LYS A 1 383 ? 3.227 -12.274 -12.261 1.00 91.94 383 LYS A N 1
ATOM 2936 C CA . LYS A 1 383 ? 2.872 -13.491 -11.514 1.00 91.94 383 LYS A CA 1
ATOM 2937 C C . LYS A 1 383 ? 4.078 -14.357 -11.140 1.00 91.94 383 LYS A C 1
ATOM 2939 O O . LYS A 1 383 ? 4.136 -14.873 -10.029 1.00 91.94 383 LYS A O 1
ATOM 2944 N N . GLN A 1 384 ? 5.062 -14.502 -12.030 1.00 91.81 384 GLN A N 1
ATOM 2945 C CA . GLN A 1 384 ? 6.229 -15.357 -11.781 1.00 91.81 384 GLN A CA 1
ATOM 2946 C C . GLN A 1 384 ? 7.231 -14.779 -10.771 1.00 91.81 384 GLN A C 1
ATOM 2948 O O . GLN A 1 384 ? 8.106 -15.521 -10.333 1.00 91.81 384 GLN A O 1
ATOM 2953 N N . THR A 1 385 ? 7.116 -13.510 -10.355 1.00 91.69 385 THR A N 1
ATOM 2954 C CA . THR A 1 385 ? 7.959 -12.950 -9.278 1.00 91.69 385 THR A CA 1
ATOM 2955 C C . THR A 1 385 ? 7.443 -13.301 -7.881 1.00 91.69 385 THR A C 1
ATOM 2957 O O . THR A 1 385 ? 8.200 -13.197 -6.909 1.00 91.69 385 THR A O 1
ATOM 2960 N N . LYS A 1 386 ? 6.181 -13.748 -7.774 1.00 94.12 386 LYS A N 1
ATOM 2961 C CA . LYS A 1 386 ? 5.510 -14.045 -6.503 1.00 94.12 386 LYS A CA 1
ATOM 2962 C C . LYS A 1 386 ? 6.331 -15.023 -5.665 1.00 94.12 386 LYS A C 1
ATOM 2964 O O . LYS A 1 386 ? 6.836 -16.037 -6.146 1.00 94.12 386 LYS A O 1
ATOM 2969 N N . THR A 1 387 ? 6.482 -14.689 -4.390 1.00 93.38 387 THR A N 1
ATOM 2970 C CA . THR A 1 387 ? 7.258 -15.445 -3.406 1.00 93.38 387 THR A CA 1
ATOM 2971 C C . THR A 1 387 ? 6.423 -15.600 -2.137 1.00 93.38 387 THR A C 1
ATOM 2973 O O . THR A 1 387 ? 6.447 -14.757 -1.236 1.00 93.38 387 THR A O 1
ATOM 2976 N N . PHE A 1 388 ? 5.668 -16.695 -2.083 1.00 92.69 388 PHE A N 1
ATOM 2977 C CA . PHE A 1 388 ? 4.806 -17.042 -0.955 1.00 92.69 388 PHE A CA 1
ATOM 2978 C C . PHE A 1 388 ? 5.607 -17.611 0.227 1.00 92.69 388 PHE A C 1
ATOM 2980 O O . PHE A 1 388 ? 6.704 -18.133 0.049 1.00 92.69 388 PHE A O 1
ATOM 2987 N N . GLN A 1 389 ? 5.050 -17.551 1.442 1.00 87.69 389 GLN A N 1
ATOM 2988 C CA . GLN A 1 389 ? 5.698 -18.069 2.664 1.00 87.69 389 GLN A CA 1
ATOM 2989 C C . GLN A 1 389 ? 5.876 -19.595 2.667 1.00 87.69 389 GLN A C 1
ATOM 2991 O O . GLN A 1 389 ? 6.832 -20.107 3.246 1.00 87.69 389 GLN A O 1
ATOM 2996 N N . HIS A 1 390 ? 4.962 -20.324 2.020 1.00 89.50 390 HIS A N 1
ATOM 2997 C CA . HIS A 1 390 ? 4.996 -21.784 1.918 1.00 89.50 390 HIS A CA 1
ATOM 2998 C C . HIS A 1 390 ? 4.838 -22.209 0.451 1.00 89.50 390 HIS A C 1
ATOM 3000 O O . HIS A 1 390 ? 3.786 -22.732 0.084 1.00 89.50 390 HIS A O 1
ATOM 3006 N N . PRO A 1 391 ? 5.851 -21.976 -0.404 1.00 87.25 391 PRO A N 1
ATOM 3007 C CA . PRO A 1 391 ? 5.740 -22.210 -1.845 1.00 87.25 391 PRO A CA 1
ATOM 3008 C C . PRO A 1 391 ? 5.534 -23.692 -2.200 1.00 87.25 391 PRO A C 1
ATOM 3010 O O . PRO A 1 391 ? 4.954 -23.992 -3.236 1.00 87.25 391 PRO A O 1
ATOM 3013 N N . ASP A 1 392 ? 5.929 -24.623 -1.326 1.00 90.75 392 ASP A N 1
ATOM 3014 C CA . ASP A 1 392 ? 5.672 -26.060 -1.509 1.00 90.75 392 ASP A CA 1
ATOM 3015 C C . ASP A 1 392 ? 4.185 -26.433 -1.366 1.00 90.75 392 ASP A C 1
ATOM 3017 O O . ASP A 1 392 ? 3.755 -27.484 -1.839 1.00 90.75 392 ASP A O 1
ATOM 3021 N N . LEU A 1 393 ? 3.403 -25.590 -0.682 1.00 92.12 393 LEU A N 1
ATOM 3022 C CA . LEU A 1 393 ? 1.966 -25.779 -0.460 1.00 92.12 393 LEU A CA 1
ATOM 3023 C C . LEU A 1 393 ? 1.124 -24.832 -1.320 1.00 92.12 393 LEU A C 1
ATOM 3025 O O . LEU A 1 393 ? 0.020 -25.186 -1.728 1.00 92.12 393 LEU A O 1
ATOM 3029 N N . TYR A 1 394 ? 1.637 -23.628 -1.566 1.00 93.88 394 TYR A N 1
ATOM 3030 C CA . TYR A 1 394 ? 0.925 -22.525 -2.194 1.00 93.88 394 TYR A CA 1
ATOM 3031 C C . TYR A 1 394 ? 1.751 -21.982 -3.357 1.00 93.88 394 TYR A C 1
ATOM 3033 O O . TYR A 1 394 ? 2.627 -21.139 -3.173 1.00 93.88 394 TYR A O 1
ATOM 3041 N N . ASN A 1 395 ? 1.488 -22.487 -4.561 1.00 93.88 395 ASN A N 1
ATOM 3042 C CA . ASN A 1 395 ? 2.143 -22.041 -5.792 1.00 93.88 395 ASN A CA 1
ATOM 3043 C C . ASN A 1 395 ? 1.232 -22.069 -7.029 1.00 93.88 395 ASN A C 1
ATOM 3045 O O . ASN A 1 395 ? 1.738 -21.915 -8.136 1.00 93.88 395 ASN A O 1
ATOM 3049 N N . ILE A 1 396 ? -0.079 -22.267 -6.876 1.00 96.12 396 ILE A N 1
ATOM 3050 C CA . ILE A 1 396 ? -1.029 -22.300 -7.998 1.00 96.12 396 ILE A CA 1
ATOM 3051 C C . ILE A 1 396 ? -2.048 -21.185 -7.807 1.00 96.12 396 ILE A C 1
ATOM 3053 O O . ILE A 1 396 ? -2.898 -21.281 -6.935 1.00 96.12 396 ILE A O 1
ATOM 3057 N N . LEU A 1 397 ? -1.993 -20.142 -8.626 1.00 96.19 397 LEU A N 1
ATOM 3058 C CA . LEU A 1 397 ? -2.950 -19.038 -8.538 1.00 96.19 397 LEU A CA 1
ATOM 3059 C C . LEU A 1 397 ? -4.382 -19.499 -8.848 1.00 96.19 397 LEU A C 1
ATOM 3061 O O . LEU A 1 397 ? -4.594 -20.558 -9.443 1.00 96.19 397 LEU A O 1
ATOM 3065 N N . TYR A 1 398 ? -5.372 -18.685 -8.482 1.00 95.00 398 TYR A N 1
ATOM 3066 C CA . TYR A 1 398 ? -6.789 -18.980 -8.726 1.00 95.00 398 TYR A CA 1
ATOM 3067 C C . TYR A 1 398 ? -7.136 -19.272 -10.199 1.00 95.00 398 TYR A C 1
ATOM 3069 O O . TYR A 1 398 ? -8.080 -20.011 -10.472 1.00 95.00 398 TYR A O 1
ATOM 3077 N N . ASP A 1 399 ? -6.367 -18.720 -11.140 1.00 93.88 399 ASP A N 1
ATOM 3078 C CA . ASP A 1 399 ? -6.520 -18.919 -12.586 1.00 93.88 399 ASP A CA 1
ATOM 3079 C C . ASP A 1 399 ? -5.805 -20.182 -13.113 1.00 93.88 399 ASP A C 1
ATOM 3081 O O . ASP A 1 399 ? -5.806 -20.452 -14.313 1.00 93.88 399 ASP A O 1
ATOM 3085 N N . GLY A 1 400 ? -5.195 -20.973 -12.225 1.00 95.19 400 GLY A N 1
ATOM 3086 C CA . GLY A 1 400 ? -4.441 -22.179 -12.559 1.00 95.19 400 GLY A CA 1
ATOM 3087 C C . GLY A 1 400 ? -2.967 -21.937 -12.896 1.00 95.19 400 GLY A C 1
ATOM 3088 O O . GLY A 1 400 ? -2.245 -22.905 -13.150 1.00 95.19 400 GLY A O 1
ATOM 3089 N N . THR A 1 401 ? -2.486 -20.689 -12.875 1.00 94.44 401 THR A N 1
ATOM 3090 C CA . THR A 1 401 ? -1.075 -20.376 -13.135 1.00 94.44 401 THR A CA 1
ATOM 3091 C C . THR A 1 401 ? -0.182 -20.987 -12.060 1.00 94.44 401 THR A C 1
ATOM 3093 O O . THR A 1 401 ? -0.296 -20.655 -10.880 1.00 94.44 401 THR A O 1
ATOM 3096 N N . VAL A 1 402 ? 0.766 -21.832 -12.468 1.00 94.88 402 VAL A N 1
ATOM 3097 C CA . VAL A 1 402 ? 1.791 -22.381 -11.570 1.00 94.88 402 VAL A CA 1
ATOM 3098 C C . VAL A 1 402 ? 2.962 -21.403 -11.462 1.00 94.88 402 VAL A C 1
ATOM 3100 O O . VAL A 1 402 ? 3.597 -21.058 -12.461 1.00 94.88 402 VAL A O 1
ATOM 3103 N N . ILE A 1 403 ? 3.277 -20.977 -10.243 1.00 93.62 403 ILE A N 1
ATOM 3104 C CA . ILE A 1 403 ? 4.432 -20.135 -9.935 1.00 93.62 403 ILE A CA 1
ATOM 3105 C C . ILE A 1 403 ? 5.670 -21.020 -9.817 1.00 93.62 403 ILE A C 1
ATOM 3107 O O . ILE A 1 403 ? 5.810 -21.808 -8.884 1.00 93.62 403 ILE A O 1
ATOM 3111 N N . VAL A 1 404 ? 6.574 -20.883 -10.786 1.00 89.25 404 VAL A N 1
ATOM 3112 C CA . VAL A 1 404 ? 7.854 -21.609 -10.835 1.00 89.25 404 VAL A CA 1
ATOM 3113 C C . VAL A 1 404 ? 9.052 -20.717 -10.496 1.00 89.25 404 VAL A C 1
ATOM 3115 O O . VAL A 1 404 ? 10.171 -21.216 -10.387 1.00 89.25 404 VAL A O 1
ATOM 3118 N N . GLY A 1 405 ? 8.816 -19.414 -10.318 1.00 85.25 405 GLY A N 1
ATOM 3119 C CA . GLY A 1 405 ? 9.836 -18.405 -10.047 1.00 85.25 405 GLY A CA 1
ATOM 3120 C C . GLY A 1 405 ? 10.506 -17.862 -11.318 1.00 85.25 405 GLY A C 1
ATOM 3121 O O . GLY A 1 405 ? 10.521 -18.535 -12.360 1.00 85.25 405 GLY A O 1
ATOM 3122 N N . PRO A 1 406 ? 11.104 -16.657 -11.251 1.00 78.56 406 PRO A N 1
ATOM 3123 C CA . PRO A 1 406 ? 11.756 -16.029 -12.399 1.00 78.56 406 PRO A CA 1
ATOM 3124 C C . PRO A 1 406 ? 12.926 -16.865 -12.938 1.00 78.56 406 PRO A C 1
ATOM 3126 O O . PRO A 1 406 ? 13.169 -16.892 -14.142 1.00 78.56 406 PRO A O 1
ATOM 3129 N N . GLU A 1 407 ? 13.615 -17.623 -12.083 1.00 82.62 407 GLU A N 1
ATOM 3130 C CA . GLU A 1 407 ? 14.758 -18.465 -12.448 1.00 82.62 407 GLU A CA 1
ATOM 3131 C C . GLU A 1 407 ? 14.390 -19.547 -13.459 1.00 82.62 407 GLU A C 1
ATOM 3133 O O . GLU A 1 407 ? 15.160 -19.853 -14.374 1.00 82.62 407 GLU A O 1
ATOM 3138 N N . ALA A 1 408 ? 13.226 -20.166 -13.262 1.00 79.69 408 ALA A N 1
ATOM 3139 C CA . ALA A 1 408 ? 12.720 -21.208 -14.136 1.00 79.69 408 ALA A CA 1
ATOM 3140 C C . ALA A 1 408 ? 12.008 -20.609 -15.353 1.00 79.69 408 ALA A C 1
ATOM 3142 O O . ALA A 1 408 ? 12.189 -21.122 -16.458 1.00 79.69 408 ALA A O 1
ATOM 3143 N N . ALA A 1 409 ? 11.256 -19.518 -15.169 1.00 71.12 409 ALA A N 1
ATOM 3144 C CA . ALA A 1 409 ? 10.547 -18.832 -16.249 1.00 71.12 409 ALA A CA 1
ATOM 3145 C C . ALA A 1 409 ? 11.513 -18.299 -17.324 1.00 71.12 409 ALA A C 1
ATOM 3147 O O . ALA A 1 409 ? 11.346 -18.582 -18.510 1.00 71.12 409 ALA A O 1
ATOM 3148 N N . ILE A 1 410 ? 12.604 -17.637 -16.915 1.00 69.38 410 ILE A N 1
ATOM 3149 C CA . ILE A 1 410 ? 13.627 -17.119 -17.840 1.00 69.38 410 ILE A CA 1
ATOM 3150 C C . ILE A 1 410 ? 14.291 -18.262 -18.630 1.00 69.38 410 ILE A C 1
ATOM 3152 O O . ILE A 1 410 ? 14.524 -18.131 -19.830 1.00 69.38 410 ILE A O 1
ATOM 3156 N N . LYS A 1 411 ? 14.557 -19.413 -17.993 1.00 67.25 411 LYS A N 1
ATOM 3157 C CA . LYS A 1 411 ? 15.177 -20.581 -18.654 1.00 67.25 411 LYS A CA 1
ATOM 3158 C C . LYS A 1 411 ? 14.274 -21.260 -19.684 1.00 67.25 411 LYS A C 1
ATOM 3160 O O . LYS A 1 411 ? 14.797 -21.888 -20.601 1.00 67.25 411 LYS A O 1
ATOM 3165 N N . LYS A 1 412 ? 12.951 -21.177 -19.528 1.00 62.09 412 LYS A N 1
ATOM 3166 C CA . LYS A 1 412 ? 11.987 -21.798 -20.451 1.00 62.09 412 LYS A CA 1
ATOM 3167 C C . LYS A 1 412 ? 11.746 -20.987 -21.724 1.00 62.09 412 LYS A C 1
ATOM 3169 O O . LYS A 1 412 ? 11.162 -21.520 -22.659 1.00 62.09 412 LYS A O 1
ATOM 3174 N N . GLY A 1 413 ? 12.263 -19.760 -21.801 1.00 48.78 413 GLY A N 1
ATOM 3175 C CA . GLY A 1 413 ? 12.117 -18.917 -22.985 1.00 48.78 413 GLY A CA 1
ATOM 3176 C C . GLY A 1 413 ? 10.769 -18.201 -23.075 1.00 48.78 413 GLY A C 1
ATOM 3177 O O . GLY A 1 413 ? 10.480 -17.641 -24.127 1.00 48.78 413 GLY A O 1
ATOM 3178 N N . ASP A 1 414 ? 9.997 -18.135 -21.985 1.00 48.56 414 ASP A N 1
ATOM 3179 C CA . ASP A 1 414 ? 8.683 -17.465 -21.921 1.00 48.56 414 ASP A CA 1
ATOM 3180 C C . ASP A 1 414 ? 8.771 -15.918 -21.991 1.00 48.56 414 ASP A C 1
ATOM 3182 O O . ASP A 1 414 ? 7.841 -15.211 -21.623 1.00 48.56 414 ASP A O 1
ATOM 3186 N N . GLY A 1 415 ? 9.881 -15.360 -22.494 1.00 43.94 415 GLY A N 1
ATOM 3187 C CA . GLY A 1 415 ? 10.048 -13.917 -22.676 1.00 43.94 415 GLY A CA 1
ATOM 3188 C C . GLY A 1 415 ? 10.227 -13.137 -21.371 1.00 43.94 415 GLY A C 1
ATOM 3189 O O . GLY A 1 415 ? 9.560 -12.134 -21.168 1.00 43.94 415 GLY A O 1
ATOM 3190 N N . GLY A 1 416 ? 11.139 -13.562 -20.487 1.00 43.78 416 GLY A N 1
ATOM 3191 C CA . GLY A 1 416 ? 11.433 -12.846 -19.236 1.00 43.78 416 GLY A CA 1
ATOM 3192 C C . GLY A 1 416 ? 10.221 -12.725 -18.299 1.00 43.78 416 GLY A C 1
ATOM 3193 O O . GLY A 1 416 ? 9.158 -13.275 -18.555 1.00 43.78 416 GLY A O 1
ATOM 3194 N N . CYS A 1 417 ? 10.357 -12.010 -17.179 1.00 38.44 417 CYS A N 1
ATOM 3195 C CA . CYS A 1 417 ? 9.227 -11.800 -16.261 1.00 38.44 417 CYS A CA 1
ATOM 3196 C C . CYS A 1 417 ? 8.061 -11.020 -16.907 1.00 38.44 417 CYS A C 1
ATOM 3198 O O . CYS A 1 417 ? 6.960 -11.055 -16.376 1.00 38.44 417 CYS A O 1
ATOM 3200 N N . MET A 1 418 ? 8.298 -10.341 -18.035 1.00 43.03 418 MET A N 1
ATOM 3201 C CA . MET A 1 418 ? 7.358 -9.465 -18.746 1.00 43.03 418 MET A CA 1
ATOM 3202 C C . MET A 1 418 ? 6.768 -10.156 -19.988 1.00 43.03 418 MET A C 1
ATOM 3204 O O . MET A 1 418 ? 6.847 -9.622 -21.095 1.00 43.03 418 MET A O 1
ATOM 3208 N N . GLY A 1 419 ? 6.240 -11.370 -19.815 1.00 35.34 419 GLY A N 1
ATOM 3209 C CA . GLY A 1 419 ? 5.687 -12.172 -20.908 1.00 35.34 419 GLY A CA 1
ATOM 3210 C C . GLY A 1 419 ? 4.657 -11.406 -21.751 1.00 35.34 419 GLY A C 1
ATOM 3211 O O . GLY A 1 419 ? 3.883 -10.598 -21.240 1.00 35.34 419 GLY A O 1
ATOM 3212 N N . LYS A 1 420 ? 4.659 -11.666 -23.064 1.00 31.80 420 LYS A N 1
ATOM 3213 C CA . LYS A 1 420 ? 3.635 -11.180 -23.995 1.00 31.80 420 LYS A CA 1
ATOM 3214 C C . LYS A 1 420 ? 2.316 -11.883 -23.677 1.00 31.80 420 LYS A C 1
ATOM 3216 O O . LYS A 1 420 ? 2.154 -13.044 -24.041 1.00 31.80 420 LYS A O 1
ATOM 3221 N N . ASP A 1 421 ? 1.381 -11.189 -23.039 1.00 33.56 421 ASP A N 1
ATOM 3222 C CA . ASP A 1 421 ? -0.017 -11.621 -23.041 1.00 33.56 421 ASP A CA 1
ATOM 3223 C C . ASP A 1 421 ? -0.572 -11.417 -24.460 1.00 33.56 421 ASP A C 1
ATOM 3225 O O . ASP A 1 421 ? -1.053 -10.347 -24.833 1.00 33.56 421 ASP A O 1
ATOM 3229 N N . GLU A 1 422 ? -0.467 -12.454 -25.293 1.00 32.06 422 GLU A N 1
ATOM 3230 C CA . GLU A 1 422 ? -1.292 -12.591 -26.492 1.00 32.06 422 GLU A CA 1
ATOM 3231 C C . GLU A 1 422 ? -2.703 -12.993 -26.045 1.00 32.06 422 GLU A C 1
ATOM 3233 O O . GLU A 1 422 ? -3.110 -14.151 -26.113 1.00 32.06 422 GLU A O 1
ATOM 3238 N N . GLY A 1 423 ? -3.455 -12.012 -25.541 1.00 28.64 423 GLY A N 1
ATOM 3239 C CA . GLY A 1 423 ? -4.891 -12.148 -25.356 1.00 28.64 423 GLY A CA 1
ATOM 3240 C C . GLY A 1 423 ? -5.555 -12.356 -26.716 1.00 28.64 423 GLY A C 1
ATOM 3241 O O . GLY A 1 423 ? -5.541 -11.464 -27.565 1.00 28.64 423 GLY A O 1
ATOM 3242 N N . GLU A 1 424 ? -6.130 -13.542 -26.922 1.00 30.08 424 GLU A N 1
ATOM 3243 C CA . GLU A 1 424 ? -6.966 -13.896 -28.068 1.00 30.08 424 GLU A CA 1
ATOM 3244 C C . GLU A 1 424 ? -8.197 -12.974 -28.158 1.00 30.08 424 GLU A C 1
ATOM 3246 O O . GLU A 1 424 ? -9.313 -13.319 -27.770 1.00 30.08 424 GLU A O 1
ATOM 3251 N N . GLY A 1 425 ? -8.015 -11.790 -28.739 1.00 25.70 425 GLY A N 1
ATOM 3252 C CA . GLY A 1 425 ? -9.089 -10.955 -29.259 1.00 25.70 425 GLY A CA 1
ATOM 3253 C C . GLY A 1 425 ? -9.653 -11.569 -30.538 1.00 25.70 425 GLY A C 1
ATOM 3254 O O . GLY A 1 425 ? -9.430 -11.054 -31.632 1.00 25.70 425 GLY A O 1
ATOM 3255 N N . ARG A 1 426 ? -10.376 -12.689 -30.426 1.00 26.27 426 ARG A N 1
ATOM 3256 C CA . ARG A 1 426 ? -11.195 -13.220 -31.523 1.00 26.27 426 ARG A CA 1
ATOM 3257 C C . ARG A 1 426 ? -12.335 -12.233 -31.795 1.00 26.27 426 ARG A C 1
ATOM 3259 O O . ARG A 1 426 ? -13.396 -12.316 -31.180 1.00 26.27 426 ARG A O 1
ATOM 3266 N N . ARG A 1 427 ? -12.128 -11.310 -32.738 1.00 28.14 427 ARG A N 1
ATOM 3267 C CA . ARG A 1 427 ? -13.239 -10.664 -33.446 1.00 28.14 427 ARG A CA 1
ATOM 3268 C C . ARG A 1 427 ? -13.997 -11.767 -34.183 1.00 28.14 427 ARG A C 1
ATOM 3270 O O . ARG A 1 427 ? -13.428 -12.466 -35.018 1.00 28.14 427 ARG A O 1
ATOM 3277 N N . ARG A 1 428 ? -15.252 -11.987 -33.791 1.00 27.33 428 ARG A N 1
ATOM 3278 C CA . ARG A 1 428 ? -16.224 -12.693 -34.622 1.00 27.33 428 ARG A CA 1
ATOM 3279 C C . ARG A 1 428 ? -16.698 -11.680 -35.652 1.00 27.33 428 ARG A C 1
ATOM 3281 O O . ARG A 1 428 ? -17.527 -10.841 -35.322 1.00 27.33 428 ARG A O 1
ATOM 3288 N N . ASP A 1 429 ? -16.134 -11.748 -36.847 1.00 26.92 429 ASP A N 1
ATOM 3289 C CA . ASP A 1 429 ? -16.775 -11.166 -38.017 1.00 26.92 429 ASP A CA 1
ATOM 3290 C C . ASP A 1 429 ? -17.856 -12.170 -38.441 1.00 26.92 429 ASP A C 1
ATOM 3292 O O . ASP A 1 429 ? -17.554 -13.286 -38.867 1.00 26.92 429 ASP A O 1
ATOM 3296 N N . GLU A 1 430 ? -19.116 -11.822 -38.183 1.00 31.58 430 GLU A N 1
ATOM 3297 C CA . GLU A 1 430 ? -20.261 -12.482 -38.804 1.00 31.58 430 GLU A CA 1
ATOM 3298 C C . GLU A 1 430 ? -20.490 -11.835 -40.171 1.00 31.58 430 GLU A C 1
ATOM 3300 O O . GLU A 1 430 ? -20.661 -10.621 -40.282 1.00 31.58 430 GLU A O 1
ATOM 3305 N N . ASP A 1 431 ? -20.471 -12.681 -41.200 1.00 28.86 431 ASP A N 1
ATOM 3306 C CA . ASP A 1 431 ? -20.866 -12.376 -42.568 1.00 28.86 431 ASP A CA 1
ATOM 3307 C C . ASP A 1 431 ? -22.245 -11.704 -42.608 1.00 28.86 431 ASP A C 1
ATOM 3309 O O . ASP A 1 431 ? -23.239 -12.289 -42.178 1.00 28.86 431 ASP A O 1
ATOM 3313 N N . THR A 1 432 ? -22.326 -10.519 -43.209 1.00 29.33 432 THR A N 1
ATOM 3314 C CA . THR A 1 432 ? -23.482 -10.117 -44.023 1.00 29.33 432 THR A CA 1
ATOM 3315 C C . THR A 1 432 ? -23.004 -9.167 -45.118 1.00 29.33 432 THR A C 1
ATOM 3317 O O . THR A 1 432 ? -22.710 -7.999 -44.876 1.00 29.33 432 THR A O 1
ATOM 3320 N N . ASP A 1 433 ? -22.903 -9.709 -46.330 1.00 27.59 433 ASP A N 1
ATOM 3321 C CA . ASP A 1 433 ? -22.917 -8.944 -47.571 1.00 27.59 433 ASP A CA 1
ATOM 3322 C C . ASP A 1 433 ? -24.247 -8.182 -47.681 1.00 27.59 433 ASP A C 1
ATOM 3324 O O . ASP A 1 433 ? 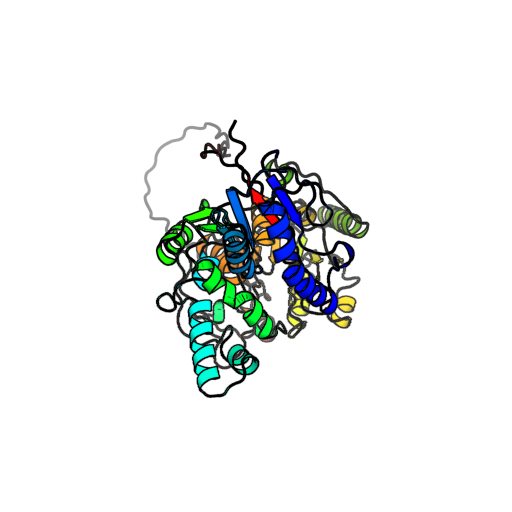-25.301 -8.801 -47.564 1.00 27.59 433 ASP A O 1
ATOM 3328 N N . GLU A 1 434 ? -24.204 -6.879 -47.962 1.00 29.33 434 GLU A N 1
ATOM 3329 C CA . GLU A 1 434 ? -25.108 -6.226 -48.918 1.00 29.33 434 GLU A CA 1
ATOM 3330 C C . GLU A 1 434 ? -24.530 -4.860 -49.344 1.00 29.33 434 GLU A C 1
ATOM 3332 O O . GLU A 1 434 ? -24.051 -4.062 -48.540 1.00 29.33 434 GLU A O 1
ATOM 3337 N N . GLU A 1 435 ? -24.515 -4.649 -50.659 1.00 29.05 435 GLU A N 1
ATOM 3338 C CA . GLU A 1 435 ? -23.927 -3.523 -51.386 1.00 29.05 435 GLU A CA 1
ATOM 3339 C C . GLU A 1 435 ? -24.712 -2.211 -51.184 1.00 29.05 435 GLU A C 1
ATOM 3341 O O . GLU A 1 435 ? -25.942 -2.215 -51.175 1.00 29.05 435 GLU A O 1
ATOM 3346 N N . GLY A 1 436 ? -24.021 -1.063 -51.136 1.00 26.97 436 GLY A N 1
ATOM 3347 C CA . GLY A 1 436 ? -24.683 0.247 -51.161 1.00 26.97 436 GLY A CA 1
ATOM 3348 C C . GLY A 1 436 ? -23.745 1.456 -51.114 1.00 26.97 436 GLY A C 1
ATOM 3349 O O . GLY A 1 436 ? -23.362 1.892 -50.043 1.00 26.97 436 GLY A O 1
ATOM 3350 N N . GLU A 1 437 ? -23.388 1.936 -52.307 1.00 28.69 437 GLU A N 1
ATOM 3351 C CA . GLU A 1 437 ? -22.967 3.280 -52.761 1.00 28.69 437 GLU A CA 1
ATOM 3352 C C . GLU A 1 437 ? -22.345 4.349 -51.822 1.00 28.69 437 GLU A C 1
ATOM 3354 O O . GLU A 1 437 ? -22.779 4.640 -50.717 1.00 28.69 437 GLU A O 1
ATOM 3359 N N . ARG A 1 438 ? -21.321 4.995 -52.404 1.00 29.58 438 ARG A N 1
ATOM 3360 C CA . ARG A 1 438 ? -20.474 6.107 -51.940 1.00 29.58 438 ARG A CA 1
ATOM 3361 C C . ARG A 1 438 ? -21.244 7.338 -51.451 1.00 29.58 438 ARG A C 1
ATOM 3363 O O . ARG A 1 438 ? -22.146 7.781 -52.148 1.00 29.58 438 ARG A O 1
ATOM 3370 N N . ASP A 1 439 ? -20.690 7.988 -50.427 1.00 27.30 439 ASP A N 1
ATOM 3371 C CA . ASP A 1 439 ? -20.547 9.448 -50.368 1.00 27.30 439 ASP A CA 1
ATOM 3372 C C . ASP A 1 439 ? -19.249 9.815 -49.616 1.00 27.30 439 ASP A C 1
ATOM 3374 O O . ASP A 1 439 ? -18.963 9.295 -48.538 1.00 27.30 439 ASP A O 1
ATOM 3378 N N . ASP A 1 440 ? -18.432 10.666 -50.245 1.00 31.05 440 ASP A N 1
ATOM 3379 C CA . ASP A 1 440 ? -17.183 11.230 -49.719 1.00 31.05 440 ASP A CA 1
ATOM 3380 C C . ASP A 1 440 ? -17.494 12.494 -48.890 1.00 31.05 440 ASP A C 1
ATOM 3382 O O . ASP A 1 440 ? -17.811 13.532 -49.469 1.00 31.05 440 ASP A O 1
ATOM 3386 N N . GLU A 1 441 ? -17.313 12.459 -47.565 1.00 28.38 441 GLU A N 1
ATOM 3387 C CA . GLU A 1 441 ? -17.091 13.658 -46.737 1.00 28.38 441 GLU A CA 1
ATOM 3388 C C . GLU A 1 441 ? -16.045 13.386 -45.632 1.00 28.38 441 GLU A C 1
ATOM 3390 O O . GLU A 1 441 ? -15.946 12.266 -45.129 1.00 28.38 441 GLU A O 1
ATOM 3395 N N . PRO A 1 442 ? -15.205 14.377 -45.265 1.00 27.16 442 PRO A N 1
ATOM 3396 C CA . PRO A 1 442 ? -14.066 14.160 -44.380 1.00 27.16 442 PRO A CA 1
ATOM 3397 C C . PRO A 1 442 ? -14.498 14.104 -42.908 1.00 27.16 442 PRO A C 1
ATOM 3399 O O . PRO A 1 442 ? -14.920 15.111 -42.341 1.00 27.16 442 PRO A O 1
ATOM 3402 N N . GLU A 1 443 ? -14.319 12.951 -42.258 1.00 26.23 443 GLU A N 1
ATOM 3403 C CA . GLU A 1 443 ? -14.480 12.819 -40.806 1.00 26.23 443 GLU A CA 1
ATOM 3404 C C . GLU A 1 443 ? -13.465 13.697 -40.058 1.00 26.23 443 GLU A C 1
ATOM 3406 O O . GLU A 1 443 ? -12.256 13.439 -40.012 1.00 26.23 443 GLU A O 1
ATOM 3411 N N . GLN A 1 444 ? -13.990 14.745 -39.425 1.00 26.05 444 GLN A N 1
ATOM 3412 C CA . GLN A 1 444 ? -13.386 15.372 -38.260 1.00 26.05 444 GLN A CA 1
ATOM 3413 C C . GLN A 1 444 ? -13.221 14.308 -37.169 1.00 26.05 444 GLN A C 1
ATOM 3415 O O . GLN A 1 444 ? -14.200 13.772 -36.658 1.00 26.05 444 GLN A O 1
ATOM 3420 N N . ARG A 1 445 ? -11.975 14.026 -36.778 1.00 26.66 445 ARG A N 1
ATOM 3421 C CA . ARG A 1 445 ? -11.682 13.388 -35.491 1.00 26.66 445 ARG A CA 1
ATOM 3422 C C . ARG A 1 445 ? -11.958 14.403 -34.386 1.00 26.66 445 ARG A C 1
ATOM 3424 O O . ARG A 1 445 ? -11.045 15.105 -33.961 1.00 26.66 445 ARG A O 1
ATOM 3431 N N . ASP A 1 446 ? -13.211 14.489 -33.968 1.00 26.88 446 ASP A N 1
ATOM 3432 C CA . ASP A 1 446 ? -13.575 15.004 -32.655 1.00 26.88 446 ASP A CA 1
ATOM 3433 C C . ASP A 1 446 ? -14.043 13.827 -31.794 1.00 26.88 446 ASP A C 1
ATOM 3435 O O . ASP A 1 446 ? -14.754 12.935 -32.253 1.00 26.88 446 ASP A O 1
ATOM 3439 N N . GLY A 1 447 ? -13.541 13.777 -30.570 1.00 23.58 447 GLY A N 1
ATOM 3440 C CA . GLY A 1 447 ? -13.643 12.613 -29.697 1.00 23.58 447 GLY A CA 1
ATOM 3441 C C . GLY A 1 447 ? -12.755 12.691 -28.459 1.00 23.58 447 GLY A C 1
ATOM 3442 O O . GLY A 1 447 ? -12.427 11.662 -27.878 1.00 23.58 447 GLY A O 1
ATOM 3443 N N . THR A 1 448 ? -12.349 13.889 -28.039 1.00 25.58 448 THR A N 1
ATOM 3444 C CA . THR A 1 448 ? -12.090 14.154 -26.621 1.00 25.58 448 THR A CA 1
ATOM 3445 C C . THR A 1 448 ? -13.440 14.408 -25.974 1.00 25.58 448 THR A C 1
ATOM 3447 O O . THR A 1 448 ? -14.044 15.451 -26.207 1.00 25.58 448 THR A O 1
ATOM 3450 N N . VAL A 1 449 ? -13.936 13.458 -25.185 1.00 22.55 449 VAL A N 1
ATOM 3451 C CA . VAL A 1 449 ? -15.089 13.723 -24.319 1.00 22.55 449 VAL A CA 1
ATOM 3452 C C . VAL A 1 449 ? -14.578 14.607 -23.173 1.00 22.55 449 VAL A C 1
ATOM 3454 O O . VAL A 1 449 ? -13.697 14.156 -22.438 1.00 22.55 449 VAL A O 1
ATOM 3457 N N . PRO A 1 450 ? -15.053 15.855 -23.009 1.00 22.64 450 PRO A N 1
ATOM 3458 C CA . PRO A 1 450 ? -14.673 16.666 -21.864 1.00 22.64 450 PRO A CA 1
ATOM 3459 C C . PRO A 1 450 ? -15.301 16.056 -20.610 1.00 22.64 450 PRO A C 1
ATOM 3461 O O . PRO A 1 450 ? -16.509 15.829 -20.554 1.00 22.64 450 PRO A O 1
ATOM 3464 N N . PHE A 1 451 ? -14.476 15.777 -19.605 1.00 24.55 451 PHE A N 1
ATOM 3465 C CA . PHE A 1 451 ? -14.939 15.362 -18.286 1.00 24.55 451 PHE A CA 1
ATOM 3466 C C . PHE A 1 451 ? -15.334 16.628 -17.509 1.00 24.55 451 PHE A C 1
ATOM 3468 O O . PHE A 1 451 ? -14.492 17.274 -16.889 1.00 24.55 451 PHE A O 1
ATOM 3475 N N . GLU A 1 452 ? -16.600 17.040 -17.595 1.00 20.50 452 GLU A N 1
ATOM 3476 C CA . GLU A 1 452 ? -17.146 18.105 -16.744 1.00 20.50 452 GLU A CA 1
ATOM 3477 C C . GLU A 1 452 ? -17.672 17.506 -15.432 1.00 20.50 452 GLU A C 1
ATOM 3479 O O . GLU A 1 452 ? -18.577 16.671 -15.409 1.00 20.50 452 GLU A O 1
ATOM 3484 N N . TYR A 1 453 ? -17.061 17.930 -14.325 1.00 26.70 453 TYR A N 1
ATOM 3485 C CA . TYR A 1 453 ? -17.424 17.572 -12.958 1.00 26.70 453 TYR A CA 1
ATOM 3486 C C . TYR A 1 453 ? -18.444 18.576 -12.401 1.00 26.70 453 TYR A C 1
ATOM 3488 O O . TYR A 1 453 ? -18.110 19.735 -12.168 1.00 26.70 453 TYR A O 1
ATOM 3496 N N . GLU A 1 454 ? -19.658 18.118 -12.100 1.00 25.31 454 GLU A N 1
ATOM 3497 C CA . GLU A 1 454 ? -20.579 18.787 -11.170 1.00 25.31 454 GLU A CA 1
ATOM 3498 C C . GLU A 1 454 ? -21.011 17.786 -10.086 1.00 25.31 454 GLU A C 1
ATOM 3500 O O . GLU A 1 454 ? -22.082 17.183 -10.133 1.00 25.31 454 GLU A O 1
ATOM 3505 N N . GLY A 1 455 ? -20.133 17.571 -9.100 1.00 24.25 455 GLY A N 1
ATOM 3506 C CA . GLY A 1 455 ? -20.395 16.762 -7.908 1.00 24.25 455 GLY A CA 1
ATOM 3507 C C . GLY A 1 455 ? -20.415 17.625 -6.647 1.00 24.25 455 GLY A C 1
ATOM 3508 O O . GLY A 1 455 ? -19.514 18.427 -6.420 1.00 24.25 455 GLY A O 1
ATOM 3509 N N . ALA A 1 456 ? -21.465 17.488 -5.834 1.00 25.12 456 ALA A N 1
ATOM 3510 C CA . ALA A 1 456 ? -21.757 18.318 -4.666 1.00 25.12 456 ALA A CA 1
ATOM 3511 C C . ALA A 1 456 ? -20.549 18.520 -3.726 1.00 25.12 456 ALA A C 1
ATOM 3513 O O . ALA A 1 456 ? -20.002 17.579 -3.152 1.00 25.12 456 ALA A O 1
ATOM 3514 N N . GLY A 1 457 ? -20.174 19.788 -3.554 1.00 28.75 457 GLY A N 1
ATOM 3515 C CA . GLY A 1 457 ? -18.981 20.217 -2.842 1.00 28.75 457 GLY A CA 1
ATOM 3516 C C . GLY A 1 457 ? -18.916 19.822 -1.367 1.00 28.75 457 GLY A C 1
ATOM 3517 O O . GLY A 1 457 ? -19.720 20.271 -0.553 1.00 28.75 457 GLY A O 1
ATOM 3518 N N . VAL A 1 458 ? -17.838 19.112 -1.027 1.00 23.64 458 VAL A N 1
ATOM 3519 C CA . VAL A 1 458 ? -17.010 19.339 0.166 1.00 23.64 458 VAL A CA 1
ATOM 3520 C C . VAL A 1 458 ? -15.554 19.102 -0.258 1.00 23.64 458 VAL A C 1
ATOM 3522 O O . VAL A 1 458 ? -15.087 17.969 -0.281 1.00 23.64 458 VAL A O 1
ATOM 3525 N N . HIS A 1 459 ? -14.818 20.164 -0.604 1.00 24.80 459 HIS A N 1
ATOM 3526 C CA . HIS A 1 459 ? -13.362 20.084 -0.776 1.00 24.80 459 HIS A CA 1
ATOM 3527 C C . HIS A 1 459 ? -12.708 19.942 0.604 1.00 24.80 459 HIS A C 1
ATOM 3529 O O . HIS A 1 459 ? -12.354 20.931 1.250 1.00 24.80 459 HIS A O 1
ATOM 3535 N N . LEU A 1 460 ? -12.589 18.707 1.087 1.00 28.12 460 LEU A N 1
ATOM 3536 C CA . LEU A 1 460 ? -11.760 18.393 2.242 1.00 28.12 460 LEU A CA 1
ATOM 3537 C C . LEU A 1 460 ? -10.339 18.134 1.726 1.00 28.12 460 LEU A C 1
ATOM 3539 O O . LEU A 1 460 ? -10.033 17.038 1.278 1.00 28.12 460 LEU A O 1
ATOM 3543 N N . VAL A 1 461 ? -9.488 19.162 1.741 1.00 27.53 461 VAL A N 1
ATOM 3544 C CA . VAL A 1 461 ? -8.048 18.987 1.501 1.00 27.53 461 VAL A CA 1
ATOM 3545 C C . VAL A 1 461 ? -7.458 18.415 2.784 1.00 27.53 461 VAL A C 1
ATOM 3547 O O . VAL A 1 461 ? -7.234 19.143 3.755 1.00 27.53 461 VAL A O 1
ATOM 3550 N N . LEU A 1 462 ? -7.279 17.098 2.818 1.00 30.59 462 LEU A N 1
ATOM 3551 C CA . LEU A 1 462 ? -6.552 16.434 3.889 1.00 30.59 462 LEU A CA 1
ATOM 3552 C C . LEU A 1 462 ? -5.068 16.542 3.547 1.00 30.59 462 LEU A C 1
ATOM 3554 O O . LEU A 1 462 ? -4.611 15.980 2.557 1.00 30.59 462 LEU A O 1
ATOM 3558 N N . HIS A 1 463 ? -4.306 17.277 4.358 1.00 29.88 463 HIS A N 1
ATOM 3559 C CA . HIS A 1 463 ? -2.849 17.209 4.300 1.00 29.88 463 HIS A CA 1
ATOM 3560 C C . HIS A 1 463 ? -2.426 15.842 4.846 1.00 29.88 463 HIS A C 1
ATOM 3562 O O . HIS A 1 463 ? -2.165 15.699 6.038 1.00 29.88 463 HIS A O 1
ATOM 3568 N N . TYR A 1 464 ? -2.445 14.830 3.979 1.00 29.88 464 TYR A N 1
ATOM 3569 C CA . TYR A 1 464 ? -1.856 13.532 4.257 1.00 29.88 464 TYR A CA 1
ATOM 3570 C C . TYR A 1 464 ? -0.340 13.708 4.202 1.00 29.88 464 TYR A C 1
ATOM 3572 O O . TYR A 1 464 ? 0.251 13.832 3.131 1.00 29.88 464 TYR A O 1
ATOM 3580 N N . VAL A 1 465 ? 0.269 13.827 5.376 1.00 28.86 465 VAL A N 1
ATOM 3581 C CA . VAL A 1 465 ? 1.714 13.697 5.529 1.00 28.86 465 VAL A CA 1
ATOM 3582 C C . VAL A 1 465 ? 1.960 12.231 5.862 1.00 28.86 465 VAL A C 1
ATOM 3584 O O . VAL A 1 465 ? 1.181 11.668 6.620 1.00 28.86 465 VAL A O 1
ATOM 3587 N N . ASP A 1 466 ? 2.967 11.660 5.199 1.00 28.31 466 ASP A N 1
ATOM 3588 C CA . ASP A 1 466 ? 3.467 10.275 5.175 1.00 28.31 466 ASP A CA 1
ATOM 3589 C C . ASP A 1 466 ? 3.052 9.343 6.337 1.00 28.31 466 ASP A C 1
ATOM 3591 O O . ASP A 1 466 ? 2.797 9.788 7.450 1.00 28.31 466 ASP A O 1
ATOM 3595 N N . HIS A 1 467 ? 3.096 8.022 6.120 1.00 32.03 467 HIS A N 1
ATOM 3596 C CA . HIS A 1 467 ? 2.677 6.941 7.041 1.00 32.03 467 HIS A CA 1
ATOM 3597 C C . HIS A 1 467 ? 3.290 6.970 8.468 1.00 32.03 467 HIS A C 1
ATOM 3599 O O . HIS A 1 467 ? 2.970 6.119 9.301 1.00 32.03 467 HIS A O 1
ATOM 3605 N N . TYR A 1 468 ? 4.143 7.951 8.766 1.00 31.66 468 TYR A N 1
ATOM 3606 C CA . TYR A 1 468 ? 4.830 8.176 10.029 1.00 31.66 468 TYR A CA 1
ATOM 3607 C C . TYR A 1 468 ? 4.535 9.536 10.690 1.00 31.66 468 TYR A C 1
ATOM 3609 O O . TYR A 1 468 ? 4.921 9.704 11.844 1.00 31.66 468 TYR A O 1
ATOM 3617 N N . ASP A 1 469 ? 3.845 10.493 10.049 1.00 39.62 469 ASP A N 1
ATOM 3618 C CA . ASP A 1 469 ? 3.543 11.778 10.702 1.00 39.62 469 ASP A CA 1
ATOM 3619 C C . ASP A 1 469 ? 2.370 11.628 11.676 1.00 39.62 469 ASP A C 1
ATOM 3621 O O . ASP A 1 469 ? 1.231 11.312 11.321 1.00 39.62 469 ASP A O 1
ATOM 3625 N N . ARG A 1 470 ? 2.641 11.865 12.957 1.00 50.53 470 ARG A N 1
ATOM 3626 C CA . ARG A 1 470 ? 1.656 11.670 14.024 1.00 50.53 470 ARG A CA 1
ATOM 3627 C C . ARG A 1 470 ? 0.969 12.953 14.390 1.00 50.53 470 ARG A C 1
ATOM 3629 O O . ARG A 1 470 ? 1.028 13.474 15.509 1.00 50.53 470 ARG A O 1
ATOM 3636 N N . SER A 1 471 ? 0.306 13.436 13.367 1.00 39.88 471 SER A N 1
ATOM 3637 C CA . SER A 1 471 ? -0.554 14.587 13.419 1.00 39.88 471 SER A CA 1
ATOM 3638 C C . SER A 1 471 ? -2.003 14.119 13.525 1.00 39.88 471 SER A C 1
ATOM 3640 O O . SER A 1 471 ? -2.382 13.086 12.973 1.00 39.88 471 SER A O 1
ATOM 3642 N N . ILE A 1 472 ? -2.810 14.873 14.267 1.00 39.00 472 ILE A N 1
ATOM 3643 C CA . ILE A 1 472 ? -4.264 14.706 14.313 1.00 39.00 472 ILE A CA 1
ATOM 3644 C C . ILE A 1 472 ? -4.871 15.928 13.649 1.00 39.00 472 ILE A C 1
ATOM 3646 O O . ILE A 1 472 ? -4.398 17.059 13.823 1.00 39.00 472 ILE A O 1
ATOM 3650 N N . LEU A 1 473 ? -5.927 15.695 12.878 1.00 41.84 473 LEU A N 1
ATOM 3651 C CA . LEU A 1 473 ? -6.608 16.755 12.167 1.00 41.84 473 LEU A CA 1
ATOM 3652 C C . LEU A 1 473 ? -7.887 17.150 12.903 1.00 41.84 473 LEU A C 1
ATOM 3654 O O . LEU A 1 473 ? -8.762 16.319 13.165 1.00 41.84 473 LEU A O 1
ATOM 3658 N N . ILE A 1 474 ? -7.991 18.440 13.223 1.00 44.66 474 ILE A N 1
ATOM 3659 C CA . ILE A 1 474 ? -9.141 19.012 13.919 1.00 44.66 474 ILE A CA 1
ATOM 3660 C C . ILE A 1 474 ? -9.896 19.913 12.949 1.00 44.66 474 ILE A C 1
ATOM 3662 O O . ILE A 1 474 ? -9.350 20.874 12.398 1.00 44.66 474 ILE A O 1
ATOM 3666 N N . LEU A 1 475 ? -11.174 19.588 12.762 1.00 36.66 475 LEU A N 1
ATOM 3667 C CA . LEU A 1 475 ? -12.111 20.373 11.971 1.00 36.66 475 LEU A CA 1
ATOM 3668 C C . LEU A 1 475 ? -13.060 21.104 12.921 1.00 36.66 475 LEU A C 1
ATOM 3670 O O . LEU A 1 475 ? -13.784 20.475 13.701 1.00 36.66 475 LEU A O 1
ATOM 3674 N N . ASN A 1 476 ? -13.077 22.433 12.823 1.00 33.75 476 ASN A N 1
ATOM 3675 C CA . ASN A 1 476 ? -14.039 23.272 13.528 1.00 33.75 476 ASN A CA 1
ATOM 3676 C C . ASN A 1 476 ? -14.955 23.969 12.531 1.00 33.75 476 ASN A C 1
ATOM 3678 O O . ASN A 1 476 ? -14.522 24.731 11.663 1.00 33.75 476 ASN A O 1
ATOM 3682 N N . ASN A 1 477 ? -16.253 23.697 12.652 1.00 35.62 477 ASN A N 1
ATOM 3683 C CA . ASN A 1 477 ? -17.254 24.390 11.863 1.00 35.62 477 ASN A CA 1
ATOM 3684 C C . ASN A 1 477 ? -17.433 25.802 12.440 1.00 35.62 477 ASN A C 1
ATOM 3686 O O . ASN A 1 477 ? -18.102 25.979 13.455 1.00 35.62 477 ASN A O 1
ATOM 3690 N N . LEU A 1 478 ? -16.816 26.808 11.815 1.00 30.11 478 LEU A N 1
ATOM 3691 C CA . LEU A 1 478 ? -17.112 28.210 12.113 1.00 30.11 478 LEU A CA 1
ATOM 3692 C C . LEU A 1 478 ? -18.541 28.503 11.631 1.00 30.11 478 LEU A C 1
ATOM 3694 O O . LEU A 1 478 ? -18.745 28.851 10.467 1.00 30.11 478 LEU A O 1
ATOM 3698 N N . GLN A 1 479 ? -19.530 28.307 12.504 1.00 30.12 479 GLN A N 1
ATOM 3699 C CA . GLN A 1 479 ? -20.820 28.975 12.381 1.00 30.12 479 GLN A CA 1
ATOM 3700 C C . GLN A 1 479 ? -20.774 30.279 13.178 1.00 30.12 479 GLN A C 1
ATOM 3702 O O . GLN A 1 479 ? -20.934 30.288 14.397 1.00 30.12 479 GLN A O 1
ATOM 3707 N N . SER A 1 480 ? -20.585 31.371 12.443 1.00 30.91 480 SER A N 1
ATOM 3708 C CA . SER A 1 480 ? -21.388 32.587 12.579 1.00 30.91 480 SER A CA 1
ATOM 3709 C C . SER A 1 480 ? -21.789 33.028 11.182 1.00 30.91 480 SER A C 1
ATOM 3711 O O . SER A 1 480 ? -20.845 33.223 10.379 1.00 30.91 480 SER A O 1
#

pLDDT: mean 80.66, std 22.79, range [20.5, 98.69]

Foldseek 3Di:
DLQWDWDFQFDPVLPDPQDPVSLVVRVVSSVVRVLQQLLCQQVQHCDGPNHGDSRRPDHFQEWEFELLVLCNLVSLVVSCVVVVHDQHAYEYEDAFDLQLLCCQQFAVVLNHLLNQLVVQLVVVVVVPDDSQRSLVCRRLDFDQDWHDTFLFDTKGSLLQFQLQVLFPDGSVVCVSNSCSSVSLQDPSHAYYEYAAACVLHVRSLVVSCVRSVHHYHDQHNFDDPCLVVLDDDQDDPDPLQVVVLVLLVVLCVVPNFLQEEEEDAPQADDSQNCNCLVVLVVVLCVVVVGAYEHAQHHSSDDHDPVSVVVQPPPVSYHYDPHYSLLNQLLRRNHNAYEYLQRSVSLRSNVSSLHAYEHDHRHRNSSVSVRSCCPPVNRYHYLLLQGDTPCLVVDQAIPVRDGRPHQVVCVVVVQSGSPHDPPDPPPDPPDDDDDDDDDDDDDDDPDDPDDPDDDDDDDNPNDPDDDPSRRIMMGGHDPDD

InterPro domains:
  IPR002213 UDP-glucuronosyl/UDP-glucosyltransferase [PF00201] (253-374)
  IPR002213 UDP-glucuronosyl/UDP-glucosyltransferase [cd03784] (237-383)